Protein 9ZKF (pdb70)

Foldseek 3Di:
DPPDDVLDDDDDDDPDDDDDDDDCPPDADAQPVGHGDDQDDADAPDPPGDGDPPRVSPVSVVVCVVPVAFDADLWQSAKFKFKWKWFWCAQPLVAFPDPCLHGHRRMFIKMWMKGFTAAHHLAFRQQLGKMWTWMWTLDPQFTAILIWILAQFAQAQAQVCVVQLRCQQFAPVVPRPDGRHSLAQSNLLCCLVSVLRLQVLLLSLFQVRGWLEPLATKTWSLAWKWFAHLVLAIWTKIKMWAKLQYHAGFFVVLSVVCRVQPSCRHNVLQQVCLVLVNWIKTWIWMQTHHPVCQCVPLFGSLGSSDGDFCVRTNIHTTIMMTGRGGDPDCCLAPRLDQGANLRRGARIGGDPRNSNVVSNVPSQVCNCRRPVKNCSCVRVNNDRPDDDDALDDDMPPDPDDDPQPPSDPPDPSRVCPPPDADSVGPRDHDHSVVDDDDDDPDPDDDPSNPDSAQSSLQALLAEDQLSNVSSLVSLLSSVLSHPDPVSLVSSLVSVLSHPQVSSQSNCVSNVHDRDDHDCPNHDNHYHYDSHRADAFTSALASFEEEEEAEPVDVVSLVLQVVLQVVCVVSNYGYAYEYLDDDVNHRYYLASDALSNHLEYEYGAPPLVLQDDQVRQVPPPDPPRDPSHPPRSVNRRVLVNVLRFGQYEYEHCRVVSCVNSVHDCPAPSYYYDYSVCVNVRSVVNVVRVRSRGHSVSRDGDD

InterPro domains:
  IPR002226 Catalase haem-binding site [PS00437] (388-396)
  IPR010582 Catalase immune-responsive domain [PF06628] (476-539)
  IPR011614 Catalase core domain [PF00199] (59-443)
  IPR011614 Catalase core domain [SM01060] (59-446)
  IPR018028 Catalase, mono-functional, haem-containing [PR00067] (71-94)
  IPR018028 Catalase, mono-functional, haem-containing [PR00067] (134-152)
  IPR018028 Catalase, mono-functional, haem-containing [PR00067] (155-172)
  IPR018028 Catalase, mono-functional, haem-containing [PR00067] (174-192)
  IPR018028 Catalase, mono-functional, haem-containing [PR00067] (343-370)
  IPR018028 Catalase, mono-functional, haem-containing [PR00067] (375-401)
  IPR018028 Catalase, mono-functional, haem-containing [PS51402] (55-545)
  IPR020835 Catalase superfamily [SSF56634] (20-566)
  IPR024708 Catalase active site [PS00438] (94-110)
  IPR024712 Catalase, mono-functional, haem-containing, clade 2 [PIRSF038927] (37-727)
  IPR024712 Catalase, mono-functional, haem-containing, clade 2 [PTHR42821] (29-728)
  IPR029062 Class I glutamine amidotransferase-like [G3DSA:3.40.50.880] (569-730)
  IPR029062 Class I glutamine amidotransferase-like [SSF52317] (595-697)
  IPR041399 Large catalase, C-terminal domain [PF18011] (570-727)
  IPR041399 Large catalase, C-terminal domain [cd03132] (571-730)
  IPR043156 Catalase, mono-functional, haem-containing, clade 2, helical domain [G3DSA:1.20.1370.20] (471-568)

Solvent-accessible surface area: 32986 Å² total; per-residue (Å²): 66,118,139,65,96,70,53,64,85,154,80,94,140,111,140,117,125,146,88,105,142,124,119,107,126,82,76,194,99,65,6,106,136,47,55,96,26,92,34,151,115,39,84,75,62,38,124,236,21,98,74,60,150,125,10,90,46,86,104,42,77,58,119,155,122,100,135,85,167,53,65,51,24,102,24,42,2,16,3,9,6,0,44,9,36,0,82,1,86,28,82,36,61,121,21,1,32,0,32,1,0,37,41,93,76,61,105,6,56,1,0,0,9,0,3,4,13,4,1,53,103,64,11,48,4,3,8,16,4,6,0,2,0,11,0,0,0,6,5,74,43,25,17,5,4,6,26,6,12,4,0,8,0,31,7,0,12,53,21,138,51,62,74,77,2,10,138,14,9,23,13,80,127,126,77,111,106,33,78,9,26,4,9,14,44,27,0,4,49,30,1,7,123,45,12,4,0,5,2,0,2,2,2,2,1,0,2,10,0,5,2,7,0,6,1,1,5,11,0,12,3,11,2,0,18,18,0,0,8,74,111,0,73,11,57,0,0,10,4,11,3,51,1,52,11,5,37,2,1,2,15,67,57,0,0,82,28,0,22,71,106,30,42,56,17,1,55,86,17,3,126,60,4,8,66,81,38,28,86,1,87,0,25,0,8,0,1,42,4,72,67,84,13,37,105,163,40,75,26,8,0,39,0,0,4,7,13,5,15,38,109,80,17,92,35,43,59,0,0,47,0,44,0,54,42,35,32,104,80,77,78,39,16,0,4,38,0,2,18,8,5,31,27,34,2,12,0,0,1,33,0,69,0,47,8,0,78,22,38,42,149,51,58,100,69,38,4,80,82,13,41,57,10,65,32,13,60,32,30,61,5,3,102,38,133,116,109,83,132,68,45,118,83,102,36,162,57,65,160,109,130,69,78,46,83,50,37,107,82,123,41,107,30,12,111,51,130,46,138,125,55,71,70,125,111,63,134,7,82,26,78,1,71,166,67,187,92,101,64,165,182,84,249,142,94,47,109,58,6,86,46,31,29,33,14,3,2,11,2,8,40,22,10,54,78,6,0,29,23,27,0,6,83,4,0,25,66,7,0,62,116,0,125,20,73,118,2,54,108,45,3,6,86,34,2,10,42,1,30,28,48,0,0,16,10,0,0,110,42,22,70,35,136,90,26,84,89,60,93,104,63,64,45,106,96,148,10,51,39,12,22,10,12,58,131,78,6,109,23,6,79,4,0,39,0,0,0,0,0,0,51,79,84,82,137,3,15,130,31,0,80,83,1,31,77,45,0,78,95,28,9,2,46,22,33,6,0,0,22,37,146,49,132,27,17,77,25,12,0,50,122,2,13,0,2,45,5,2,1,0,0,0,0,51,30,0,59,89,25,0,24,26,57,62,108,6,96,150,113,79,110,114,114,31,52,133,91,29,65,83,10,34,0,23,71,1,0,36,12,1,28,100,4,0,1,0,0,0,0,0,26,31,0,31,62,0,2,146,75,23,63,4,90,63,104,83,50,5,11,25,55,22,53,40,158,54,29,102,128,1,0,118,40,1,34,103,0,0,93,57,8,14,23,47,90,33,30,91,102,94,120

Organism: Aspergillus niger (NCBI:txid5061)

B-factor: mean 31.69, std 12.98, range [18.4, 160.09]

Nearest PDB structures (foldseek):
  2iuf-assembly1_A  TM=9.902E-01  e=1.815E-103  Penicillium janthinellum
  1ggj-assembly1_C  TM=9.342E-01  e=4.282E-75  Escherichia coli
  6jqq-assembly1_C  TM=9.301E-01  e=3.449E-75  Escherichia coli ISC7
  1ggf-assembly1_C  TM=9.380E-01  e=9.341E-74  Escherichia coli
  3ttu-assembly1_C  TM=9.279E-01  e=9.637E-75  Escherichia coli

Radius of gyration: 29.0 Å; Cα contacts (8 Å, |Δi|>4): 1437; chains: 1; bounding box: 55×83×95 Å

Secondary structure (DSSP, 8-state):
--SSTTT-------------S---TTPPPB-TTS-B---SS--BSSTTSPBPTT-HHHHHHHHHHHT---PPPSS--SEEEEEEEEEESS--TTT---GGGSSTT-EEEEEEEEE-SSS-TT--TTSS---EEEEEEEETTEEEEEEEESSSS-S-S-GGGHHHHHHHHSPPTTT--STT---SHHHHHHHHHSGGGHHHHHHHHSGGGSBS-GGGS-EE--S-EEEE-TTS-EEEEEEEEEESS---B--HHHHHHHHHH-TTHHHHHHHHHHHTT---EEEEEEEEE-GGGTTTTSS-TT-TT-PPPTTTSPPEEEEEEEEEE--S-IIIIIIT----TT---TTEE----HHHHHHHHHHHHHHHHHHSSS-GGGSGGGS-SSPP-SS----TT-------S--SSS-SSSTTPSPP-BTTBTT-----TT----S-------GGG---SHHHHHHHTTS-HHHHHHHHHHHHHHHHHS--HHHHHHHHHHHHTT-HHHHHHHHHHHT-PPP---GGG------SS--SSSS--S--TT-EEEEE--TTSHHHHHHHHHTHHHHHHTT-EEEEEESS--TT--EEGGG--GGG-SEEEEPTT-GGGG--HHHHHHS-SSSS-SSS-TTHHHHHHHHHHHHT--EEEETTHHHHHHHTT--TTSTTEEEE-GGGHHHHHHHHHHHHHH---GGGS----

Sequence (701 aa):
EQDNAGDTIEVTEQPIDNTLYVNDTGSYMTTDFGTPISDQTSLKAGPRGPTLLEDFIFRQKLQRFDHERVPERVVHARGAGAYGTFKSYADWSNVTAADFLSANDKETPMFCRFSTVVGFRGSVDTARDVHGHACRFYTDEGNYDIVGINFAPFFIQDAIQFPDLVHAIKPMPNNEIPQAATAHTSAWDFFSQQSTALHSALWLMSGNGIPRSFRHMNGYGVHSFRFVAANGTSKVVRYRWKSQQGVASLVWDEAQAAAGKNSDYHRQDLYNAIANGHYPKYELQAQIMDEADMLRFGFDLLDPTKLVPEEVVPYTPLGMMELNANPTNYFAEVEQAGFQPGHVVPGIDFTDDPLLQGRLFSYLDTQLTRHGGPNFEQIPVNRPRKPVHNNNRDGFGQQQIPTNNWAYTPNSMSNGYPMQANQTQGHGFFTAPYRYASGHLVRQTSPTFNDHWSQPAMFWNSLIPAEQQMVVNAIVFENSKVNSPHVRKNVVNQLNMVNNNLAVRVARGLGLDEPSPNPTYYTSNKTSNVGTFGKPLLSIEGLQVGFLASNSHPESIKQGQAMAAQFSAAGVDLNIVTEAYADGVNTTYALSDAIDFDALIIADGVQSLFASPALANQMNSTATSTLYPPARPFQILVDSFRYGKPVAAVGSGSVALKNAGIDSSRSGVYTGSSETTEKIAKEVLEGLYTFRFVDRFALDE

Structure (mmCIF, N/CA/C/O backbone):
data_9ZKF
#
_entry.id   9ZKF
#
_cell.length_a   78.522
_cell.length_b   112.096
_cell.length_c   172.583
_cell.angle_alpha   90.000
_cell.angle_beta   90.000
_cell.angle_gamma   90.000
#
_symmetry.space_group_name_H-M   'I 2 2 2'
#
loop_
_entity.id
_entity.type
_entity.pdbx_description
1 polymer Catalase
2 branched 2-acetamido-2-deoxy-beta-D-glucopyranose-(1-4)-2-acetamido-2-deoxy-beta-D-glucopyranose
3 non-polymer 'PROTOPORPHYRIN IX CONTAINING FE'
4 non-polymer 2-acetamido-2-deoxy-beta-D-glucopyranose
5 non-polymer 'HYDROGEN PEROXIDE'
6 non-polymer 'CHLORIDE ION'
7 water water
#
loop_
_atom_site.group_PDB
_atom_site.id
_atom_site.type_symbol
_atom_site.label_atom_id
_atom_site.label_alt_id
_atom_site.label_comp_id
_atom_site.label_asym_id
_atom_site.label_entity_id
_atom_site.label_seq_id
_atom_site.pdbx_PDB_ins_code
_atom_site.Cartn_x
_atom_site.Cartn_y
_atom_site.Cartn_z
_atom_site.occup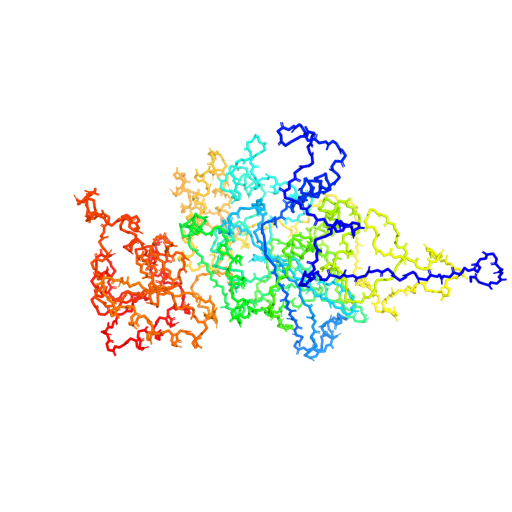ancy
_atom_site.B_iso_or_equiv
_atom_site.auth_seq_id
_atom_site.auth_comp_id
_atom_site.auth_asym_id
_atom_site.auth_atom_id
_atom_site.pdbx_PDB_model_num
ATOM 1 N N . GLU A 1 2 ? 24.917 40.877 -24.566 1.000 54.156 30 GLU A N 1
ATOM 2 C CA . GLU A 1 2 ? 24.163 42.153 -24.689 1.000 62.071 30 GLU A CA 1
ATOM 3 C C . GLU A 1 2 ? 24.789 43.039 -25.767 1.000 69.885 30 GLU A C 1
ATOM 4 O O . GLU A 1 2 ? 24.255 44.106 -26.063 1.000 69.589 30 GLU A O 1
ATOM 10 N N . GLN A 1 3 ? 25.911 42.586 -26.354 1.000 77.078 31 GLN A N 1
ATOM 11 C CA . GLN A 1 3 ? 26.722 43.436 -27.216 1.000 70.408 31 GLN A CA 1
ATOM 12 C C . GLN A 1 3 ? 27.166 42.712 -28.489 1.000 68.407 31 GLN A C 1
ATOM 13 O O . GLN A 1 3 ? 28.286 42.929 -28.946 1.000 65.005 31 GLN A O 1
ATOM 19 N N . ASP A 1 4 ? 26.300 41.885 -29.089 1.000 70.271 32 ASP A N 1
ATOM 20 C CA . ASP A 1 4 ? 26.632 41.325 -30.396 1.000 70.554 32 ASP A CA 1
ATOM 21 C C . ASP A 1 4 ? 26.213 42.293 -31.511 1.000 69.350 32 ASP A C 1
ATOM 22 O O . ASP A 1 4 ? 26.267 41.961 -32.696 1.000 69.940 32 ASP A O 1
ATOM 27 N N . ASN A 1 5 ? 25.833 43.513 -31.111 1.000 67.278 33 ASN A N 1
ATOM 28 C CA . ASN A 1 5 ? 25.308 44.534 -32.004 1.000 61.710 33 ASN A CA 1
ATOM 29 C C . ASN A 1 5 ? 25.401 45.883 -31.287 1.000 57.356 33 ASN A C 1
ATOM 30 O O . ASN A 1 5 ? 25.520 45.929 -30.059 1.000 54.571 33 ASN A O 1
ATOM 35 N N . ALA A 1 6 ? 25.316 46.969 -32.068 1.000 51.338 34 ALA A N 1
ATOM 36 C CA . ALA A 1 6 ? 25.441 48.335 -31.582 1.000 56.460 34 ALA A CA 1
ATOM 37 C C . ALA A 1 6 ? 24.195 48.766 -30.793 1.000 58.550 34 ALA A C 1
ATOM 38 O O . ALA A 1 6 ? 24.321 49.461 -29.778 1.000 59.611 34 ALA A O 1
ATOM 40 N N . GLY A 1 7 ? 23.001 48.337 -31.249 1.000 55.905 35 GLY A N 1
ATOM 41 C CA . GLY A 1 7 ? 21.718 48.745 -30.677 1.000 51.058 35 GLY A CA 1
ATOM 42 C C . GLY A 1 7 ? 21.512 48.296 -29.224 1.000 51.083 35 GLY A C 1
ATOM 43 O O . GLY A 1 7 ? 20.936 49.030 -28.417 1.000 47.868 35 GLY A O 1
ATOM 44 N N . ASP A 1 8 ? 21.983 47.082 -28.889 1.000 46.224 36 ASP A N 1
ATOM 45 C CA . ASP A 1 8 ? 21.736 46.519 -27.565 1.000 45.886 36 ASP A CA 1
ATOM 46 C C . ASP A 1 8 ? 22.885 46.833 -26.616 1.000 45.029 36 ASP A C 1
ATOM 47 O O . ASP A 1 8 ? 22.762 46.592 -25.416 1.000 48.072 36 ASP A O 1
ATOM 52 N N . THR A 1 9 ? 23.994 47.349 -27.172 1.000 48.106 37 THR A N 1
ATOM 53 C CA . THR A 1 9 ? 25.132 47.854 -26.408 1.000 49.046 37 THR A CA 1
ATOM 54 C C . THR A 1 9 ? 24.723 49.154 -25.719 1.000 50.462 37 THR A C 1
ATOM 55 O O . THR A 1 9 ? 24.272 50.103 -26.380 1.000 45.586 37 THR A O 1
ATOM 59 N N . ILE A 1 10 ? 24.881 49.184 -24.388 1.000 44.937 38 ILE A N 1
ATOM 60 C CA . ILE A 1 10 ? 24.434 50.346 -23.635 1.000 42.371 38 ILE A CA 1
ATOM 61 C C . ILE A 1 10 ? 25.592 50.965 -22.846 1.000 49.534 38 ILE A C 1
ATOM 62 O O . ILE A 1 10 ? 26.207 50.320 -21.986 1.000 47.220 38 ILE A O 1
ATOM 67 N N . GLU A 1 11 ? 25.817 52.258 -23.124 1.000 53.175 39 GLU A N 1
ATOM 68 C CA . GLU A 1 11 ? 26.723 53.163 -22.428 1.000 53.258 39 GLU A CA 1
ATOM 69 C C . GLU A 1 11 ? 26.153 53.537 -21.045 1.000 51.856 39 GLU A C 1
ATOM 70 O O . GLU A 1 11 ? 25.045 54.071 -20.946 1.000 47.939 39 GLU A O 1
ATOM 76 N N . VAL A 1 12 ? 26.925 53.271 -19.973 1.000 51.234 40 VAL A N 1
ATOM 77 C CA . VAL A 1 12 ? 26.556 53.649 -18.610 1.000 49.921 40 VAL A CA 1
ATOM 78 C C . VAL A 1 12 ? 27.457 54.788 -18.128 1.000 57.066 40 VAL A C 1
ATOM 79 O O . VAL A 1 12 ? 28.673 54.614 -17.980 1.000 53.960 40 VAL A O 1
ATOM 83 N N . THR A 1 13 ? 26.841 55.945 -17.851 1.000 54.016 41 THR A N 1
ATOM 84 C CA . THR A 1 13 ? 27.562 57.068 -17.277 1.000 54.830 41 THR A CA 1
ATOM 85 C C . THR A 1 13 ? 27.029 57.321 -15.876 1.000 53.981 41 THR A C 1
ATOM 86 O O . THR A 1 13 ? 25.925 57.849 -15.730 1.000 53.340 41 THR A O 1
ATOM 90 N N . GLU A 1 14 ? 27.825 56.961 -14.862 1.000 42.357 42 GLU A N 1
ATOM 91 C CA . GLU A 1 14 ? 27.388 57.137 -13.484 1.000 49.652 42 GLU A CA 1
ATOM 92 C C . GLU A 1 14 ? 27.679 58.560 -13.008 1.000 49.138 42 GLU A C 1
ATOM 93 O O . GLU A 1 14 ? 28.828 58.996 -13.028 1.000 51.250 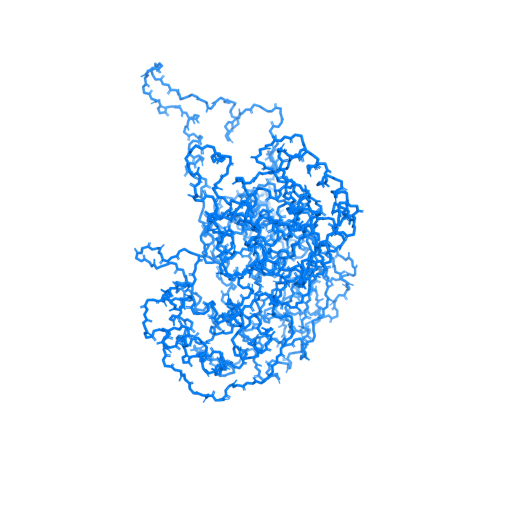42 GLU A O 1
ATOM 99 N N . GLN A 1 15 ? 26.618 59.261 -12.581 1.000 45.537 43 GLN A N 1
ATOM 100 C CA . GLN A 1 15 ? 26.650 60.669 -12.193 1.000 45.137 43 GLN A CA 1
ATOM 101 C C . GLN A 1 15 ? 27.158 60.828 -10.757 1.000 46.271 43 GLN A C 1
ATOM 102 O O . GLN A 1 15 ? 26.828 60.002 -9.904 1.000 42.281 43 GLN A O 1
ATOM 108 N N . PRO A 1 16 ? 27.973 61.872 -10.431 1.000 48.379 44 PRO A N 1
ATOM 109 C CA . PRO A 1 16 ? 28.517 62.040 -9.071 1.000 46.164 44 PRO A CA 1
ATOM 110 C C . PRO A 1 16 ? 27.500 62.537 -8.030 1.000 51.418 44 PRO A C 1
ATOM 111 O O . PRO A 1 16 ? 27.645 63.629 -7.473 1.000 50.828 44 PRO A O 1
ATOM 115 N N . ILE A 1 17 ? 26.477 61.706 -7.760 1.000 44.233 45 ILE A N 1
ATOM 116 C CA . ILE A 1 17 ? 25.371 62.034 -6.865 1.000 45.245 45 ILE A CA 1
ATOM 117 C C . ILE A 1 17 ? 25.817 61.852 -5.413 1.000 44.854 45 ILE A C 1
ATOM 118 O O . ILE A 1 17 ? 26.417 60.830 -5.083 1.000 47.658 45 ILE A O 1
ATOM 123 N N . ASP A 1 18 ? 25.511 62.866 -4.580 1.000 45.205 46 ASP A N 1
ATOM 124 C CA . ASP A 1 18 ? 25.650 62.869 -3.124 1.000 49.377 46 ASP A CA 1
ATOM 125 C C . ASP A 1 18 ? 24.959 61.651 -2.487 1.000 46.367 46 ASP A C 1
ATOM 126 O O . ASP A 1 18 ? 23.804 61.346 -2.803 1.000 44.366 46 ASP A O 1
ATOM 131 N N . ASN A 1 19 ? 25.682 60.954 -1.590 1.000 42.752 47 ASN A N 1
ATOM 132 C CA . ASN A 1 19 ? 25.221 59.684 -1.031 1.000 48.887 47 ASN A CA 1
ATOM 133 C C . ASN A 1 19 ? 25.374 59.632 0.496 1.000 46.478 47 ASN A C 1
ATOM 134 O O . ASN A 1 19 ? 25.768 58.611 1.043 1.000 50.500 47 ASN A O 1
ATOM 139 N N . THR A 1 20 ? 24.986 60.717 1.187 1.000 49.402 48 THR A N 1
ATOM 140 C CA . THR A 1 20 ? 24.978 60.825 2.645 1.000 53.832 48 THR A CA 1
ATOM 141 C C . THR A 1 20 ? 24.039 59.790 3.275 1.000 48.226 48 THR A C 1
ATOM 142 O O . THR A 1 20 ? 22.947 59.543 2.761 1.000 47.317 48 THR A O 1
ATOM 146 N N . LEU A 1 21 ? 24.477 59.195 4.400 1.000 45.662 49 LEU A N 1
ATOM 147 C CA . LEU A 1 21 ? 23.621 58.335 5.216 1.000 40.655 49 LEU A CA 1
ATOM 148 C C . LEU A 1 21 ? 23.288 59.015 6.550 1.000 38.224 49 LEU A C 1
ATOM 149 O O . LEU A 1 21 ? 22.170 59.507 6.754 1.000 34.802 49 LEU A O 1
ATOM 154 N N . TYR A 1 22 ? 24.283 59.058 7.448 1.000 34.161 50 TYR A N 1
ATOM 155 C CA . TYR A 1 22 ? 24.219 59.823 8.682 1.000 36.696 50 TYR A CA 1
ATOM 156 C C . TYR A 1 22 ? 24.393 61.310 8.378 1.000 38.305 50 TYR A C 1
ATOM 157 O O . TYR A 1 22 ? 25.332 61.682 7.679 1.000 38.147 50 TYR A O 1
ATOM 166 N N . VAL A 1 23 ? 23.507 62.158 8.937 1.000 34.112 51 VAL A N 1
ATOM 167 C CA . VAL A 1 23 ? 23.585 63.582 8.637 1.000 35.138 51 VAL A CA 1
ATOM 168 C C . VAL A 1 23 ? 24.311 64.301 9.775 1.000 35.313 51 VAL A C 1
ATOM 169 O O . VAL A 1 23 ? 23.934 64.160 10.941 1.000 36.587 51 VAL A O 1
ATOM 173 N N . ASN A 1 24 ? 25.290 65.135 9.411 1.000 34.260 52 ASN A N 1
ATOM 174 C CA . ASN A 1 24 ? 26.156 65.840 10.354 1.000 37.670 52 ASN A CA 1
ATOM 175 C C . ASN A 1 24 ? 26.054 67.345 10.090 1.000 30.185 52 ASN A C 1
ATOM 176 O O . ASN A 1 24 ? 26.576 67.822 9.085 1.000 32.012 52 ASN A O 1
ATOM 181 N N . ASP A 1 25 ? 25.446 68.081 11.025 1.000 33.067 53 ASP A N 1
ATOM 182 C CA . ASP A 1 25 ? 25.137 69.500 10.850 1.000 34.567 53 ASP A CA 1
ATOM 183 C C . ASP A 1 25 ? 26.308 70.430 11.187 1.000 34.065 53 ASP A C 1
ATOM 184 O O . ASP A 1 25 ? 26.249 71.613 10.852 1.000 33.885 53 ASP A O 1
ATOM 189 N N . THR A 1 26 ? 27.354 69.916 11.853 1.000 36.371 54 THR A N 1
ATOM 190 C CA . THR A 1 26 ? 28.412 70.770 12.387 1.000 33.525 54 THR A CA 1
ATOM 191 C C . THR A 1 26 ? 28.990 71.636 11.268 1.000 31.485 54 THR A C 1
ATOM 192 O O . THR A 1 26 ? 29.421 71.105 10.246 1.000 32.974 54 THR A O 1
ATOM 196 N N . GLY A 1 27 ? 29.001 72.958 11.478 1.000 32.524 55 GLY A N 1
ATOM 197 C CA . GLY A 1 27 ? 29.596 73.878 10.519 1.000 35.177 55 GLY A CA 1
ATOM 198 C C . GLY A 1 27 ? 28.623 74.404 9.461 1.000 39.687 55 GLY A C 1
ATOM 199 O O . GLY A 1 27 ? 28.973 75.306 8.714 1.000 39.599 55 GLY A O 1
ATOM 200 N N . SER A 1 28 ? 27.384 73.892 9.404 1.000 34.198 56 SER A N 1
ATOM 201 C CA . SER A 1 28 ? 26.588 74.118 8.208 1.000 32.817 56 SER A CA 1
ATOM 202 C C . SER A 1 28 ? 25.605 75.293 8.334 1.000 28.871 56 SER A C 1
ATOM 203 O O . SER A 1 28 ? 25.170 75.691 9.423 1.000 32.126 56 SER A O 1
ATOM 206 N N . TYR A 1 29 ? 25.257 75.869 7.177 1.000 29.397 57 TYR A N 1
ATOM 207 C CA . TYR A 1 29 ? 24.073 76.703 7.068 1.000 27.654 57 TYR A CA 1
ATOM 208 C C . TYR A 1 29 ? 22.877 75.812 6.717 1.000 27.774 57 TYR A C 1
ATOM 209 O O . TYR A 1 29 ? 23.019 74.779 6.055 1.000 30.572 57 TYR A O 1
ATOM 218 N N . MET A 1 30 ? 21.708 76.232 7.196 1.000 28.792 58 MET A N 1
ATOM 219 C CA . MET A 1 30 ? 20.435 75.602 6.877 1.000 28.136 58 MET A CA 1
ATOM 220 C C . MET A 1 30 ? 20.180 75.668 5.363 1.000 29.543 58 MET A C 1
ATOM 221 O O . MET A 1 30 ? 20.443 76.685 4.721 1.000 27.621 58 MET A O 1
ATOM 226 N N . THR A 1 31 ? 19.693 74.565 4.782 1.000 24.883 59 THR A N 1
ATOM 227 C CA . THR A 1 31 ? 19.275 74.617 3.386 1.000 26.817 59 THR A CA 1
ATOM 228 C C . THR A 1 31 ? 17.909 73.950 3.253 1.000 27.738 59 THR A C 1
ATOM 229 O O . THR A 1 31 ? 17.537 73.147 4.102 1.000 25.699 59 THR A O 1
ATOM 233 N N . THR A 1 32 ? 17.172 74.262 2.177 1.000 26.895 60 THR A N 1
ATOM 234 C CA . THR A 1 32 ? 16.033 73.434 1.827 1.000 26.231 60 THR A CA 1
ATOM 235 C C . THR A 1 32 ? 16.486 72.003 1.531 1.000 26.448 60 THR A C 1
ATOM 236 O O . THR A 1 32 ? 17.681 71.698 1.515 1.000 26.557 60 THR A O 1
ATOM 240 N N . ASP A 1 33 ? 15.503 71.123 1.282 1.000 27.114 61 ASP A N 1
ATOM 241 C CA . ASP A 1 33 ? 15.756 69.747 0.889 1.000 27.193 61 ASP A CA 1
ATOM 242 C C . ASP A 1 33 ? 16.384 69.677 -0.506 1.000 26.108 61 ASP A C 1
ATOM 243 O O . ASP A 1 33 ? 16.951 68.642 -0.875 1.000 27.968 61 ASP A O 1
ATOM 248 N N . PHE A 1 34 ? 16.240 70.760 -1.289 1.000 25.399 62 PHE A N 1
ATOM 249 C CA . PHE A 1 34 ? 16.834 70.877 -2.617 1.000 25.749 62 PHE A CA 1
ATOM 250 C C . PHE A 1 34 ? 18.058 71.810 -2.634 1.000 23.747 62 PHE A C 1
ATOM 251 O O . PHE A 1 34 ? 18.525 72.165 -3.713 1.000 24.860 62 PHE A O 1
ATOM 259 N N . GLY A 1 35 ? 18.571 72.174 -1.451 1.000 24.176 63 GLY A N 1
ATOM 260 C CA . GLY A 1 35 ? 19.943 72.653 -1.231 1.000 21.971 63 GLY A CA 1
ATOM 261 C C . GLY A 1 35 ? 20.102 74.180 -1.241 1.000 24.116 63 GLY A C 1
ATOM 262 O O . GLY A 1 35 ? 21.235 74.672 -1.258 1.000 22.383 63 GLY A O 1
ATOM 263 N N . THR A 1 36 ? 18.993 74.947 -1.268 1.000 22.352 64 THR A N 1
ATOM 264 C CA . THR A 1 36 ? 19.062 76.407 -1.283 1.000 23.737 64 THR A CA 1
ATOM 265 C C . THR A 1 36 ? 19.208 76.886 0.166 1.000 25.478 64 THR A C 1
ATOM 266 O O . THR A 1 36 ? 18.443 76.452 1.026 1.000 26.750 64 THR A O 1
ATOM 270 N N . PRO A 1 37 ? 20.235 77.703 0.503 1.000 24.709 65 PRO A N 1
ATOM 271 C CA . PRO A 1 37 ? 20.439 78.184 1.872 1.000 24.383 65 PRO A CA 1
ATOM 272 C C . PRO A 1 37 ? 19.282 79.085 2.300 1.000 24.914 65 PRO A C 1
ATOM 273 O O . PRO A 1 37 ? 18.797 79.866 1.489 1.000 22.104 65 PRO A O 1
ATOM 277 N N . ILE A 1 38 ? 18.802 78.913 3.556 1.000 25.351 66 ILE A N 1
ATOM 278 C CA . ILE A 1 38 ? 17.598 79.597 4.024 1.000 24.382 66 ILE A CA 1
ATOM 279 C C . ILE A 1 38 ? 17.726 80.031 5.489 1.000 24.321 66 ILE A C 1
ATOM 280 O O . ILE A 1 38 ? 18.560 79.524 6.221 1.000 22.951 66 ILE A O 1
ATOM 285 N N . SER A 1 39 ? 16.860 80.976 5.915 1.000 26.055 67 SER A N 1
ATOM 286 C CA . SER A 1 39 ? 16.352 81.077 7.280 1.000 25.893 67 SER A CA 1
ATOM 287 C C . SER A 1 39 ? 14.923 80.536 7.341 1.000 26.606 67 SER A C 1
ATOM 288 O O . SER A 1 39 ? 14.230 80.529 6.326 1.000 23.781 67 SER A O 1
ATOM 291 N N . ASP A 1 40 ? 14.435 80.215 8.550 1.000 27.243 68 ASP A N 1
ATOM 292 C CA . ASP A 1 40 ? 13.157 79.525 8.669 1.000 28.258 68 ASP A CA 1
ATOM 293 C C . ASP A 1 40 ? 12.349 80.052 9.857 1.000 29.041 68 ASP A C 1
ATOM 294 O O . ASP A 1 40 ? 11.602 79.287 10.452 1.000 27.901 68 ASP A O 1
ATOM 299 N N . GLN A 1 41 ? 12.457 81.357 10.168 1.000 26.169 69 GLN A N 1
ATOM 300 C CA . GLN A 1 41 ? 11.982 81.846 11.454 1.000 23.093 69 GLN A CA 1
ATOM 301 C C . GLN A 1 41 ? 10.875 82.886 11.304 1.000 25.305 69 GLN A C 1
ATOM 302 O O . GLN A 1 41 ? 10.137 83.081 12.272 1.000 27.250 69 GLN A O 1
ATOM 308 N N . THR A 1 42 ? 10.700 83.455 10.093 1.000 24.508 70 THR A N 1
ATOM 309 C CA . THR A 1 42 ? 9.647 84.439 9.824 1.000 24.565 70 THR A CA 1
ATOM 310 C C . THR A 1 42 ? 9.011 84.193 8.446 1.000 25.600 70 THR A C 1
ATOM 311 O O . THR A 1 42 ? 9.717 84.036 7.449 1.000 28.912 70 THR A O 1
ATOM 315 N N . SER A 1 43 ? 7.668 84.183 8.386 1.000 24.948 71 SER A N 1
ATOM 316 C CA . SER A 1 43 ? 6.917 84.130 7.134 1.000 24.762 71 SER A CA 1
ATOM 317 C C . SER A 1 43 ? 7.125 85.397 6.299 1.000 24.852 71 SER A C 1
ATOM 318 O O . SER A 1 43 ? 7.272 86.514 6.832 1.000 27.569 71 SER A O 1
ATOM 321 N N . LEU A 1 44 ? 7.081 85.217 4.973 1.000 23.762 72 LEU A N 1
ATOM 322 C CA . LEU A 1 44 ? 7.098 86.325 4.016 1.000 24.435 72 LEU A CA 1
ATOM 323 C C . LEU A 1 44 ? 5.686 86.902 3.902 1.000 27.634 72 LEU A C 1
ATOM 324 O O . LEU A 1 44 ? 4.729 86.172 3.624 1.000 27.923 72 LEU A O 1
ATOM 329 N N . LYS A 1 45 ? 5.575 88.220 4.118 1.000 24.941 73 LYS A N 1
ATOM 330 C CA . LYS A 1 45 ? 4.302 88.894 4.285 1.000 26.769 73 LYS A CA 1
ATOM 331 C C . LYS A 1 45 ? 4.246 90.155 3.410 1.000 26.903 73 LYS A C 1
ATOM 332 O O . LYS A 1 45 ? 5.285 90.754 3.113 1.000 28.931 73 LYS A O 1
ATOM 338 N N . ALA A 1 46 ? 3.025 90.563 3.014 1.000 25.096 74 ALA A N 1
ATOM 339 C CA . ALA A 1 46 ? 2.812 91.831 2.317 1.000 28.142 74 ALA A CA 1
ATOM 340 C C . ALA A 1 46 ? 2.753 92.950 3.351 1.000 27.420 74 ALA A C 1
ATOM 341 O O . ALA A 1 46 ? 1.666 93.371 3.763 1.000 29.056 74 ALA A O 1
ATOM 343 N N . GLY A 1 47 ? 3.948 93.373 3.792 1.000 28.213 75 GLY A N 1
ATOM 344 C CA . GLY A 1 47 ? 4.102 94.303 4.897 1.000 31.305 75 GLY A CA 1
ATOM 345 C C . GLY A 1 47 ? 4.226 93.572 6.227 1.000 30.890 75 GLY A C 1
ATOM 346 O O . GLY A 1 47 ? 3.680 92.473 6.388 1.000 31.986 75 GLY A O 1
ATOM 347 N N . PRO A 1 48 ? 4.879 94.170 7.246 1.000 31.971 76 PRO A N 1
ATOM 348 C CA . PRO A 1 48 ? 5.116 93.463 8.506 1.000 34.453 76 PRO A CA 1
ATOM 349 C C . PRO A 1 48 ? 3.859 93.047 9.283 1.000 32.498 76 PRO A C 1
ATOM 350 O O . PRO A 1 48 ? 3.912 92.106 10.073 1.000 35.360 76 PRO A O 1
ATOM 354 N N . ARG A 1 49 ? 2.732 93.757 9.082 1.000 31.674 77 ARG A N 1
ATOM 355 C CA . ARG A 1 49 ? 1.464 93.322 9.648 1.000 29.035 77 ARG A CA 1
ATOM 356 C C . ARG A 1 49 ? 0.554 92.767 8.547 1.000 32.910 77 ARG A C 1
ATOM 357 O O . ARG A 1 49 ? -0.667 92.679 8.734 1.000 31.957 77 ARG A O 1
ATOM 365 N N . GLY A 1 50 ? 1.149 92.340 7.419 1.000 28.009 78 GLY A N 1
ATOM 366 C CA . GLY A 1 50 ? 0.347 91.907 6.280 1.000 26.068 78 GLY A CA 1
ATOM 367 C C . GLY A 1 50 ? 0.095 90.392 6.260 1.000 27.427 78 GLY A C 1
ATOM 368 O O . GLY A 1 50 ? 0.598 89.654 7.111 1.000 27.224 78 GLY A O 1
ATOM 369 N N . PRO A 1 51 ? -0.711 89.903 5.283 1.000 28.052 79 PRO A N 1
ATOM 370 C CA . PRO A 1 51 ? -0.957 88.470 5.085 1.000 26.615 79 PRO A CA 1
ATOM 371 C C . PRO A 1 51 ? 0.253 87.728 4.523 1.000 25.166 79 PRO A C 1
ATOM 372 O O . PRO A 1 51 ? 1.164 88.320 3.914 1.000 29.009 79 PRO A O 1
ATOM 376 N N . THR A 1 52 ? 0.317 86.437 4.826 1.000 27.240 80 THR A N 1
ATOM 377 C CA . THR A 1 52 ? 1.432 85.617 4.367 1.000 25.968 80 THR A CA 1
ATOM 378 C C . THR A 1 52 ? 1.222 85.329 2.876 1.000 24.943 80 THR A C 1
ATOM 379 O O . THR A 1 52 ? 0.083 85.151 2.429 1.000 25.540 80 THR A O 1
ATOM 383 N N . LEU A 1 53 ? 2.324 85.284 2.112 1.000 24.462 81 LEU A N 1
ATOM 384 C CA . LEU A 1 53 ? 2.262 85.149 0.660 1.000 24.231 81 LEU A CA 1
ATOM 385 C C . LEU A 1 53 ? 2.359 83.669 0.298 1.000 25.841 81 LEU A C 1
ATOM 386 O O . LEU A 1 53 ? 3.145 82.923 0.895 1.000 29.235 81 LEU A O 1
ATOM 391 N N . LEU A 1 54 ? 1.601 83.269 -0.724 1.000 27.907 82 LEU A N 1
ATOM 392 C CA . LEU A 1 54 ? 1.711 81.929 -1.295 1.000 27.612 82 LEU A CA 1
ATOM 393 C C . LEU A 1 54 ? 3.134 81.661 -1.819 1.000 27.697 82 LEU A C 1
ATOM 394 O O . LEU A 1 54 ? 3.621 80.526 -1.781 1.000 28.914 82 LEU A O 1
ATOM 399 N N . GLU A 1 55 ? 3.824 82.685 -2.337 1.000 28.077 83 GLU A N 1
ATOM 400 C CA . GLU A 1 55 ? 5.152 82.439 -2.881 1.000 27.480 83 GLU A CA 1
ATOM 401 C C . GLU A 1 55 ? 6.208 82.135 -1.803 1.000 27.972 83 GLU A C 1
ATOM 402 O O . GLU A 1 55 ? 7.407 82.003 -2.116 1.000 26.765 83 GLU A O 1
ATOM 408 N N . ASP A 1 56 ? 5.815 82.072 -0.524 1.000 24.979 84 ASP A N 1
ATOM 409 C CA . ASP A 1 56 ? 6.827 81.777 0.488 1.000 26.161 84 ASP A CA 1
ATOM 410 C C . ASP A 1 56 ? 7.063 80.270 0.477 1.000 28.416 84 ASP A C 1
ATOM 411 O O . ASP A 1 56 ? 6.427 79.501 1.209 1.000 26.716 84 ASP A O 1
ATOM 416 N N . PHE A 1 57 ? 8.010 79.856 -0.363 1.000 25.226 85 PHE A N 1
ATOM 417 C CA . PHE A 1 57 ? 8.213 78.438 -0.566 1.000 23.102 85 PHE A CA 1
ATOM 418 C C . PHE A 1 57 ? 8.957 77.866 0.639 1.000 24.689 85 PHE A C 1
ATOM 419 O O . PHE A 1 57 ? 8.977 76.654 0.831 1.000 21.684 85 PHE A O 1
ATOM 427 N N . ILE A 1 58 ? 9.630 78.743 1.398 1.000 22.374 86 ILE A N 1
ATOM 428 C CA . ILE A 1 58 ? 10.395 78.328 2.566 1.000 25.503 86 ILE A CA 1
ATOM 429 C C . ILE A 1 58 ? 9.428 77.843 3.646 1.000 24.924 86 ILE A C 1
ATOM 430 O O . ILE A 1 58 ? 9.613 76.779 4.213 1.000 23.644 86 ILE A O 1
ATOM 435 N N . PHE A 1 59 ? 8.400 78.655 3.916 1.000 25.520 87 PHE A N 1
ATOM 436 C CA . PHE A 1 59 ? 7.282 78.280 4.761 1.000 24.665 87 PHE A CA 1
ATOM 437 C C . PHE A 1 59 ? 6.657 76.962 4.271 1.000 25.455 87 PHE A C 1
ATOM 438 O O . PHE A 1 59 ? 6.527 76.024 5.059 1.000 25.016 87 PHE A O 1
ATOM 446 N N . ARG A 1 60 ? 6.315 76.862 2.981 1.000 23.609 88 ARG A N 1
ATOM 447 C CA . ARG A 1 60 ? 5.571 75.678 2.547 1.000 23.420 88 ARG A CA 1
ATOM 448 C C . ARG A 1 60 ? 6.412 74.399 2.624 1.000 21.534 88 ARG A C 1
ATOM 449 O O . ARG A 1 60 ? 5.890 73.354 3.024 1.000 22.013 88 ARG A O 1
ATOM 457 N N . GLN A 1 61 ? 7.696 74.444 2.244 1.000 22.483 89 GLN A N 1
ATOM 458 C CA . GLN A 1 61 ? 8.450 73.194 2.273 1.000 22.405 89 GLN A CA 1
ATOM 459 C C . GLN A 1 61 ? 8.627 72.689 3.704 1.000 22.796 89 GLN A C 1
ATOM 460 O O . GLN A 1 61 ? 8.579 71.470 3.954 1.000 21.676 89 GLN A O 1
ATOM 466 N N . LYS A 1 62 ? 8.799 73.621 4.645 1.000 21.205 90 LYS A N 1
ATOM 467 C CA . LYS A 1 62 ? 9.016 73.263 6.041 1.000 20.804 90 LYS A CA 1
ATOM 468 C C . LYS A 1 62 ? 7.739 72.649 6.638 1.000 21.570 90 LYS A C 1
ATOM 469 O O . LYS A 1 62 ? 7.774 71.651 7.325 1.000 24.560 90 LYS A O 1
ATOM 475 N N . LEU A 1 63 ? 6.598 73.254 6.363 1.000 21.054 91 LEU A N 1
ATOM 476 C CA . LEU A 1 63 ? 5.373 72.762 6.963 1.000 20.107 91 LEU A CA 1
ATOM 477 C C . LEU A 1 63 ? 4.889 71.530 6.222 1.000 21.509 91 LEU A C 1
ATOM 478 O O . LEU A 1 63 ? 4.236 70.713 6.843 1.000 25.942 91 LEU A O 1
ATOM 483 N N . GLN A 1 64 ? 5.229 71.384 4.928 1.000 20.056 92 GLN A N 1
ATOM 484 C CA . GLN A 1 64 ? 4.810 70.182 4.236 1.000 21.578 92 GLN A CA 1
ATOM 485 C C . GLN A 1 64 ? 5.564 68.979 4.830 1.000 22.097 92 GLN A C 1
ATOM 486 O O . GLN A 1 64 ? 4.951 67.952 5.130 1.000 19.300 92 GLN A O 1
ATOM 492 N N . ARG A 1 65 ? 6.890 69.099 5.013 1.000 20.279 93 ARG A N 1
ATOM 493 C CA . ARG A 1 65 ? 7.635 68.083 5.754 1.000 23.017 93 ARG A CA 1
ATOM 494 C C . ARG A 1 65 ? 6.969 67.786 7.106 1.000 22.635 93 ARG A C 1
ATOM 495 O O . ARG A 1 65 ? 6.685 66.638 7.437 1.000 24.706 93 ARG A O 1
ATOM 503 N N . PHE A 1 66 ? 6.684 68.829 7.880 1.000 24.319 94 PHE A N 1
ATOM 504 C CA . PHE A 1 66 ? 6.139 68.626 9.209 1.000 21.197 94 PHE A CA 1
ATOM 505 C C . PHE A 1 66 ? 4.789 67.916 9.131 1.000 22.270 94 PHE A C 1
ATOM 506 O O . PHE A 1 66 ? 4.513 67.015 9.921 1.000 23.738 94 PHE A O 1
ATOM 514 N N . ASP A 1 67 ? 3.946 68.374 8.199 1.000 23.395 95 ASP A N 1
ATOM 515 C CA . ASP A 1 67 ? 2.564 67.919 8.066 1.000 25.980 95 ASP A CA 1
ATOM 516 C C . ASP A 1 67 ? 2.519 66.444 7.671 1.000 22.190 95 ASP A C 1
ATOM 517 O O . ASP A 1 67 ? 1.494 65.762 7.852 1.000 22.658 95 ASP A O 1
ATOM 522 N N . HIS A 1 68 ? 3.649 65.958 7.162 1.000 21.359 96 HIS A N 1
ATOM 523 C CA . HIS A 1 68 ? 3.776 64.587 6.687 1.000 23.341 96 HIS A CA 1
ATOM 524 C C . HIS A 1 68 ? 4.751 63.726 7.495 1.000 23.454 96 HIS A C 1
ATOM 525 O O . HIS A 1 68 ? 5.142 62.661 7.004 1.000 25.646 96 HIS A O 1
ATOM 532 N N . GLU A 1 69 ? 5.084 64.109 8.732 1.000 23.631 97 GLU A N 1
ATOM 533 C CA . GLU A 1 69 ? 6.093 63.362 9.501 1.000 24.142 97 GLU A CA 1
ATOM 534 C C . GLU A 1 69 ? 5.621 61.966 9.903 1.000 23.847 97 GLU A C 1
ATOM 535 O O . GLU A 1 69 ? 6.440 61.067 10.012 1.000 22.466 97 GLU A O 1
ATOM 541 N N . ARG A 1 70 ? 4.309 61.803 10.142 1.000 20.242 98 ARG A N 1
ATOM 542 C CA . ARG A 1 70 ? 3.798 60.594 10.774 1.000 22.717 98 ARG A CA 1
ATOM 543 C C . ARG A 1 70 ? 3.536 59.488 9.753 1.000 23.206 98 ARG A C 1
ATOM 544 O O . ARG A 1 70 ? 3.182 59.746 8.598 1.000 27.532 98 ARG A O 1
ATOM 552 N N . VAL A 1 71 ? 3.641 58.242 10.232 1.000 25.297 99 VAL A N 1
ATOM 553 C CA . VAL A 1 71 ? 3.363 57.051 9.451 1.000 23.133 99 VAL A CA 1
ATOM 554 C C . VAL A 1 71 ? 2.496 56.125 10.297 1.000 20.303 99 VAL A C 1
ATOM 555 O O . VAL A 1 71 ? 2.449 56.262 11.520 1.000 22.526 99 VAL A O 1
ATOM 559 N N . PRO A 1 72 ? 1.786 55.131 9.714 1.000 22.108 100 PRO A N 1
ATOM 560 C CA . PRO A 1 72 ? 0.988 54.225 10.539 1.000 20.829 100 PRO A CA 1
ATOM 561 C C . PRO A 1 72 ? 1.885 53.477 11.533 1.000 24.151 100 PRO A C 1
ATOM 562 O O . PRO A 1 72 ? 2.981 53.012 11.184 1.000 23.515 100 PRO A O 1
ATOM 566 N N . GLU A 1 73 ? 1.432 53.372 12.783 1.000 26.494 101 GLU A N 1
ATOM 567 C CA . GLU A 1 73 ? 2.092 52.486 13.747 1.000 24.096 101 GLU A CA 1
ATOM 568 C C . GLU A 1 73 ? 1.802 51.015 13.424 1.000 24.974 101 GLU A C 1
ATOM 569 O O . GLU A 1 73 ? 0.901 50.698 12.654 1.000 25.691 101 GLU A O 1
ATOM 575 N N . ARG A 1 74 ? 2.550 50.106 14.045 1.000 21.647 102 ARG A N 1
ATOM 576 C CA . ARG A 1 74 ? 2.340 48.675 13.872 1.000 24.233 102 ARG A CA 1
ATOM 577 C C . ARG A 1 74 ? 0.950 48.328 14.408 1.000 23.638 102 ARG A C 1
ATOM 578 O O . ARG A 1 74 ? 0.515 48.890 15.422 1.000 23.390 102 ARG A O 1
ATOM 586 N N . VAL A 1 75 ? 0.249 47.431 13.703 1.000 20.667 103 VAL A N 1
ATOM 587 C CA . VAL A 1 75 ? -1.114 47.043 14.069 1.000 21.615 103 VAL A CA 1
ATOM 588 C C . VAL A 1 75 ? -1.115 46.385 15.464 1.000 23.072 103 VAL A C 1
ATOM 589 O O . VAL A 1 75 ? -2.088 46.502 16.216 1.000 23.214 103 VAL A O 1
ATOM 593 N N . VAL A 1 76 ? -0.034 45.647 15.786 1.000 24.248 104 VAL A N 1
ATOM 594 C CA . VAL A 1 76 ? 0.297 45.126 17.110 1.000 21.874 104 VAL A CA 1
ATOM 595 C C . VAL A 1 76 ? 1.772 45.445 17.388 1.000 24.329 104 VAL A C 1
ATOM 596 O O . VAL A 1 76 ? 2.542 45.618 16.439 1.000 20.467 104 VAL A O 1
ATOM 600 N N . HIS A 1 77 ? 2.145 45.524 18.688 1.000 22.913 105 HIS A N 1
ATOM 601 C CA . HIS A 1 77 ? 3.487 45.867 19.142 1.000 22.693 105 HIS A CA 1
ATOM 602 C C . HIS A 1 77 ? 3.910 47.279 18.721 1.000 23.706 105 HIS A C 1
ATOM 603 O O . HIS A 1 77 ? 5.104 47.536 18.489 1.000 26.698 105 HIS A O 1
ATOM 610 N N . ALA A 1 78 ? 2.945 48.211 18.650 1.000 21.592 106 ALA A N 1
ATOM 611 C CA . ALA A 1 78 ? 3.214 49.606 18.333 1.000 23.031 106 ALA A CA 1
ATOM 612 C C . ALA A 1 78 ? 4.215 50.266 19.286 1.000 23.632 106 ALA A C 1
ATOM 613 O O . ALA A 1 78 ? 4.964 51.165 18.875 1.000 21.321 106 ALA A O 1
ATOM 615 N N . ARG A 1 79 ? 4.151 49.911 20.579 1.000 24.448 107 ARG A N 1
ATOM 616 C CA . ARG A 1 79 ? 4.957 50.569 21.613 1.000 24.843 107 ARG A CA 1
ATOM 617 C C . ARG A 1 79 ? 6.211 49.732 21.850 1.000 23.851 107 ARG A C 1
ATOM 618 O O . ARG A 1 79 ? 6.099 48.588 22.279 1.000 23.348 107 ARG A O 1
ATOM 626 N N . GLY A 1 80 ? 7.395 50.274 21.530 1.000 25.430 108 GLY A N 1
ATOM 627 C CA . GLY A 1 80 ? 8.592 49.449 21.623 1.000 22.526 108 GLY A CA 1
ATOM 628 C C . GLY A 1 80 ? 9.862 50.289 21.565 1.000 22.556 108 GLY A C 1
ATOM 629 O O . GLY A 1 80 ? 9.775 51.499 21.463 1.000 23.934 108 GLY A O 1
ATOM 630 N N . ALA A 1 81 ? 11.033 49.632 21.648 1.000 24.180 109 ALA A N 1
ATOM 631 C CA . ALA A 1 81 ? 12.315 50.318 21.717 1.000 21.972 109 ALA A CA 1
ATOM 632 C C . ALA A 1 81 ? 13.395 49.360 21.226 1.000 25.604 109 ALA A C 1
ATOM 633 O O . ALA A 1 81 ? 13.213 48.144 21.337 1.000 24.629 109 ALA A O 1
ATOM 635 N N . GLY A 1 82 ? 14.473 49.919 20.630 1.000 24.158 110 GLY A N 1
ATOM 636 C CA . GLY A 1 82 ? 15.431 49.066 19.949 1.000 26.658 110 GLY A CA 1
ATOM 637 C C . GLY A 1 82 ? 16.893 49.318 20.332 1.000 25.393 110 GLY A C 1
ATOM 638 O O . GLY A 1 82 ? 17.249 50.348 20.902 1.000 24.164 110 GLY A O 1
ATOM 639 N N . ALA A 1 83 ? 17.762 48.396 19.925 1.000 23.720 111 ALA A N 1
ATOM 640 C CA . ALA A 1 83 ? 19.172 48.653 20.176 1.000 26.413 111 ALA A CA 1
ATOM 641 C C . ALA A 1 83 ? 19.952 47.714 19.278 1.000 28.351 111 ALA A C 1
ATOM 642 O O . ALA A 1 83 ? 19.392 46.713 18.810 1.000 24.127 111 ALA A O 1
ATOM 644 N N . TYR A 1 84 ? 21.211 48.087 19.016 1.000 27.074 112 TYR A N 1
ATOM 645 C CA . TYR A 1 84 ? 22.082 47.297 18.169 1.000 25.449 112 TYR A CA 1
ATOM 646 C C . TYR A 1 84 ? 22.977 46.443 19.056 1.000 25.218 112 TYR A C 1
ATOM 647 O O . TYR A 1 84 ? 23.227 46.768 20.225 1.000 29.171 112 TYR A O 1
ATOM 656 N N . GLY A 1 85 ? 23.459 45.343 18.481 1.000 26.025 113 GLY A N 1
ATOM 657 C CA . GLY A 1 85 ? 24.411 44.561 19.243 1.000 26.222 113 GLY A CA 1
ATOM 658 C C . GLY A 1 85 ? 25.156 43.548 18.395 1.000 26.876 113 GLY A C 1
ATOM 659 O O . GLY A 1 85 ? 25.302 43.702 17.186 1.000 27.654 113 GLY A O 1
ATOM 660 N N . THR A 1 86 ? 25.595 42.474 19.048 1.000 27.543 114 THR A N 1
ATOM 661 C CA . THR A 1 86 ? 26.394 41.489 18.340 1.000 28.296 114 THR A CA 1
ATOM 662 C C . THR A 1 86 ? 26.057 40.112 18.899 1.000 27.040 114 THR A C 1
ATOM 663 O O . THR A 1 86 ? 25.688 39.993 20.062 1.000 28.080 114 THR A O 1
ATOM 667 N N . PHE A 1 87 ? 26.287 39.080 18.088 1.000 27.496 115 PHE A N 1
ATOM 668 C CA . PHE A 1 87 ? 26.001 37.714 18.467 1.000 27.152 115 PHE A CA 1
ATOM 669 C C . PHE A 1 87 ? 27.265 36.902 18.189 1.000 29.585 115 PHE A C 1
ATOM 670 O O . PHE A 1 87 ? 27.908 37.100 17.156 1.000 28.801 115 PHE A O 1
ATOM 678 N N . LYS A 1 88 ? 27.641 36.042 19.140 1.000 28.748 116 LYS A N 1
ATOM 679 C CA . LYS A 1 88 ? 28.808 35.180 18.951 1.000 30.365 116 LYS A CA 1
ATOM 680 C C . LYS A 1 88 ? 28.360 33.724 19.066 1.000 28.185 116 LYS A C 1
ATOM 681 O O . LYS A 1 88 ? 27.734 33.360 20.065 1.000 30.694 116 LYS A O 1
ATOM 687 N N . SER A 1 89 ? 28.642 32.925 18.026 1.000 27.649 117 SER A N 1
ATOM 688 C CA . SER A 1 89 ? 28.371 31.494 18.030 1.000 29.894 117 SER A CA 1
ATOM 689 C C . SER A 1 89 ? 29.296 30.775 19.005 1.000 31.696 117 SER A C 1
ATOM 690 O O . SER A 1 89 ? 30.486 31.081 19.083 1.000 31.962 117 SER A O 1
ATOM 693 N N . TYR A 1 90 ? 28.727 29.793 19.714 1.000 31.807 118 TYR A N 1
ATOM 694 C CA . TYR A 1 90 ? 29.541 28.985 20.608 1.000 35.370 118 TYR A CA 1
ATOM 695 C C . TYR A 1 90 ? 30.300 27.908 19.842 1.000 36.511 118 TYR A C 1
ATOM 696 O O . TYR A 1 90 ? 31.180 27.282 20.416 1.000 40.404 118 TYR A O 1
ATOM 705 N N . ALA A 1 91 ? 29.948 27.667 18.577 1.000 31.072 119 ALA A N 1
ATOM 706 C CA . ALA A 1 91 ? 30.466 26.479 17.908 1.000 37.171 119 ALA A CA 1
ATOM 707 C C . ALA A 1 91 ? 30.192 26.537 16.408 1.000 38.605 119 ALA A C 1
ATOM 708 O O . ALA A 1 91 ? 29.479 27.417 15.927 1.000 30.137 119 ALA A O 1
ATOM 710 N N . ASP A 1 92 ? 30.782 25.569 15.692 1.000 35.028 120 ASP A N 1
ATOM 711 C CA . ASP A 1 92 ? 30.398 25.217 14.341 1.000 31.970 120 ASP A CA 1
ATOM 712 C C . ASP A 1 92 ? 29.247 24.212 14.425 1.000 32.464 120 ASP A C 1
ATOM 713 O O . ASP A 1 92 ? 29.471 23.064 14.799 1.000 32.093 120 ASP A O 1
ATOM 718 N N . TRP A 1 93 ? 28.045 24.617 13.995 1.000 30.987 121 TRP A N 1
ATOM 719 C CA . TRP A 1 93 ? 26.810 23.868 14.213 1.000 29.925 121 TRP A CA 1
ATOM 720 C C . TRP A 1 93 ? 26.369 23.184 12.922 1.000 30.217 121 TRP A C 1
ATOM 721 O O . TRP A 1 93 ? 25.234 22.709 12.833 1.000 34.336 121 TRP A O 1
ATOM 732 N N . SER A 1 94 ? 27.288 23.116 11.945 1.000 29.714 122 SER A N 1
ATOM 733 C CA . SER A 1 94 ? 27.046 22.584 10.605 1.000 30.842 122 SER A CA 1
ATOM 734 C C . SER A 1 94 ? 26.539 21.148 10.622 1.000 33.035 122 SER A C 1
ATOM 735 O O . SER A 1 94 ? 25.927 20.703 9.656 1.000 34.644 122 SER A O 1
ATOM 738 N N . ASN A 1 95 ? 26.796 20.432 11.721 1.000 36.289 123 ASN A N 1
ATOM 739 C CA . ASN A 1 95 ? 26.296 19.081 11.876 1.000 38.577 123 ASN A CA 1
ATOM 740 C C . ASN A 1 95 ? 24.764 19.098 11.934 1.000 37.262 123 ASN A C 1
ATOM 741 O O . ASN A 1 95 ? 24.163 18.126 11.511 1.000 33.536 123 ASN A O 1
ATOM 746 N N . VAL A 1 96 ? 24.137 20.207 12.387 1.000 34.734 124 VAL A N 1
ATOM 747 C CA . VAL A 1 96 ? 22.676 20.267 12.473 1.000 33.330 124 VAL A CA 1
ATOM 748 C C . VAL A 1 96 ? 22.065 21.365 11.583 1.000 33.703 124 VAL A C 1
ATOM 749 O O . VAL A 1 96 ? 20.897 21.267 11.210 1.000 35.281 124 VAL A O 1
ATOM 753 N N . THR A 1 97 ? 22.817 22.427 11.282 1.000 28.444 125 THR A N 1
ATOM 754 C CA . THR A 1 97 ? 22.318 23.496 10.435 1.000 27.881 125 THR A CA 1
ATOM 755 C C . THR A 1 97 ? 23.436 24.045 9.555 1.000 29.017 125 THR A C 1
ATOM 756 O O . THR A 1 97 ? 24.584 24.191 9.994 1.000 32.642 125 THR A O 1
ATOM 760 N N . ALA A 1 98 ? 23.061 24.307 8.300 1.000 31.503 126 ALA A N 1
ATOM 761 C CA . ALA A 1 98 ? 23.876 24.990 7.312 1.000 32.486 126 ALA A CA 1
ATOM 762 C C . ALA A 1 98 ? 23.811 26.500 7.516 1.000 33.101 126 ALA A C 1
ATOM 763 O O . ALA A 1 98 ? 24.421 27.233 6.739 1.000 34.744 126 ALA A O 1
ATOM 765 N N . ALA A 1 99 ? 23.121 26.980 8.560 1.000 28.333 127 ALA A N 1
ATOM 766 C CA . ALA A 1 99 ? 23.098 28.437 8.772 1.000 33.094 127 ALA A CA 1
ATOM 767 C C . ALA A 1 99 ? 24.516 29.003 8.952 1.000 35.690 127 ALA A C 1
ATOM 768 O O . ALA A 1 99 ? 25.249 28.562 9.827 1.000 31.508 127 ALA A O 1
ATOM 770 N N . ASP A 1 100 ? 24.853 30.049 8.182 1.000 33.107 128 ASP A N 1
ATOM 771 C CA . ASP A 1 100 ? 26.189 30.620 8.130 1.000 33.021 128 ASP A CA 1
ATOM 772 C C . ASP A 1 100 ? 26.597 31.344 9.417 1.000 33.524 128 ASP A C 1
ATOM 773 O O . ASP A 1 100 ? 27.775 31.325 9.797 1.000 34.060 128 ASP A O 1
ATOM 778 N N . PHE A 1 101 ? 25.658 32.023 10.082 1.000 29.894 129 PHE A N 1
ATOM 779 C CA . PHE A 1 101 ? 26.002 32.742 11.300 1.000 30.955 129 PHE A CA 1
ATOM 780 C C . PHE A 1 101 ? 26.302 31.754 12.439 1.000 31.489 129 PHE A C 1
ATOM 781 O O . PHE A 1 101 ? 26.740 32.174 13.512 1.000 33.232 129 PHE A O 1
ATOM 789 N N . LEU A 1 102 ? 26.028 30.461 12.213 1.000 27.831 130 LEU A N 1
ATOM 790 C CA . LEU A 1 102 ? 26.246 29.438 13.234 1.000 28.079 130 LEU A CA 1
ATOM 791 C C . LEU A 1 102 ? 27.369 28.478 12.806 1.000 28.237 130 LEU A C 1
ATOM 792 O O . LEU A 1 102 ? 27.485 27.355 13.317 1.000 28.330 130 LEU A O 1
ATOM 797 N N . SER A 1 103 ? 28.190 28.902 11.841 1.000 29.857 131 SER A N 1
ATOM 798 C CA . SER A 1 103 ? 29.042 27.940 11.150 1.000 31.217 131 SER A CA 1
ATOM 799 C C . SER A 1 103 ? 30.433 27.836 11.783 1.000 33.451 131 SER A C 1
ATOM 800 O O . SER A 1 103 ? 31.243 26.995 11.355 1.000 36.175 131 SER A O 1
ATOM 803 N N . ALA A 1 104 ? 30.723 28.650 12.797 1.000 36.799 132 ALA A N 1
ATOM 804 C CA . ALA A 1 104 ? 32.060 28.604 13.394 1.000 35.307 132 ALA A CA 1
ATOM 805 C C . ALA A 1 104 ? 32.046 29.085 14.841 1.000 33.349 132 ALA A C 1
ATOM 806 O O . ALA A 1 104 ? 31.344 30.018 15.228 1.000 31.649 132 ALA A O 1
ATOM 808 N N . ASN A 1 105 ? 32.863 28.429 15.662 1.000 39.342 133 ASN A N 1
ATOM 809 C CA . ASN A 1 105 ? 33.150 28.911 17.005 1.000 38.430 133 ASN A CA 1
ATOM 810 C C . ASN A 1 105 ? 33.642 30.363 16.962 1.000 34.367 133 ASN A C 1
ATOM 811 O O . ASN A 1 105 ? 34.496 30.720 16.153 1.000 37.769 133 ASN A O 1
ATOM 816 N N . ASP A 1 106 ? 33.042 31.215 17.806 1.000 31.949 134 ASP A N 1
ATOM 817 C CA . ASP A 1 106 ? 33.348 32.636 17.955 1.000 37.324 134 ASP A CA 1
ATOM 818 C C . ASP A 1 106 ? 33.002 33.490 16.733 1.000 33.880 134 ASP A C 1
ATOM 819 O O . ASP A 1 106 ? 33.434 34.643 16.677 1.000 35.198 134 ASP A O 1
ATOM 824 N N . LYS A 1 107 ? 32.252 32.954 15.763 1.000 29.567 135 LYS A N 1
ATOM 825 C CA . LYS A 1 107 ? 31.840 33.755 14.621 1.000 28.422 135 LYS A CA 1
ATOM 826 C C . LYS A 1 107 ? 30.865 34.827 15.103 1.000 32.611 135 LYS A C 1
ATOM 827 O O . LYS A 1 107 ? 29.898 34.493 15.782 1.000 28.987 135 LYS A O 1
ATOM 833 N N . GLU A 1 108 ? 31.130 36.098 14.752 1.000 30.313 136 GLU A N 1
ATOM 834 C CA . GLU A 1 108 ? 30.316 37.207 15.233 1.000 31.880 136 GLU A CA 1
ATOM 835 C C . GLU A 1 108 ? 29.423 37.739 14.113 1.000 32.910 136 GLU A C 1
ATOM 836 O O . GLU A 1 108 ? 29.856 37.832 12.969 1.000 30.420 136 GLU A O 1
ATOM 842 N N . THR A 1 109 ? 28.178 38.113 14.463 1.000 32.224 137 THR A N 1
ATOM 843 C CA . THR A 1 109 ? 27.223 38.655 13.509 1.000 27.467 137 THR A CA 1
ATOM 844 C C . THR A 1 109 ? 26.599 39.914 14.126 1.000 28.902 137 THR A C 1
ATOM 845 O O . THR A 1 109 ? 26.196 39.874 15.291 1.000 27.739 137 THR A O 1
ATOM 849 N N . PRO A 1 110 ? 26.503 41.046 13.381 1.000 26.981 138 PRO A N 1
ATOM 850 C CA . PRO A 1 110 ? 25.801 42.249 13.847 1.000 26.514 138 PRO A CA 1
ATOM 851 C C . PRO A 1 110 ? 24.328 41.967 14.104 1.000 25.318 138 PRO A C 1
ATOM 852 O O . PRO A 1 110 ? 23.757 41.086 13.451 1.000 27.408 138 PRO A O 1
ATOM 856 N N . MET A 1 111 ? 23.753 42.689 15.085 1.000 25.140 139 MET A N 1
ATOM 857 C CA . MET A 1 111 ? 22.370 42.453 15.487 1.000 25.731 139 MET A CA 1
ATOM 858 C C . MET A 1 111 ? 21.619 43.766 15.664 1.000 25.494 139 MET A C 1
ATOM 859 O O . MET A 1 111 ? 22.226 44.786 15.959 1.000 23.756 139 MET A O 1
ATOM 864 N N . PHE A 1 112 ? 20.292 43.716 15.454 1.000 24.971 140 PHE A N 1
ATOM 865 C CA . PHE A 1 112 ? 19.420 44.811 15.872 1.000 25.429 140 PHE A CA 1
ATOM 866 C C . PHE A 1 112 ? 18.158 44.162 16.422 1.000 23.981 140 PHE A C 1
ATOM 867 O O . PHE A 1 112 ? 17.633 43.253 15.771 1.000 21.030 140 PHE A O 1
ATOM 875 N N . CYS A 1 113 ? 17.717 44.605 17.616 1.000 24.854 141 CYS A N 1
ATOM 876 C CA . CYS A 1 113 ? 16.517 44.042 18.219 1.000 23.012 141 CYS A CA 1
ATOM 877 C C . CYS A 1 113 ? 15.576 45.186 18.583 1.000 23.636 141 CYS A C 1
ATOM 878 O O . CYS A 1 113 ? 16.019 46.303 18.858 1.000 21.361 141 CYS A O 1
ATOM 881 N N . ARG A 1 114 ? 14.285 44.845 18.656 1.000 23.013 142 ARG A N 1
ATOM 882 C CA . ARG A 1 114 ? 13.267 45.718 19.206 1.000 22.269 142 ARG A CA 1
ATOM 883 C C . ARG A 1 114 ? 12.399 44.908 20.172 1.000 23.118 142 ARG A C 1
ATOM 884 O O . ARG A 1 114 ? 11.997 43.776 19.867 1.000 25.706 142 ARG A O 1
ATOM 892 N N . PHE A 1 115 ? 12.137 45.506 21.338 1.000 21.125 143 PHE A N 1
ATOM 893 C CA . PHE A 1 115 ? 11.284 44.964 22.383 1.000 21.953 143 PHE A CA 1
ATOM 894 C C . PHE A 1 115 ? 10.059 45.861 22.491 1.000 20.642 143 PHE A C 1
ATOM 895 O O . PHE A 1 115 ? 10.169 47.051 22.201 1.000 23.531 143 PHE A O 1
ATOM 903 N N . SER A 1 116 ? 8.915 45.290 22.904 1.000 20.522 144 SER A N 1
ATOM 904 C CA . SER A 1 116 ? 7.671 46.051 22.807 1.000 21.289 144 SER A CA 1
ATOM 905 C C . SER A 1 116 ? 6.619 45.415 23.712 1.000 24.316 144 SER A C 1
ATOM 906 O O . SER A 1 116 ? 6.834 44.317 24.199 1.000 23.734 144 SER A O 1
ATOM 909 N N . THR A 1 117 ? 5.488 46.099 23.923 1.000 21.304 145 THR A N 1
ATOM 910 C CA . THR A 1 117 ? 4.282 45.449 24.402 1.000 22.172 145 THR A CA 1
ATOM 911 C C . THR A 1 117 ? 3.535 45.024 23.140 1.000 23.176 145 THR A C 1
ATOM 912 O O . THR A 1 117 ? 4.126 45.022 22.051 1.000 25.339 145 THR A O 1
ATOM 916 N N . VAL A 1 118 ? 2.241 44.709 23.260 1.000 21.148 146 VAL A N 1
ATOM 917 C CA . VAL A 1 118 ? 1.472 44.235 22.114 1.000 21.563 146 VAL A CA 1
ATOM 918 C C . VAL A 1 118 ? 0.261 45.134 21.815 1.000 25.559 146 VAL A C 1
ATOM 919 O O . VAL A 1 118 ? 0.034 45.524 20.659 1.000 25.781 146 VAL A O 1
ATOM 923 N N . VAL A 1 119 ? -0.558 45.406 22.833 1.000 25.696 147 VAL A N 1
ATOM 924 C CA . VAL A 1 119 ? -1.925 45.881 22.611 1.000 23.489 147 VAL A CA 1
ATOM 925 C C . VAL A 1 119 ? -1.967 47.405 22.525 1.000 24.321 147 VAL A C 1
ATOM 926 O O . VAL A 1 119 ? -2.752 47.991 21.750 1.000 21.597 147 VAL A O 1
ATOM 930 N N . GLY A 1 120 ? -1.157 48.069 23.357 1.000 22.999 148 GLY A N 1
ATOM 931 C CA . GLY A 1 120 ? -1.199 49.521 23.398 1.000 24.015 148 GLY A CA 1
ATOM 932 C C . GLY A 1 120 ? -0.698 50.152 22.093 1.000 23.789 148 GLY A C 1
ATOM 933 O O . GLY A 1 120 ? 0.139 49.572 21.390 1.000 24.848 148 GLY A O 1
ATOM 934 N N . PHE A 1 121 ? -1.159 51.386 21.838 1.000 22.625 149 PHE A N 1
ATOM 935 C CA . PHE A 1 121 ? -0.785 52.184 20.674 1.000 21.918 149 PHE A CA 1
ATOM 936 C C . PHE A 1 121 ? 0.550 52.858 20.976 1.000 22.705 149 PHE A C 1
ATOM 937 O O . PHE A 1 121 ? 1.093 52.669 22.062 1.000 24.033 149 PHE A O 1
ATOM 945 N N . ARG A 1 122 ? 1.046 53.669 20.041 1.000 25.414 150 ARG A N 1
ATOM 946 C CA . ARG A 1 122 ? 2.417 54.177 20.054 1.000 31.469 150 ARG A CA 1
ATOM 947 C C . ARG A 1 122 ? 2.886 54.805 21.363 1.000 32.179 150 ARG A C 1
ATOM 948 O O . ARG A 1 122 ? 4.071 54.664 21.691 1.000 38.886 150 ARG A O 1
ATOM 956 N N . GLY A 1 123 ? 2.063 55.634 22.011 1.000 24.716 151 GLY A N 1
ATOM 957 C CA . GLY A 1 123 ? 2.524 56.290 23.243 1.000 26.637 151 GLY A CA 1
ATOM 958 C C . GLY A 1 123 ? 1.923 55.737 24.545 1.000 25.068 151 GLY A C 1
ATOM 959 O O . GLY A 1 123 ? 1.856 56.443 25.555 1.000 24.294 151 GLY A O 1
ATOM 960 N N . SER A 1 124 ? 1.493 54.472 24.543 1.000 22.414 152 SER A N 1
ATOM 961 C CA . SER A 1 124 ? 0.919 53.823 25.707 1.000 22.181 152 SER A CA 1
ATOM 962 C C . SER A 1 124 ? 2.018 53.487 26.733 1.000 26.113 152 SER A C 1
ATOM 963 O O . SER A 1 124 ? 3.211 53.479 26.419 1.000 23.717 152 SER A O 1
ATOM 966 N N . VAL A 1 125 ? 1.604 53.170 27.966 1.000 23.444 153 VAL A N 1
ATOM 967 C CA . VAL A 1 125 ? 2.496 53.061 29.118 1.000 21.509 153 VAL A CA 1
ATOM 968 C C . VAL A 1 125 ? 3.321 51.771 29.025 1.000 23.146 153 VAL A C 1
ATOM 969 O O . VAL A 1 125 ? 2.793 50.694 28.710 1.000 23.400 153 VAL A O 1
ATOM 973 N N . ASP A 1 126 ? 4.637 51.884 29.301 1.000 21.086 154 ASP A N 1
ATOM 974 C CA . ASP A 1 126 ? 5.503 50.714 29.233 1.000 21.888 154 ASP A CA 1
ATOM 975 C C . ASP A 1 126 ? 5.043 49.560 30.121 1.000 22.595 154 ASP A C 1
ATOM 976 O O . ASP A 1 126 ? 5.230 48.385 29.763 1.000 23.159 154 ASP A O 1
ATOM 981 N N . THR A 1 127 ? 4.479 49.883 31.297 1.000 21.997 155 THR A N 1
ATOM 982 C CA . THR A 1 127 ? 4.238 48.894 32.343 1.000 23.278 155 THR A CA 1
ATOM 983 C C . THR A 1 127 ? 2.790 48.393 32.313 1.000 25.442 155 THR A C 1
ATOM 984 O O . THR A 1 127 ? 2.275 47.908 33.328 1.000 25.644 155 THR A O 1
ATOM 988 N N . ALA A 1 128 ? 2.145 48.499 31.156 1.000 22.690 156 ALA A N 1
ATOM 989 C CA . ALA A 1 128 ? 0.880 47.811 30.921 1.000 24.906 156 ALA A CA 1
ATOM 990 C C . ALA A 1 128 ? 1.102 46.313 31.131 1.000 27.081 156 ALA A C 1
ATOM 991 O O . ALA A 1 128 ? 2.200 45.811 30.889 1.000 24.041 156 ALA A O 1
ATOM 993 N N . ARG A 1 129 ? 0.089 45.624 31.659 1.000 23.575 157 ARG A N 1
ATOM 994 C CA . ARG A 1 129 ? 0.106 44.167 31.659 1.000 26.187 157 ARG A CA 1
ATOM 99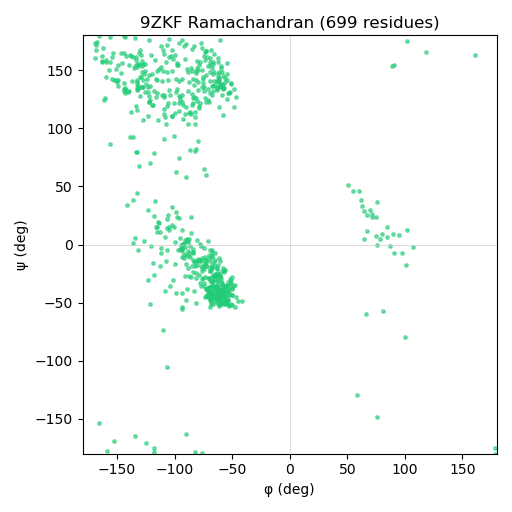5 C C . ARG A 1 129 ? -0.074 43.663 30.228 1.000 27.590 157 ARG A C 1
ATOM 996 O O . ARG A 1 129 ? -1.112 43.940 29.616 1.000 24.474 157 ARG A O 1
ATOM 1004 N N . ASP A 1 130 ? 0.890 42.866 29.732 1.000 25.079 158 ASP A N 1
ATOM 1005 C CA . ASP A 1 130 ? 0.859 42.543 28.315 1.000 26.521 158 ASP A CA 1
ATOM 1006 C C . ASP A 1 130 ? 1.837 41.422 27.991 1.000 25.396 158 ASP A C 1
ATOM 1007 O O . ASP A 1 130 ? 2.729 41.113 28.753 1.000 25.648 158 ASP A O 1
ATOM 1012 N N . VAL A 1 131 ? 1.691 40.883 26.789 1.000 26.669 159 VAL A N 1
ATOM 1013 C CA . VAL A 1 131 ? 2.738 40.132 26.125 1.000 23.990 159 VAL A CA 1
ATOM 1014 C C . VAL A 1 131 ? 3.847 41.129 25.790 1.000 24.150 159 VAL A C 1
ATOM 1015 O O . VAL A 1 131 ? 3.570 42.301 25.560 1.000 23.797 159 VAL A O 1
ATOM 1019 N N . HIS A 1 132 ? 5.098 40.671 25.723 1.000 23.954 160 HIS A N 1
ATOM 1020 C CA . HIS A 1 132 ? 6.181 41.554 25.303 1.000 23.238 160 HIS A CA 1
ATOM 1021 C C . HIS A 1 132 ? 6.893 40.945 24.109 1.000 24.029 160 HIS A C 1
ATOM 1022 O O . HIS A 1 132 ? 7.188 39.749 24.092 1.000 25.170 160 HIS A O 1
ATOM 1029 N N . GLY A 1 133 ? 7.169 41.783 23.101 1.000 21.933 161 GLY A N 1
ATOM 1030 C CA . GLY A 1 133 ? 7.917 41.294 21.951 1.000 20.266 161 GLY A CA 1
ATOM 1031 C C . GLY A 1 133 ? 9.413 41.270 22.232 1.000 24.576 161 GLY A C 1
ATOM 1032 O O . GLY A 1 133 ? 9.909 42.109 22.989 1.000 23.426 161 GLY A O 1
ATOM 1033 N N . HIS A 1 134 ? 10.098 40.296 21.616 1.000 22.868 162 HIS A N 1
ATOM 1034 C CA . HIS A 1 134 ? 11.552 40.150 21.633 1.000 23.092 162 HIS A CA 1
ATOM 1035 C C . HIS A 1 134 ? 11.931 39.756 20.209 1.000 21.825 162 HIS A C 1
ATOM 1036 O O . HIS A 1 134 ? 11.857 38.580 19.850 1.000 25.801 162 HIS A O 1
ATOM 1043 N N . ALA A 1 135 ? 12.250 40.759 19.372 1.000 21.352 163 ALA A N 1
ATOM 1044 C CA . ALA A 1 135 ? 12.427 40.596 17.937 1.000 21.879 163 ALA A CA 1
ATOM 1045 C C . ALA A 1 135 ? 13.856 40.985 17.585 1.000 23.285 163 ALA A C 1
ATOM 1046 O O . ALA A 1 135 ? 14.256 42.120 17.853 1.000 26.313 163 ALA A O 1
ATOM 1048 N N . CYS A 1 136 ? 14.621 40.037 17.020 1.000 24.220 164 CYS A N 1
ATOM 1049 C CA . CYS A 1 136 ? 16.027 40.300 16.758 1.000 24.718 164 CYS A CA 1
ATOM 1050 C C . CYS A 1 136 ? 16.398 39.881 15.339 1.000 23.914 164 CYS A C 1
ATOM 1051 O O . CYS A 1 136 ? 15.955 38.848 14.835 1.000 26.508 164 CYS A O 1
ATOM 1054 N N . ARG A 1 137 ? 17.226 40.722 14.705 1.000 22.686 165 ARG A N 1
ATOM 1055 C CA . ARG A 1 137 ? 17.703 40.524 13.358 1.000 22.746 165 ARG A CA 1
ATOM 1056 C C . ARG A 1 137 ? 19.177 40.176 13.467 1.000 24.617 165 ARG A C 1
ATOM 1057 O O . ARG A 1 137 ? 19.928 40.904 14.116 1.000 22.447 165 ARG A O 1
ATOM 1065 N N . PHE A 1 138 ? 19.565 39.062 12.848 1.000 24.115 166 PHE A N 1
ATOM 1066 C CA . PHE A 1 138 ? 20.979 38.795 12.638 1.000 25.390 166 PHE A CA 1
ATOM 1067 C C . PHE A 1 138 ? 21.310 39.268 11.229 1.000 24.736 166 PHE A C 1
ATOM 1068 O O . PHE A 1 138 ? 20.691 38.822 10.255 1.000 24.905 166 PHE A O 1
ATOM 1076 N N . TYR A 1 139 ? 22.265 40.194 11.112 1.000 26.080 167 TYR A N 1
ATOM 1077 C CA . TYR A 1 139 ? 22.644 40.638 9.782 1.000 24.510 167 TYR A CA 1
ATOM 1078 C C . TYR A 1 139 ? 23.706 39.674 9.260 1.000 29.505 167 TYR A C 1
ATOM 1079 O O . TYR A 1 139 ? 24.904 40.018 9.290 1.000 26.408 167 TYR A O 1
ATOM 1088 N N . THR A 1 140 ? 23.263 38.516 8.741 1.000 26.444 168 THR A N 1
ATOM 1089 C CA . THR A 1 140 ? 24.237 37.503 8.349 1.000 26.972 168 THR A CA 1
ATOM 1090 C C . THR A 1 140 ? 24.800 37.759 6.953 1.000 28.897 168 THR A C 1
ATOM 1091 O O . THR A 1 140 ? 24.266 38.532 6.154 1.000 25.771 168 THR A O 1
ATOM 1095 N N . ASP A 1 141 ? 25.832 36.986 6.623 1.000 25.748 169 ASP A N 1
ATOM 1096 C CA . ASP A 1 141 ? 26.479 37.032 5.324 1.000 27.444 169 ASP A CA 1
ATOM 1097 C C . ASP A 1 141 ? 25.605 36.382 4.268 1.000 26.644 169 ASP A C 1
ATOM 1098 O O . ASP A 1 141 ? 25.904 36.485 3.081 1.000 27.482 169 ASP A O 1
ATOM 1103 N N . GLU A 1 142 ? 24.540 35.705 4.711 1.000 26.529 170 GLU A N 1
ATOM 1104 C CA . GLU A 1 142 ? 23.620 35.081 3.784 1.000 26.209 170 GLU A CA 1
ATOM 1105 C C . GLU A 1 142 ? 22.208 35.593 4.015 1.000 24.438 170 GLU A C 1
ATOM 1106 O O . GLU A 1 142 ? 21.275 34.869 3.729 1.000 26.600 170 GLU A O 1
ATOM 1112 N N . GLY A 1 143 ? 22.073 36.838 4.486 1.000 26.408 171 GLY A N 1
ATOM 1113 C CA . GLY A 1 143 ? 20.781 37.504 4.524 1.000 25.470 171 GLY A CA 1
ATOM 1114 C C . GLY A 1 143 ? 20.401 37.838 5.966 1.000 26.600 171 GLY A C 1
ATOM 1115 O O . GLY A 1 143 ? 21.005 37.331 6.906 1.000 24.235 171 GLY A O 1
ATOM 1116 N N . ASN A 1 144 ? 19.397 38.695 6.118 1.000 24.753 172 ASN A N 1
ATOM 1117 C CA . ASN A 1 144 ? 18.874 39.094 7.418 1.000 23.195 172 ASN A CA 1
ATOM 1118 C C . ASN A 1 144 ? 17.964 37.985 7.917 1.000 24.343 172 ASN A C 1
ATOM 1119 O O . ASN A 1 144 ? 17.005 37.633 7.218 1.000 23.545 172 ASN A O 1
ATOM 1124 N N . TYR A 1 145 ? 18.333 37.413 9.083 1.000 23.613 173 TYR A N 1
ATOM 1125 C CA . TYR A 1 145 ? 17.590 36.362 9.758 1.000 24.514 173 TYR A CA 1
ATOM 1126 C C . TYR A 1 145 ? 16.919 37.008 10.964 1.000 25.210 173 TYR A C 1
ATOM 1127 O O . TYR A 1 145 ? 17.599 37.517 11.851 1.000 26.501 173 TYR A O 1
ATOM 1136 N N . ASP A 1 146 ? 15.584 36.971 10.993 1.000 25.162 174 ASP A N 1
ATOM 1137 C CA . ASP A 1 146 ? 14.867 37.533 12.118 1.000 23.999 174 ASP A CA 1
ATOM 1138 C C . ASP A 1 146 ? 14.187 36.451 12.955 1.000 23.290 174 ASP A C 1
ATOM 1139 O O . ASP A 1 146 ? 13.351 35.678 12.449 1.000 23.406 174 ASP A O 1
ATOM 1144 N N . ILE A 1 147 ? 14.435 36.500 14.265 1.000 22.363 175 ILE A N 1
ATOM 1145 C CA . ILE A 1 147 ? 13.664 35.747 15.244 1.000 22.541 175 ILE A CA 1
ATOM 1146 C C . ILE A 1 147 ? 12.703 36.712 15.918 1.000 24.660 175 ILE A C 1
ATOM 1147 O O . ILE A 1 147 ? 13.123 37.619 16.646 1.000 26.759 175 ILE A O 1
ATOM 1152 N N . VAL A 1 148 ? 11.414 36.529 15.624 1.000 22.684 176 VAL A N 1
ATOM 1153 C CA . VAL A 1 148 ? 10.409 37.486 16.045 1.000 20.251 176 VAL A CA 1
ATOM 1154 C C . VAL A 1 148 ? 9.612 36.793 17.139 1.000 22.517 176 VAL A C 1
ATOM 1155 O O . VAL A 1 148 ? 8.667 36.038 16.866 1.000 23.763 176 VAL A O 1
ATOM 1159 N N . GLY A 1 149 ? 10.060 36.972 18.378 1.000 22.247 177 GLY A N 1
ATOM 1160 C CA . GLY A 1 149 ? 9.518 36.174 19.470 1.000 23.348 177 GLY A CA 1
ATOM 1161 C C . GLY A 1 149 ? 8.817 37.023 20.530 1.000 25.994 177 GLY A C 1
ATOM 1162 O O . GLY A 1 149 ? 8.636 38.235 20.371 1.000 24.784 177 GLY A O 1
ATOM 1163 N N . ILE A 1 150 ? 8.387 36.358 21.614 1.000 25.589 178 ILE A N 1
ATOM 1164 C CA . ILE A 1 150 ? 7.788 37.064 22.737 1.000 23.989 178 ILE A CA 1
ATOM 1165 C C . ILE A 1 150 ? 8.367 36.547 24.056 1.000 25.779 178 ILE A C 1
ATOM 1166 O O . ILE A 1 150 ? 9.195 35.612 24.049 1.000 22.747 178 ILE A O 1
ATOM 1171 N N . ASN A 1 151 ? 7.930 37.161 25.176 1.000 22.359 179 ASN A N 1
ATOM 1172 C CA . ASN A 1 151 ? 8.437 36.772 26.500 1.000 23.067 179 ASN A CA 1
ATOM 1173 C C . ASN A 1 151 ? 7.602 35.640 27.113 1.000 22.259 179 ASN A C 1
ATOM 1174 O O . ASN A 1 151 ? 7.903 35.201 28.223 1.000 24.677 179 ASN A O 1
ATOM 1179 N N . PHE A 1 152 ? 6.589 35.117 26.399 1.000 21.754 180 PHE A N 1
ATOM 1180 C CA . PHE A 1 152 ? 5.875 33.941 26.910 1.000 21.808 180 PHE A CA 1
ATOM 1181 C C . PHE A 1 152 ? 6.237 32.760 26.017 1.000 21.035 180 PHE A C 1
ATOM 1182 O O . PHE A 1 152 ? 6.469 32.944 24.834 1.000 22.532 180 PHE A O 1
ATOM 1190 N N . ALA A 1 153 ? 6.263 31.540 26.563 1.000 23.172 181 ALA A N 1
ATOM 1191 C CA . ALA A 1 153 ? 6.569 30.375 25.738 1.000 20.999 181 ALA A CA 1
ATOM 1192 C C . ALA A 1 153 ? 5.421 30.011 24.800 1.000 24.265 181 ALA A C 1
ATOM 1193 O O . ALA A 1 153 ? 5.681 29.670 23.637 1.000 24.892 181 ALA A O 1
ATOM 1195 N N . PRO A 1 154 ? 4.130 29.991 25.230 1.000 23.297 182 PRO A N 1
ATOM 1196 C CA . PRO A 1 154 ? 3.045 29.674 24.300 1.000 20.943 182 PRO A CA 1
ATOM 1197 C C . PRO A 1 154 ? 2.312 30.909 23.767 1.000 24.548 182 PRO A C 1
ATOM 1198 O O . PRO A 1 154 ? 2.403 31.995 24.352 1.000 27.394 182 PRO A O 1
ATOM 1202 N N . PHE A 1 155 ? 1.553 30.726 22.669 1.000 20.924 183 PHE A N 1
ATOM 1203 C CA . PHE A 1 155 ? 0.704 31.780 22.133 1.000 22.012 183 PHE A CA 1
ATOM 1204 C C . PHE A 1 155 ? -0.761 31.384 22.325 1.000 24.170 183 PHE A C 1
ATOM 1205 O O . PHE A 1 155 ? -1.035 30.238 22.670 1.000 23.597 183 PHE A O 1
ATOM 1213 N N . PHE A 1 156 ? -1.691 32.316 22.061 1.000 23.677 184 PHE A N 1
ATOM 1214 C CA . PHE A 1 156 ? -3.092 32.194 22.468 1.000 24.138 184 PHE A CA 1
ATOM 1215 C C . PHE A 1 156 ? -3.907 31.320 21.510 1.000 25.102 184 PHE A C 1
ATOM 1216 O O . PHE A 1 156 ? -4.943 30.755 21.874 1.000 24.451 184 PHE A O 1
ATOM 1224 N N . ILE A 1 157 ? -3.513 31.291 20.237 1.000 25.237 185 ILE A N 1
ATOM 1225 C CA . ILE A 1 157 ? -4.353 30.685 19.212 1.000 24.342 185 ILE A CA 1
ATOM 1226 C C . ILE A 1 157 ? -3.525 29.723 18.364 1.000 24.355 185 ILE A C 1
ATOM 1227 O O . ILE A 1 157 ? -2.291 29.776 18.344 1.000 26.648 185 ILE A O 1
ATOM 1232 N N . GLN A 1 158 ? -4.225 28.876 17.603 1.000 24.591 186 GLN A N 1
ATOM 1233 C CA . GLN A 1 158 ? -3.562 27.783 16.903 1.000 27.596 186 GLN A CA 1
ATOM 1234 C C . GLN A 1 158 ? -3.576 27.968 15.382 1.000 29.398 186 GLN A C 1
ATOM 1235 O O . GLN A 1 158 ? -3.062 27.107 14.654 1.000 34.139 186 GLN A O 1
ATOM 1241 N N . ASP A 1 159 ? -4.230 29.036 14.883 1.000 24.989 187 ASP A N 1
ATOM 1242 C CA . ASP A 1 159 ? -4.334 29.272 13.448 1.000 21.623 187 ASP A CA 1
ATOM 1243 C C . ASP A 1 159 ? -4.268 30.787 13.189 1.000 24.586 187 ASP A C 1
ATOM 1244 O O . ASP A 1 159 ? -5.049 31.554 13.777 1.000 26.642 187 ASP A O 1
ATOM 1249 N N . ALA A 1 160 ? -3.444 31.174 12.199 1.000 25.132 188 ALA A N 1
ATOM 1250 C CA . ALA A 1 160 ? -3.217 32.568 11.853 1.000 24.860 188 ALA A CA 1
ATOM 1251 C C . ALA A 1 160 ? -4.521 33.230 11.423 1.000 24.511 188 ALA A C 1
ATOM 1252 O O . ALA A 1 160 ? -4.674 34.432 11.562 1.000 24.753 188 ALA A O 1
ATOM 1254 N N . ILE A 1 161 ? -5.481 32.457 10.902 1.000 24.107 189 ILE A N 1
ATOM 1255 C CA . ILE A 1 161 ? -6.694 33.112 10.434 1.000 21.821 189 ILE A CA 1
ATOM 1256 C C . ILE A 1 161 ? -7.475 33.744 11.602 1.000 23.198 189 ILE A C 1
ATOM 1257 O O . ILE A 1 161 ? -8.411 34.537 11.388 1.000 24.286 189 ILE A O 1
ATOM 1262 N N . GLN A 1 162 ? -7.143 33.362 12.844 1.000 23.119 190 GLN A N 1
ATOM 1263 C CA . GLN A 1 162 ? -7.877 33.846 14.011 1.000 26.297 190 GLN A CA 1
ATOM 1264 C C . GLN A 1 162 ? -7.184 35.091 14.584 1.000 24.547 190 GLN A C 1
ATOM 1265 O O . GLN A 1 162 ? -7.648 35.702 15.551 1.000 23.632 190 GLN A O 1
ATOM 1271 N N . PHE A 1 163 ? -6.048 35.450 13.994 1.000 21.577 191 PHE A N 1
ATOM 1272 C CA . PHE A 1 163 ? -5.284 36.523 14.591 1.000 22.515 191 PHE A CA 1
ATOM 1273 C C . PHE A 1 163 ? -6.085 37.822 14.667 1.000 22.532 191 PHE A C 1
ATOM 1274 O O . PHE A 1 163 ? -6.025 38.486 15.695 1.000 26.253 191 PHE A O 1
ATOM 1282 N N . PRO A 1 164 ? -6.829 38.264 13.618 1.000 23.363 192 PRO A N 1
ATOM 1283 C CA . PRO A 1 164 ? -7.605 39.500 13.735 1.000 23.885 192 PRO A CA 1
ATOM 1284 C C . PRO A 1 164 ? -8.716 39.395 14.790 1.000 23.692 192 PRO A C 1
ATOM 1285 O O . PRO A 1 164 ? -9.163 40.418 15.313 1.000 22.624 192 PRO A O 1
ATOM 1289 N N . ASP A 1 165 ? -9.187 38.167 15.069 1.000 24.247 193 ASP A N 1
ATOM 1290 C CA . ASP A 1 165 ? -10.192 37.954 16.106 1.000 24.830 193 ASP A CA 1
ATOM 1291 C C . ASP A 1 165 ? -9.592 38.215 17.491 1.000 23.967 193 ASP A C 1
ATOM 1292 O O . ASP A 1 165 ? -10.141 38.993 18.265 1.000 22.586 193 ASP A O 1
ATOM 1297 N N . LEU A 1 166 ? -8.474 37.551 17.805 1.000 23.762 194 LEU A N 1
ATOM 1298 C CA . LEU A 1 166 ? -7.774 37.767 19.062 1.000 23.963 194 LEU A CA 1
ATOM 1299 C C . LEU A 1 166 ? -7.479 39.259 19.244 1.000 24.552 194 LEU A C 1
ATOM 1300 O O . LEU A 1 166 ? -7.743 39.835 20.307 1.000 24.579 194 LEU A O 1
ATOM 1305 N N . VAL A 1 167 ? -6.939 39.895 18.194 1.000 22.751 195 VAL A N 1
ATOM 1306 C CA . VAL A 1 167 ? -6.488 41.283 18.300 1.000 22.448 195 VAL A CA 1
ATOM 1307 C C . VAL A 1 167 ? -7.679 42.237 18.451 1.000 20.384 195 VAL A C 1
ATOM 1308 O O . VAL A 1 167 ? -7.689 43.082 19.339 1.000 20.704 195 VAL A O 1
ATOM 1312 N N . HIS A 1 168 ? -8.709 42.112 17.631 1.000 21.377 196 HIS A N 1
ATOM 1313 C CA . HIS A 1 168 ? -9.849 42.994 17.873 1.000 22.033 196 HIS A CA 1
ATOM 1314 C C . HIS A 1 168 ? -10.420 42.792 19.282 1.000 22.232 196 HIS A C 1
ATOM 1315 O O . HIS A 1 168 ? -10.907 43.745 19.881 1.000 26.813 196 HIS A O 1
ATOM 1322 N N . ALA A 1 169 ? -10.457 41.545 19.771 1.000 22.136 197 ALA A N 1
ATOM 1323 C CA . ALA A 1 169 ? -10.977 41.243 21.102 1.000 21.947 197 ALA A CA 1
ATOM 1324 C C . ALA A 1 169 ? -10.175 41.955 22.214 1.000 23.611 197 ALA A C 1
ATOM 1325 O O . ALA A 1 169 ? -10.767 42.503 23.141 1.000 23.305 197 ALA A O 1
ATOM 1327 N N . ILE A 1 170 ? -8.825 41.976 22.128 1.000 23.623 198 ILE A N 1
ATOM 1328 C CA . ILE A 1 170 ? -7.984 42.542 23.175 1.000 23.545 198 ILE A CA 1
ATOM 1329 C C . ILE A 1 170 ? -7.791 44.061 23.027 1.000 24.831 198 ILE A C 1
ATOM 1330 O O . ILE A 1 170 ? -7.576 44.758 24.015 1.000 23.328 198 ILE A O 1
ATOM 1335 N N . LYS A 1 171 ? -7.868 44.583 21.805 1.000 23.345 199 LYS A N 1
ATOM 1336 C CA . LYS A 1 171 ? -7.757 46.019 21.560 1.000 22.210 199 LYS A CA 1
ATOM 1337 C C . LYS A 1 171 ? -8.976 46.749 22.123 1.000 25.246 199 LYS A C 1
ATOM 1338 O O . LYS A 1 171 ? -9.972 46.116 22.519 1.000 25.485 199 LYS A O 1
ATOM 1344 N N . PRO A 1 172 ? -8.902 48.098 22.210 1.000 24.158 200 PRO A N 1
ATOM 1345 C CA . PRO A 1 172 ? -9.984 48.902 22.773 1.000 22.326 200 PRO A CA 1
ATOM 1346 C C . PRO A 1 172 ? -11.247 48.684 21.957 1.000 22.118 200 PRO A C 1
ATOM 1347 O O . PRO A 1 172 ? -11.190 48.406 20.760 1.000 22.654 200 PRO A O 1
ATOM 1351 N N . MET A 1 173 ? -12.399 48.869 22.603 1.000 25.423 201 MET A N 1
ATOM 1352 C CA . MET A 1 173 ? -13.680 48.636 21.946 1.000 26.508 201 MET A CA 1
ATOM 1353 C C . MET A 1 173 ? -13.826 49.605 20.763 1.000 25.631 201 MET A C 1
ATOM 1354 O O . MET A 1 173 ? -13.372 50.760 20.818 1.000 24.066 201 MET A O 1
ATOM 1359 N N . PRO A 1 174 ? -14.458 49.164 19.651 1.000 23.285 202 PRO A N 1
ATOM 1360 C CA . PRO A 1 174 ? -14.535 49.980 18.439 1.000 27.189 202 PRO A CA 1
ATOM 1361 C C . PRO A 1 174 ? -15.469 51.183 18.488 1.000 24.007 202 PRO A C 1
ATOM 1362 O O . PRO A 1 174 ? -15.284 52.123 17.703 1.000 21.680 202 PRO A O 1
ATOM 1366 N N . ASN A 1 175 ? -16.407 51.193 19.443 1.000 25.623 203 ASN A N 1
ATOM 1367 C CA . ASN A 1 175 ? -17.346 52.312 19.463 1.000 23.224 203 ASN A CA 1
ATOM 1368 C C . ASN A 1 175 ? -16.657 53.535 20.065 1.000 24.811 203 ASN A C 1
ATOM 1369 O O . ASN A 1 175 ? -16.902 54.656 19.627 1.000 24.965 203 ASN A O 1
ATOM 1374 N N . ASN A 1 176 ? -15.786 53.327 21.068 1.000 23.763 204 ASN A N 1
ATOM 1375 C CA . ASN A 1 176 ? -15.288 54.480 21.816 1.000 23.781 204 ASN A CA 1
ATOM 1376 C C . ASN A 1 176 ? -13.779 54.396 22.060 1.000 23.521 204 ASN A C 1
ATOM 1377 O O . ASN A 1 176 ? -13.234 55.273 22.738 1.000 24.194 204 ASN A O 1
ATOM 1382 N N . GLU A 1 177 ? -13.123 53.338 21.555 1.000 24.088 205 GLU A N 1
ATOM 1383 C CA . GLU A 1 177 ? -11.686 53.154 21.738 1.000 27.042 205 GLU A CA 1
ATOM 1384 C C . GLU A 1 177 ? -11.270 53.183 23.221 1.000 25.811 205 GLU A C 1
ATOM 1385 O O . GLU A 1 177 ? -10.221 53.745 23.579 1.000 22.926 205 GLU A O 1
ATOM 1391 N N . ILE A 1 178 ? -12.027 52.459 24.073 1.000 25.199 206 ILE A N 1
ATOM 1392 C CA . ILE A 1 178 ? -11.721 52.250 25.491 1.000 24.015 206 ILE A CA 1
ATOM 1393 C C . ILE A 1 178 ? -11.762 50.742 25.737 1.000 25.228 206 ILE A C 1
ATOM 1394 O O . ILE A 1 178 ? -12.657 50.079 25.212 1.000 28.026 206 ILE A O 1
ATOM 1399 N N . PRO A 1 179 ? -10.874 50.126 26.562 1.000 24.594 207 PRO A N 1
ATOM 1400 C CA . PRO A 1 179 ? -9.751 50.810 27.230 1.000 22.538 207 PRO A CA 1
ATOM 1401 C C . PRO A 1 179 ? -8.384 50.595 26.578 1.000 25.240 207 PRO A C 1
ATOM 1402 O O . PRO A 1 179 ? -8.160 49.590 25.896 1.000 26.100 207 PRO A O 1
ATOM 1406 N N . GLN A 1 180 ? -7.450 51.512 26.876 1.000 24.400 208 GLN A N 1
ATOM 1407 C CA . GLN A 1 180 ? -6.119 51.516 26.299 1.000 24.237 208 GLN A CA 1
ATOM 1408 C C . GLN A 1 180 ? -5.221 50.443 26.922 1.000 24.247 208 GLN A C 1
ATOM 1409 O O . GLN A 1 180 ? -5.158 50.298 28.144 1.000 24.257 208 GLN A O 1
ATOM 1415 N N . ALA A 1 181 ? -4.487 49.730 26.062 1.000 23.934 209 ALA A N 1
ATOM 1416 C CA . ALA A 1 181 ? -3.384 48.882 26.492 1.000 24.750 209 ALA A CA 1
ATOM 1417 C C . ALA A 1 181 ? -3.829 47.955 27.625 1.000 24.988 209 ALA A C 1
ATOM 1418 O O . ALA A 1 181 ? -3.151 47.851 28.653 1.000 23.185 209 ALA A O 1
ATOM 1420 N N . ALA A 1 182 ? -4.933 47.232 27.443 1.000 22.011 210 ALA A N 1
ATOM 1421 C CA . ALA A 1 182 ? -5.380 46.398 28.553 1.000 23.123 210 ALA A CA 1
ATOM 1422 C C . ALA A 1 182 ? -6.304 45.291 28.068 1.000 25.084 210 ALA A C 1
ATOM 1423 O O . ALA A 1 182 ? -7.150 45.509 27.197 1.000 26.051 210 ALA A O 1
ATOM 1425 N N . THR A 1 183 ? -6.198 44.110 28.694 1.000 27.281 211 THR A N 1
ATOM 1426 C CA . THR A 1 183 ? -7.186 43.076 28.399 1.000 27.427 211 THR A CA 1
ATOM 1427 C C . THR A 1 183 ? -8.358 43.130 29.394 1.000 24.655 211 THR A C 1
ATOM 1428 O O . THR A 1 183 ? -9.263 42.302 29.336 1.000 25.783 211 THR A O 1
ATOM 1432 N N . ALA A 1 184 ? -8.333 44.072 30.342 1.000 25.393 212 ALA A N 1
ATOM 1433 C CA . ALA A 1 184 ? -9.329 44.150 31.407 1.000 23.739 212 ALA A CA 1
ATOM 1434 C C . ALA A 1 184 ? -10.668 44.652 30.878 1.000 23.917 212 ALA A C 1
ATOM 1435 O O . ALA A 1 184 ? -11.137 45.700 31.318 1.000 24.128 212 ALA A O 1
ATOM 1437 N N . HIS A 1 185 ? -11.269 43.934 29.918 1.000 25.236 213 HIS A N 1
ATOM 1438 C CA . HIS A 1 185 ? -12.579 44.340 29.410 1.000 24.308 213 HIS A CA 1
ATOM 1439 C C . HIS A 1 185 ? -13.308 43.112 28.847 1.000 25.590 213 HIS A C 1
ATOM 1440 O O . HIS A 1 185 ? -12.686 42.088 28.526 1.000 24.502 213 HIS A O 1
ATOM 1447 N N . THR A 1 186 ? -14.641 43.231 28.709 1.000 26.483 214 THR A N 1
ATOM 1448 C CA . THR A 1 186 ? -15.490 42.126 28.302 1.000 23.567 214 THR A CA 1
ATOM 1449 C C . THR A 1 186 ? -14.949 41.370 27.088 1.000 26.867 214 THR A C 1
ATOM 1450 O O . THR A 1 186 ? -14.790 40.150 27.173 1.000 28.349 214 THR A O 1
ATOM 1454 N N . SER A 1 187 ? -14.664 42.073 25.983 1.000 25.379 215 SER A N 1
ATOM 1455 C CA . SER A 1 187 ? -14.304 41.420 24.727 1.000 25.696 215 SER A CA 1
ATOM 1456 C C . SER A 1 187 ? -13.105 40.475 24.871 1.000 24.413 215 SER A C 1
ATOM 1457 O O . SER A 1 187 ? -13.113 39.402 24.270 1.000 23.130 215 SER A O 1
ATOM 1460 N N . ALA A 1 188 ? -12.075 40.861 25.644 1.000 22.262 216 ALA A N 1
ATOM 1461 C CA . ALA A 1 188 ? -10.860 40.048 25.679 1.000 22.429 216 ALA A CA 1
ATOM 1462 C C . ALA A 1 188 ? -11.127 38.734 26.401 1.000 21.906 216 ALA A C 1
ATOM 1463 O O . ALA A 1 188 ? -10.700 37.659 25.968 1.000 22.816 216 ALA A O 1
ATOM 1465 N N . TRP A 1 189 ? -11.821 38.837 27.535 1.000 22.040 217 TRP A N 1
ATOM 1466 C CA . TRP A 1 189 ? -12.063 37.671 28.385 1.000 24.414 217 TRP A CA 1
ATOM 1467 C C . TRP A 1 189 ? -13.137 36.787 27.778 1.000 23.923 217 TRP A C 1
ATOM 1468 O O . TRP A 1 189 ? -13.100 35.584 27.967 1.000 23.748 217 TRP A O 1
ATOM 1479 N N . ASP A 1 190 ? -14.060 37.402 27.023 1.000 24.515 218 ASP A N 1
ATOM 1480 C CA . ASP A 1 190 ? -14.993 36.667 26.168 1.000 24.390 218 ASP A CA 1
ATOM 1481 C C . ASP A 1 190 ? -14.224 35.807 25.174 1.000 23.723 218 ASP A C 1
ATOM 1482 O O . ASP A 1 190 ? -14.485 34.604 24.996 1.000 24.919 218 ASP A O 1
ATOM 1487 N N . PHE A 1 191 ? -13.276 36.438 24.481 1.000 20.660 219 PHE A N 1
ATOM 1488 C CA . PHE A 1 191 ? -12.485 35.693 23.520 1.000 19.301 219 PHE A CA 1
ATOM 1489 C C . PHE A 1 191 ? -11.703 34.589 24.230 1.000 21.375 219 PHE A C 1
ATOM 1490 O O . PHE A 1 191 ? -11.718 33.431 23.792 1.000 22.584 219 PHE A O 1
ATOM 1498 N N . PHE A 1 192 ? -11.016 34.932 25.326 1.000 20.874 220 PHE A N 1
ATOM 1499 C CA . PHE A 1 192 ? -10.186 33.910 25.957 1.000 23.276 220 PHE A CA 1
ATOM 1500 C C . PHE A 1 192 ? -11.021 32.745 26.475 1.000 24.411 220 PHE A C 1
ATOM 1501 O O . PHE A 1 192 ? -10.483 31.640 26.620 1.000 25.767 220 PHE A O 1
ATOM 1509 N N . SER A 1 193 ? -12.299 33.001 26.813 1.000 24.566 221 SER A N 1
ATOM 1510 C CA . SER A 1 193 ? -13.122 31.910 27.327 1.000 24.163 221 SER A CA 1
ATOM 1511 C C . SER A 1 193 ? -13.887 31.151 26.237 1.000 27.605 221 SER A C 1
ATOM 1512 O O . SER A 1 193 ? -14.175 29.954 26.427 1.000 29.361 221 SER A O 1
ATOM 1515 N N . GLN A 1 194 ? -14.213 31.803 25.105 1.000 23.113 222 GLN A N 1
ATOM 1516 C CA . GLN A 1 194 ? -14.880 31.100 24.006 1.000 26.089 222 GLN A CA 1
ATOM 1517 C C . GLN A 1 194 ? -13.862 30.388 23.130 1.000 26.904 222 GLN A C 1
ATOM 1518 O O . GLN A 1 194 ? -14.201 29.443 22.410 1.000 29.982 222 GLN A O 1
ATOM 1524 N N . GLN A 1 195 ? -12.628 30.886 23.159 1.000 26.345 223 GLN A N 1
ATOM 1525 C CA . GLN A 1 195 ? -11.552 30.287 22.380 1.000 24.891 223 GLN A CA 1
ATOM 1526 C C . GLN A 1 195 ? -10.496 29.798 23.370 1.000 26.770 223 GLN A C 1
ATOM 1527 O O . GLN A 1 195 ? -9.442 30.424 23.604 1.000 25.803 223 GLN A O 1
ATOM 1533 N N . SER A 1 196 ? -10.814 28.638 23.960 1.000 25.717 224 SER A N 1
ATOM 1534 C CA . SER A 1 196 ? -10.122 28.123 25.131 1.000 25.171 224 SER A CA 1
ATOM 1535 C C . SER A 1 196 ? -8.676 27.725 24.824 1.000 23.113 224 SER A C 1
ATOM 1536 O O . SER A 1 196 ? -7.918 27.516 25.757 1.000 22.487 224 SER A O 1
ATOM 1539 N N . THR A 1 197 ? -8.245 27.680 23.554 1.000 22.409 225 THR A N 1
ATOM 1540 C CA . THR A 1 197 ? -6.805 27.627 23.296 1.000 23.535 225 THR A CA 1
ATOM 1541 C C . THR A 1 197 ? -6.017 28.715 24.050 1.000 22.779 225 THR A C 1
ATOM 1542 O O . THR A 1 197 ? -4.821 28.547 24.323 1.000 27.298 225 THR A O 1
ATOM 1546 N N . ALA A 1 198 ? -6.661 29.850 24.341 1.000 21.247 226 ALA A N 1
ATOM 1547 C CA . ALA A 1 198 ? -6.028 31.025 24.922 1.000 21.115 226 ALA A CA 1
ATOM 1548 C C . ALA A 1 198 ? -5.599 30.825 26.379 1.000 26.238 226 ALA A C 1
ATOM 1549 O O . ALA A 1 198 ? -4.902 31.694 26.897 1.000 25.962 226 ALA A O 1
ATOM 1551 N N . LEU A 1 199 ? -6.027 29.736 27.052 1.000 24.163 227 LEU A N 1
ATOM 1552 C CA . LEU A 1 199 ? -5.850 29.672 28.499 1.000 23.040 227 LEU A CA 1
ATOM 1553 C C . LEU A 1 199 ? -4.369 29.656 28.897 1.000 25.508 227 LEU A C 1
ATOM 1554 O O . LEU A 1 199 ? -4.003 30.305 29.880 1.000 24.463 227 LEU A O 1
ATOM 1559 N N . HIS A 1 200 ? -3.528 28.953 28.134 1.000 23.693 228 HIS A N 1
ATOM 1560 C CA . HIS A 1 200 ? -2.129 28.836 28.537 1.000 23.290 228 HIS A CA 1
ATOM 1561 C C . HIS A 1 200 ? -1.491 30.231 28.572 1.000 24.881 228 HIS A C 1
ATOM 1562 O O . HIS A 1 200 ? -0.973 30.686 29.601 1.000 24.938 228 HIS A O 1
ATOM 1569 N N . SER A 1 201 ? -1.612 30.957 27.467 1.000 23.728 229 SER A N 1
ATOM 1570 C CA . SER A 1 201 ? -1.024 32.282 27.356 1.000 23.296 229 SER A CA 1
ATOM 1571 C C . SER A 1 201 ? -1.729 33.255 28.295 1.000 22.705 229 SER A C 1
ATOM 1572 O O . SER A 1 201 ? -1.103 34.174 28.780 1.000 22.568 229 SER A O 1
ATOM 1575 N N . ALA A 1 202 ? -3.032 33.067 28.531 1.000 24.234 230 ALA A N 1
ATOM 1576 C CA . ALA A 1 202 ? -3.730 33.912 29.481 1.000 23.753 230 ALA A CA 1
ATOM 1577 C C . ALA A 1 202 ? -3.153 33.759 30.890 1.000 23.783 230 ALA A C 1
ATOM 1578 O O . ALA A 1 202 ? -2.972 34.751 31.582 1.000 25.886 230 ALA A O 1
ATOM 1580 N N . LEU A 1 203 ? -2.757 32.549 31.277 1.000 25.411 231 LEU A N 1
ATOM 1581 C CA . LEU A 1 203 ? -2.177 32.410 32.606 1.000 23.562 231 LEU A CA 1
ATOM 1582 C C . LEU A 1 203 ? -0.819 33.096 32.642 1.000 25.251 231 LEU A C 1
ATOM 1583 O O . LEU A 1 203 ? -0.543 33.774 33.635 1.000 23.658 231 LEU A O 1
ATOM 1588 N N . TRP A 1 204 ? -0.020 32.938 31.570 1.000 23.171 232 TRP A N 1
ATOM 1589 C CA . TRP A 1 204 ? 1.267 33.620 31.523 1.000 21.922 232 TRP A CA 1
ATOM 1590 C C . TRP A 1 204 ? 1.034 35.113 31.739 1.000 24.594 232 TRP A C 1
ATOM 1591 O O . TRP A 1 204 ? 1.772 35.787 32.478 1.000 23.119 232 TRP A O 1
ATOM 1602 N N . LEU A 1 205 ? -0.033 35.618 31.105 1.000 23.658 233 LEU A N 1
ATOM 1603 C CA . LEU A 1 205 ? -0.249 37.055 31.051 1.000 26.350 233 LEU A CA 1
ATOM 1604 C C . LEU A 1 205 ? -0.618 37.577 32.438 1.000 25.504 233 LEU A C 1
ATOM 1605 O O . LEU A 1 205 ? -0.327 38.743 32.787 1.000 22.029 233 LEU A O 1
ATOM 1610 N N . MET A 1 206 ? -1.285 36.708 33.226 1.000 24.174 234 MET A N 1
ATOM 1611 C CA . MET A 1 206 ? -1.780 37.106 34.534 1.000 20.716 234 MET A CA 1
ATOM 1612 C C . MET A 1 206 ? -0.668 36.944 35.556 1.000 20.907 234 MET A C 1
ATOM 1613 O O . MET A 1 206 ? -0.769 37.477 36.662 1.000 22.532 234 MET A O 1
ATOM 1618 N N . SER A 1 207 ? 0.368 36.158 35.215 1.000 20.598 235 SER A N 1
ATOM 1619 C CA . SER A 1 207 ? 1.506 36.000 36.102 1.000 20.975 235 SER A CA 1
ATOM 1620 C C . SER A 1 207 ? 2.390 37.255 36.040 1.000 23.307 235 SER A C 1
ATOM 1621 O O . SER A 1 207 ? 2.091 38.209 35.336 1.000 26.626 235 SER A O 1
ATOM 1624 N N . GLY A 1 208 ? 3.488 37.247 36.794 1.000 22.636 236 GLY A N 1
ATOM 1625 C CA . GLY A 1 208 ? 4.506 38.283 36.690 1.000 23.404 236 GLY A CA 1
ATOM 1626 C C . GLY A 1 208 ? 5.067 38.430 35.269 1.000 25.319 236 GLY A C 1
ATOM 1627 O O . GLY A 1 208 ? 5.606 39.479 34.908 1.000 24.479 236 GLY A O 1
ATOM 1628 N N . ASN A 1 209 ? 4.944 37.388 34.441 1.000 23.561 237 ASN A N 1
ATOM 1629 C CA . ASN A 1 209 ? 5.435 37.495 33.074 1.000 25.091 237 ASN A CA 1
ATOM 1630 C C . ASN A 1 209 ? 4.742 38.632 32.319 1.000 25.419 237 ASN A C 1
ATOM 1631 O O . ASN A 1 209 ? 5.317 39.189 31.377 1.000 25.046 237 ASN A O 1
ATOM 1636 N N . GLY A 1 210 ? 3.497 38.939 32.703 1.000 23.342 238 GLY A N 1
ATOM 1637 C CA . GLY A 1 210 ? 2.769 40.042 32.088 1.000 27.135 238 GLY A CA 1
ATOM 1638 C C . GLY A 1 210 ? 3.332 41.423 32.436 1.000 22.586 238 GLY A C 1
ATOM 1639 O O . GLY A 1 210 ? 3.031 42.390 31.742 1.000 21.889 238 GLY A O 1
ATOM 1640 N N . ILE A 1 211 ? 4.062 41.538 33.558 1.000 20.349 239 ILE A N 1
ATOM 1641 C CA . ILE A 1 211 ? 4.547 42.833 34.024 1.000 23.606 239 ILE A CA 1
ATOM 1642 C C . ILE A 1 211 ? 6.044 42.755 34.366 1.000 23.535 239 ILE A C 1
ATOM 1643 O O . ILE A 1 211 ? 6.461 42.936 35.502 1.000 24.531 239 ILE A O 1
ATOM 1648 N N . PRO A 1 212 ? 6.941 42.564 33.394 1.000 24.758 240 PRO A N 1
ATOM 1649 C CA . PRO A 1 212 ? 8.367 42.397 33.716 1.000 24.841 240 PRO A CA 1
ATOM 1650 C C . PRO A 1 212 ? 8.974 43.680 34.294 1.000 27.407 240 PRO A C 1
ATOM 1651 O O . PRO A 1 212 ? 8.473 44.787 34.062 1.000 23.441 240 PRO A O 1
ATOM 1655 N N . ARG A 1 213 ? 10.061 43.514 35.042 1.000 24.154 241 ARG A N 1
ATOM 1656 C CA . ARG A 1 213 ? 10.814 44.657 35.542 1.000 27.137 241 ARG A CA 1
ATOM 1657 C C . ARG A 1 213 ? 11.374 45.489 34.381 1.000 24.206 241 ARG A C 1
ATOM 1658 O O . ARG A 1 213 ? 11.382 46.713 34.465 1.000 22.470 241 ARG A O 1
ATOM 1666 N N . SER A 1 214 ? 11.855 44.829 33.313 1.000 25.484 242 SER A N 1
ATOM 1667 C CA . SER A 1 214 ? 12.459 45.525 32.187 1.000 26.673 242 SER A CA 1
ATOM 1668 C C . SER A 1 214 ? 12.650 44.532 31.049 1.000 26.342 242 SER A C 1
ATOM 1669 O O . SER A 1 214 ? 12.448 43.321 31.232 1.000 27.696 242 SER A O 1
ATOM 1672 N N . PHE A 1 215 ? 13.078 45.059 29.887 1.000 25.117 243 PHE A N 1
ATOM 1673 C CA . PHE A 1 215 ? 13.336 44.216 28.726 1.000 25.484 243 PHE A CA 1
ATOM 1674 C C . PHE A 1 215 ? 14.529 43.301 29.002 1.000 23.977 243 PHE A C 1
ATOM 1675 O O . PHE A 1 215 ? 14.617 42.222 28.413 1.000 26.116 243 PHE A O 1
ATOM 1683 N N . ARG A 1 216 ? 15.418 43.752 29.903 1.000 23.645 244 ARG A N 1
ATOM 1684 C CA . ARG A 1 216 ? 16.647 43.061 30.281 1.000 25.898 244 ARG A CA 1
ATOM 1685 C C . ARG A 1 216 ? 16.365 41.896 31.235 1.000 25.356 244 ARG A C 1
ATOM 1686 O O . ARG A 1 216 ? 17.207 40.994 31.365 1.000 26.168 244 ARG A O 1
ATOM 1694 N N . HIS A 1 217 ? 15.180 41.899 31.867 1.000 24.552 245 HIS A N 1
ATOM 1695 C CA . HIS A 1 217 ? 14.837 40.892 32.875 1.000 27.373 245 HIS A CA 1
ATOM 1696 C C . HIS A 1 217 ? 13.655 40.048 32.425 1.000 26.172 245 HIS A C 1
ATOM 1697 O O . HIS A 1 217 ? 12.764 39.755 33.224 1.000 26.068 245 HIS A O 1
ATOM 1704 N N . MET A 1 218 ? 13.596 39.737 31.131 1.000 24.599 246 MET A N 1
ATOM 1705 C CA . MET A 1 218 ? 12.663 38.708 30.661 1.000 25.023 246 MET A CA 1
ATOM 1706 C C . MET A 1 218 ? 13.414 37.818 29.674 1.000 21.711 246 MET A C 1
ATOM 1707 O O . MET A 1 218 ? 14.431 38.222 29.117 1.000 25.434 246 MET A O 1
ATOM 1712 N N . ASN A 1 219 ? 12.879 36.619 29.430 1.000 20.878 247 ASN A N 1
ATOM 1713 C CA . ASN A 1 219 ? 13.389 35.788 28.348 1.000 25.772 247 ASN A CA 1
ATOM 1714 C C . ASN A 1 219 ? 12.619 36.028 27.042 1.000 26.791 247 ASN A C 1
ATOM 1715 O O . ASN A 1 219 ? 11.610 36.741 27.003 1.000 26.788 247 ASN A O 1
ATOM 1720 N N . GLY A 1 220 ? 13.151 35.448 25.956 1.000 27.039 248 GLY A N 1
ATOM 1721 C CA . GLY A 1 220 ? 12.498 35.475 24.657 1.000 27.842 248 GLY A CA 1
ATOM 1722 C C . GLY A 1 220 ? 12.210 34.042 24.203 1.000 28.397 248 GLY A C 1
ATOM 1723 O O . GLY A 1 220 ? 12.983 33.147 24.508 1.000 26.567 248 GLY A O 1
ATOM 1724 N N . TYR A 1 221 ? 11.103 33.842 23.486 1.000 23.481 249 TYR A N 1
ATOM 1725 C CA . TYR A 1 221 ? 10.768 32.534 22.935 1.000 25.777 249 TYR A CA 1
ATOM 1726 C C . TYR A 1 221 ? 10.363 32.682 21.472 1.000 27.338 249 TYR A C 1
ATOM 1727 O O . TYR A 1 221 ? 9.622 33.619 21.126 1.000 28.205 249 TYR A O 1
ATOM 1736 N N . GLY A 1 222 ? 10.779 31.721 20.638 1.000 23.452 250 GLY A N 1
ATOM 1737 C CA . GLY A 1 222 ? 10.368 31.690 19.237 1.000 24.693 250 GLY A CA 1
ATOM 1738 C C . GLY A 1 222 ? 8.919 31.230 19.098 1.000 23.907 250 GLY A C 1
ATOM 1739 O O . GLY A 1 222 ? 8.300 31.417 18.034 1.000 21.790 250 GLY A O 1
ATOM 1740 N N . VAL A 1 223 ? 8.453 30.583 20.172 1.000 24.196 251 VAL A N 1
ATOM 1741 C CA . VAL A 1 223 ? 7.159 29.917 20.330 1.000 24.904 251 VAL A CA 1
ATOM 1742 C C . VAL A 1 223 ? 7.038 28.701 19.405 1.000 25.589 251 VAL A C 1
ATOM 1743 O O . VAL A 1 223 ? 6.814 27.595 19.892 1.000 24.046 251 VAL A O 1
ATOM 1747 N N . HIS A 1 224 ? 7.140 28.919 18.077 1.000 22.517 252 HIS A N 1
ATOM 1748 C CA . HIS A 1 224 ? 6.827 27.884 17.107 1.000 25.261 252 HIS A CA 1
ATOM 1749 C C . HIS A 1 224 ? 7.966 26.883 16.992 1.000 24.298 252 HIS A C 1
ATOM 1750 O O . HIS A 1 224 ? 9.126 27.204 17.227 1.000 22.857 252 HIS A O 1
ATOM 1757 N N . SER A 1 225 ? 7.632 25.683 16.531 1.000 23.873 253 SER A N 1
ATOM 1758 C CA . SER A 1 225 ? 8.683 24.825 15.992 1.000 24.020 253 SER A CA 1
ATOM 1759 C C . SER A 1 225 ? 9.184 25.384 14.653 1.000 23.525 253 SER A C 1
ATOM 1760 O O . SER A 1 225 ? 8.403 25.759 13.776 1.000 22.004 253 SER A O 1
ATOM 1763 N N . PHE A 1 226 ? 10.510 25.444 14.488 1.000 22.149 254 PHE A N 1
ATOM 1764 C CA . PHE A 1 226 ? 11.175 25.745 13.229 1.000 24.628 254 PHE A CA 1
ATOM 1765 C C . PHE A 1 226 ? 12.007 24.516 12.881 1.000 26.868 254 PHE A C 1
ATOM 1766 O O . PHE A 1 226 ? 11.945 23.539 13.642 1.000 22.543 254 PHE A O 1
ATOM 1774 N N . ARG A 1 227 ? 12.750 24.566 11.756 1.000 25.899 255 ARG A N 1
ATOM 1775 C CA . ARG A 1 227 ? 13.685 23.499 11.410 1.000 26.977 255 ARG A CA 1
ATOM 1776 C C . ARG A 1 227 ? 15.077 24.076 11.195 1.000 26.290 255 ARG A C 1
ATOM 1777 O O . ARG A 1 227 ? 15.226 25.150 10.619 1.000 29.396 255 ARG A O 1
ATOM 1785 N N . PHE A 1 228 ? 16.066 23.357 11.720 1.000 26.010 256 PHE A N 1
ATOM 1786 C CA . PHE A 1 228 ? 17.457 23.435 11.304 1.000 26.500 256 PHE A CA 1
ATOM 1787 C C . PHE A 1 228 ? 17.613 22.432 10.164 1.000 27.435 256 PHE A C 1
ATOM 1788 O O . PHE A 1 228 ? 17.159 21.287 10.283 1.000 29.815 256 PHE A O 1
ATOM 1796 N N . VAL A 1 229 ? 18.242 22.872 9.068 1.000 28.601 257 VAL A N 1
ATOM 1797 C CA . VAL A 1 229 ? 18.495 22.041 7.903 1.000 27.693 257 VAL A CA 1
ATOM 1798 C C . VAL A 1 229 ? 19.989 22.017 7.631 1.000 29.098 257 VAL A C 1
ATOM 1799 O O . VAL A 1 229 ? 20.599 23.069 7.437 1.000 29.962 257 VAL A O 1
ATOM 1803 N N . ALA A 1 230 ? 20.550 20.797 7.623 1.000 30.008 258 ALA A N 1
ATOM 1804 C CA . ALA A 1 230 ? 21.958 20.600 7.324 1.000 31.726 258 ALA A CA 1
ATOM 1805 C C . ALA A 1 230 ? 22.196 20.623 5.810 1.000 37.325 258 ALA A C 1
ATOM 1806 O O . ALA A 1 230 ? 21.263 20.446 5.017 1.000 37.444 258 ALA A O 1
ATOM 1808 N N . ALA A 1 231 ? 23.448 20.907 5.416 1.000 36.329 259 ALA A N 1
ATOM 1809 C CA . ALA A 1 231 ? 23.854 20.989 4.018 1.000 36.892 259 ALA A CA 1
ATOM 1810 C C . ALA A 1 231 ? 23.336 19.791 3.224 1.000 36.027 259 ALA A C 1
ATOM 1811 O O . ALA A 1 231 ? 22.940 19.948 2.074 1.000 38.047 259 ALA A O 1
ATOM 1813 N N . ASN A 1 232 ? 23.284 18.612 3.850 1.000 37.415 260 ASN A N 1
ATOM 1814 C CA . ASN A 1 232 ? 22.913 17.403 3.131 1.000 36.210 260 ASN A CA 1
ATOM 1815 C C . ASN A 1 232 ? 21.409 17.167 3.163 1.000 39.336 260 ASN A C 1
ATOM 1816 O O . ASN A 1 232 ? 20.956 16.121 2.717 1.000 38.225 260 ASN A O 1
ATOM 1821 N N . GLY A 1 233 ? 20.637 18.101 3.723 1.000 32.986 261 GLY A N 1
ATOM 1822 C CA . GLY A 1 233 ? 19.198 17.945 3.638 1.000 34.340 261 GLY A CA 1
ATOM 1823 C C . GLY A 1 233 ? 18.553 17.400 4.913 1.000 35.571 261 GLY A C 1
ATOM 1824 O O . GLY A 1 233 ? 17.345 17.542 5.065 1.000 39.248 261 GLY A O 1
ATOM 1825 N N . THR A 1 234 ? 19.327 16.795 5.832 1.000 35.606 262 THR A N 1
ATOM 1826 C CA . THR A 1 234 ? 18.730 16.302 7.077 1.000 35.643 262 THR A CA 1
ATOM 1827 C C . THR A 1 234 ? 18.260 17.474 7.941 1.000 33.358 262 THR A C 1
ATOM 1828 O O . THR A 1 234 ? 18.994 18.462 8.100 1.000 31.683 262 THR A O 1
ATOM 1832 N N . SER A 1 235 ? 17.053 17.351 8.520 1.000 28.330 263 SER A N 1
ATOM 1833 C CA . SER A 1 235 ? 16.541 18.424 9.356 1.000 29.306 263 SER A CA 1
ATOM 1834 C C . SER A 1 235 ? 16.320 18.001 10.818 1.000 29.549 263 SER A C 1
ATOM 1835 O O . SER A 1 235 ? 16.111 16.837 11.140 1.000 30.612 263 SER A O 1
ATOM 1838 N N . LYS A 1 236 ? 16.276 18.995 11.704 1.000 27.505 264 LYS A N 1
ATOM 1839 C CA . LYS A 1 236 ? 15.916 18.844 13.099 1.000 26.466 264 LYS A CA 1
ATOM 1840 C C . LYS A 1 236 ? 14.785 19.839 13.343 1.000 28.913 264 LYS A C 1
ATOM 1841 O O . LYS A 1 236 ? 14.730 20.857 12.667 1.000 26.015 264 LYS A O 1
ATOM 1847 N N . VAL A 1 237 ? 13.883 19.509 14.275 1.000 31.581 265 VAL A N 1
ATOM 1848 C CA . VAL A 1 237 ? 12.827 20.411 14.718 1.000 27.056 265 VAL A CA 1
ATOM 1849 C C . VAL A 1 237 ? 13.340 21.146 15.955 1.000 28.595 265 VAL A C 1
ATOM 1850 O O . VAL A 1 237 ? 13.885 20.528 16.878 1.000 29.357 265 VAL A O 1
ATOM 1854 N N . VAL A 1 238 ? 13.246 22.489 15.955 1.000 26.113 266 VAL A N 1
ATOM 1855 C CA . VAL A 1 238 ? 13.858 23.247 17.034 1.000 25.976 266 VAL A CA 1
ATOM 1856 C C . VAL A 1 238 ? 12.832 24.214 17.642 1.000 32.827 266 VAL A C 1
ATOM 1857 O O . VAL A 1 238 ? 11.890 24.640 16.978 1.000 29.208 266 VAL A O 1
ATOM 1861 N N . ARG A 1 239 ? 13.022 24.556 18.919 1.000 27.905 267 ARG A N 1
ATOM 1862 C CA . ARG A 1 239 ? 12.292 25.640 19.555 1.000 30.938 267 ARG A CA 1
ATOM 1863 C C . ARG A 1 239 ? 13.353 26.532 20.190 1.000 30.573 267 ARG A C 1
ATOM 1864 O O . ARG A 1 239 ? 14.316 26.009 20.734 1.000 29.167 267 ARG A O 1
ATOM 1872 N N . TYR A 1 240 ? 13.209 27.854 20.033 1.000 27.307 268 TYR A N 1
ATOM 1873 C CA . TYR A 1 240 ? 14.201 28.804 20.518 1.000 26.669 268 TYR A CA 1
ATOM 1874 C C . TYR A 1 240 ? 13.794 29.417 21.851 1.000 27.929 268 TYR A C 1
ATOM 1875 O O . TYR A 1 240 ? 12.626 29.764 22.102 1.000 25.857 268 TYR A O 1
ATOM 1884 N N . ARG A 1 241 ? 14.801 29.605 22.699 1.000 27.712 269 ARG A N 1
ATOM 1885 C CA . ARG A 1 241 ? 14.640 30.459 23.861 1.000 28.170 269 ARG A CA 1
ATOM 1886 C C . ARG A 1 241 ? 15.824 31.421 23.942 1.000 26.460 269 ARG A C 1
ATOM 1887 O O . ARG A 1 241 ? 16.978 30.994 23.794 1.000 27.196 269 ARG A O 1
ATOM 1895 N N . TRP A 1 242 ? 15.538 32.712 24.181 1.000 24.519 270 TRP A N 1
ATOM 1896 C CA . TRP A 1 242 ? 16.604 33.627 24.594 1.000 25.222 270 TRP A CA 1
ATOM 1897 C C . TRP A 1 242 ? 16.663 33.668 26.125 1.000 25.696 270 TRP A C 1
ATOM 1898 O O . TRP A 1 242 ? 15.750 34.180 26.784 1.000 25.589 270 TRP A O 1
ATOM 1909 N N . LYS A 1 243 ? 17.701 33.073 26.720 1.000 26.872 271 LYS A N 1
ATOM 1910 C CA . LYS A 1 243 ? 17.803 33.107 28.175 1.000 24.748 271 LYS A CA 1
ATOM 1911 C C . LYS A 1 243 ? 18.543 34.376 28.613 1.000 26.733 271 LYS A C 1
ATOM 1912 O O . LYS A 1 243 ? 19.744 34.529 28.328 1.000 28.377 271 LYS A O 1
ATOM 1918 N N . SER A 1 244 ? 17.815 35.276 29.295 1.000 24.493 272 SER A N 1
ATOM 1919 C CA . SER A 1 244 ? 18.356 36.529 29.801 1.000 26.545 272 SER A CA 1
ATOM 1920 C C . SER A 1 244 ? 19.521 36.213 30.739 1.000 26.729 272 SER A C 1
ATOM 1921 O O . SER A 1 244 ? 19.366 35.372 31.621 1.000 27.828 272 SER A O 1
ATOM 1924 N N . GLN A 1 245 ? 20.647 36.917 30.582 1.000 26.338 273 GLN A N 1
ATOM 1925 C CA . GLN A 1 245 ? 21.801 36.675 31.442 1.000 26.633 273 GLN A CA 1
ATOM 1926 C C . GLN A 1 245 ? 21.762 37.586 32.665 1.000 27.083 273 GLN A C 1
ATOM 1927 O O . GLN A 1 245 ? 22.609 37.502 33.558 1.000 27.919 273 GLN A O 1
ATOM 1933 N N . GLN A 1 246 ? 20.753 38.451 32.713 1.000 24.925 274 GLN A N 1
ATOM 1934 C CA . GLN A 1 246 ? 20.445 39.268 33.870 1.000 24.868 274 GLN A CA 1
ATOM 1935 C C . GLN A 1 246 ? 19.513 38.499 34.810 1.000 27.811 274 GLN A C 1
ATOM 1936 O O . GLN A 1 246 ? 19.514 38.734 36.023 1.000 28.143 274 GLN A O 1
ATOM 1942 N N . GLY A 1 247 ? 18.724 37.566 34.246 1.000 28.922 275 GLY A N 1
ATOM 1943 C CA . GLY A 1 247 ? 17.714 36.862 35.022 1.000 24.749 275 GLY A CA 1
ATOM 1944 C C . GLY A 1 247 ? 16.325 37.431 34.764 1.000 29.382 275 GLY A C 1
ATOM 1945 O O . GLY A 1 247 ? 16.190 38.387 34.011 1.000 29.828 275 GLY A O 1
ATOM 1946 N N . VAL A 1 248 ? 15.300 36.792 35.359 1.000 26.500 276 VAL A N 1
ATOM 1947 C CA . VAL A 1 248 ? 13.901 37.131 35.130 1.000 25.466 276 VAL A CA 1
ATOM 1948 C C . VAL A 1 248 ? 13.369 37.791 36.408 1.000 25.674 276 VAL A C 1
ATOM 1949 O O . VAL A 1 248 ? 13.554 37.290 37.516 1.000 24.998 276 VAL A O 1
ATOM 1953 N N . ALA A 1 249 ? 12.746 38.964 36.268 1.000 26.559 277 ALA A N 1
ATOM 1954 C CA . ALA A 1 249 ? 12.217 39.662 37.423 1.000 23.465 277 ALA A CA 1
ATOM 1955 C C . ALA A 1 249 ? 11.023 40.474 36.952 1.000 25.343 277 ALA A C 1
ATOM 1956 O O . ALA A 1 249 ? 11.011 40.959 35.810 1.000 24.504 277 ALA A O 1
ATOM 1958 N N . SER A 1 250 ? 10.078 40.675 37.872 1.000 25.540 278 SER A N 1
ATOM 1959 C CA . SER A 1 250 ? 8.815 41.291 37.537 1.000 24.886 278 SER A CA 1
ATOM 1960 C C . SER A 1 250 ? 8.293 42.183 38.662 1.000 26.800 278 SER A C 1
ATOM 1961 O O . SER A 1 250 ? 8.695 42.081 39.820 1.000 25.209 278 SER A O 1
ATOM 1964 N N . LEU A 1 251 ? 7.321 43.016 38.282 1.000 24.239 279 LEU A N 1
ATOM 1965 C CA . LEU A 1 251 ? 6.626 43.911 39.181 1.000 22.311 279 LEU A CA 1
ATOM 1966 C C . LEU A 1 251 ? 5.399 43.207 39.752 1.000 24.399 279 LEU A C 1
ATOM 1967 O O . LEU A 1 251 ? 5.018 42.129 39.286 1.000 21.300 279 LEU A O 1
ATOM 1972 N N . VAL A 1 252 ? 4.751 43.878 40.722 1.000 21.896 280 VAL A N 1
ATOM 1973 C CA . VAL A 1 252 ? 3.406 43.504 41.154 1.000 21.566 280 VAL A CA 1
ATOM 1974 C C . VAL A 1 252 ? 2.445 44.532 40.565 1.000 23.428 280 VAL A C 1
ATOM 1975 O O . VAL A 1 252 ? 2.860 45.611 40.146 1.000 21.499 280 VAL A O 1
ATOM 1979 N N . TRP A 1 253 ? 1.164 44.179 40.514 1.000 21.156 281 TRP A N 1
ATOM 1980 C CA . TRP A 1 253 ? 0.264 44.970 39.699 1.000 21.234 281 TRP A CA 1
ATOM 1981 C C . TRP A 1 253 ? 0.198 46.441 40.127 1.000 24.648 281 TRP A C 1
ATOM 1982 O O . TRP A 1 253 ? 0.260 47.315 39.271 1.000 26.534 281 TRP A O 1
ATOM 1993 N N . ASP A 1 254 ? 0.032 46.728 41.432 1.000 22.009 282 ASP A N 1
ATOM 1994 C CA . ASP A 1 254 ? -0.244 48.104 41.844 1.000 22.460 282 ASP A CA 1
ATOM 1995 C C . ASP A 1 254 ? 1.000 48.940 41.564 1.000 22.197 282 ASP A C 1
ATOM 1996 O O . ASP A 1 254 ? 0.898 50.123 41.253 1.000 22.736 282 ASP A O 1
ATOM 2001 N N . GLU A 1 255 ? 2.168 48.277 41.589 1.000 21.439 283 GLU A N 1
ATOM 2002 C CA . GLU A 1 255 ? 3.452 48.893 41.278 1.000 20.339 283 GLU A CA 1
ATOM 2003 C C . GLU A 1 255 ? 3.532 49.198 39.782 1.000 23.517 283 GLU A C 1
ATOM 2004 O O . GLU A 1 255 ? 4.022 50.263 39.383 1.000 24.196 283 GLU A O 1
ATOM 2010 N N . ALA A 1 256 ? 3.080 48.245 38.953 1.000 21.466 284 ALA A N 1
ATOM 2011 C CA . ALA A 1 256 ? 3.018 48.456 37.503 1.000 24.029 284 ALA A CA 1
ATOM 2012 C C . ALA A 1 256 ? 2.107 49.648 37.197 1.000 24.307 284 ALA A C 1
ATOM 2013 O O . ALA A 1 256 ? 2.472 50.491 36.372 1.000 21.298 284 ALA A O 1
ATOM 2015 N N . GLN A 1 257 ? 0.977 49.757 37.923 1.000 20.423 285 GLN A N 1
ATOM 2016 C CA . GLN A 1 257 ? 0.132 50.943 37.776 1.000 22.344 285 GLN A CA 1
ATOM 2017 C C . GLN A 1 257 ? 0.871 52.231 38.167 1.000 24.402 285 GLN A C 1
ATOM 2018 O O . GLN A 1 257 ? 0.784 53.253 37.481 1.000 25.760 285 GLN A O 1
ATOM 2024 N N . ALA A 1 258 ? 1.545 52.239 39.320 1.000 23.067 286 ALA A N 1
ATOM 2025 C CA . ALA A 1 258 ? 2.209 53.455 39.785 1.000 25.237 286 ALA A CA 1
ATOM 2026 C C . ALA A 1 258 ? 3.229 53.912 38.746 1.000 24.077 286 ALA A C 1
ATOM 2027 O O . ALA A 1 258 ? 3.322 55.102 38.463 1.000 23.017 286 ALA A O 1
ATOM 2029 N N . ALA A 1 259 ? 3.978 52.945 38.199 1.000 23.628 287 ALA A N 1
ATOM 2030 C CA . ALA A 1 259 ? 5.022 53.187 37.222 1.000 24.780 287 ALA A CA 1
ATOM 2031 C C . ALA A 1 259 ? 4.420 53.784 35.951 1.000 25.263 287 ALA A C 1
ATOM 2032 O O . ALA A 1 259 ? 5.013 54.693 35.365 1.000 29.476 287 ALA A O 1
ATOM 2034 N N . ALA A 1 260 ? 3.203 53.348 35.597 1.000 22.197 288 ALA A N 1
ATOM 2035 C CA . ALA A 1 260 ? 2.552 53.807 34.389 1.000 24.184 288 ALA A CA 1
ATOM 2036 C C . ALA A 1 260 ? 2.261 55.304 34.510 1.000 24.382 288 ALA A C 1
ATOM 2037 O O . ALA A 1 260 ? 2.382 56.032 33.517 1.000 25.252 288 ALA A O 1
ATOM 2039 N N . GLY A 1 261 ? 1.928 55.751 35.734 1.000 23.244 289 GLY A N 1
ATOM 2040 C CA . GLY A 1 261 ? 1.581 57.150 35.982 1.000 22.561 289 GLY A CA 1
ATOM 2041 C C . GLY A 1 261 ? 2.815 57.999 36.295 1.000 25.298 289 GLY A C 1
ATOM 2042 O O . GLY A 1 261 ? 2.806 59.212 36.120 1.000 24.914 289 GLY A O 1
ATOM 2043 N N . LYS A 1 262 ? 3.921 57.374 36.705 1.000 26.191 290 LYS A N 1
ATOM 2044 C CA . LYS A 1 262 ? 5.066 58.172 37.131 1.000 25.060 290 LYS A CA 1
ATOM 2045 C C . LYS A 1 262 ? 6.108 58.222 36.029 1.000 27.044 290 LYS A C 1
ATOM 2046 O O . LYS A 1 262 ? 6.875 59.182 35.921 1.000 27.831 290 LYS A O 1
ATOM 2052 N N . ASN A 1 263 ? 6.171 57.146 35.242 1.000 26.066 291 ASN A N 1
ATOM 2053 C CA . ASN A 1 263 ? 7.184 57.067 34.199 1.000 24.674 291 ASN A CA 1
ATOM 2054 C C . ASN A 1 263 ? 6.714 56.104 33.119 1.000 24.770 291 ASN A C 1
ATOM 2055 O O . ASN A 1 263 ? 7.032 54.912 33.162 1.000 25.027 291 ASN A O 1
ATOM 2060 N N . SER A 1 264 ? 5.947 56.635 32.153 1.000 23.732 292 SER A N 1
ATOM 2061 C CA . SER A 1 264 ? 5.400 55.802 31.090 1.000 22.773 292 SER A CA 1
ATOM 2062 C C . SER A 1 264 ? 6.519 55.186 30.244 1.000 23.341 292 SER A C 1
ATOM 2063 O O . SER A 1 264 ? 6.290 54.230 29.511 1.000 23.415 292 SER A O 1
ATOM 2066 N N . ASP A 1 265 ? 7.720 55.787 30.294 1.000 21.767 293 ASP A N 1
ATOM 2067 C CA . ASP A 1 265 ? 8.880 55.346 29.529 1.000 22.892 293 ASP A CA 1
ATOM 2068 C C . ASP A 1 265 ? 9.801 54.444 30.368 1.000 26.623 293 ASP A C 1
ATOM 2069 O O . ASP A 1 265 ? 10.966 54.267 30.028 1.000 25.944 293 ASP A O 1
ATOM 2074 N N . TYR A 1 266 ? 9.277 53.802 31.421 1.000 26.319 294 TYR A N 1
ATOM 2075 C CA . TYR A 1 266 ? 10.102 53.008 32.340 1.000 28.132 294 TYR A CA 1
ATOM 2076 C C . TYR A 1 266 ? 10.990 51.944 31.658 1.000 26.728 294 TYR A C 1
ATOM 2077 O O . TYR A 1 266 ? 12.132 51.723 32.080 1.000 27.543 294 TYR A O 1
ATOM 2086 N N . HIS A 1 267 ? 10.482 51.186 30.675 1.000 24.171 295 HIS A N 1
ATOM 2087 C CA . HIS A 1 267 ? 11.300 50.107 30.134 1.000 24.432 295 HIS A CA 1
ATOM 2088 C C . HIS A 1 267 ? 12.247 50.670 29.073 1.000 24.442 295 HIS A C 1
ATOM 2089 O O . HIS A 1 267 ? 13.373 50.198 28.961 1.000 21.399 295 HIS A O 1
ATOM 2096 N N . ARG A 1 268 ? 11.765 51.606 28.228 1.000 22.765 296 ARG A N 1
ATOM 2097 C CA . ARG A 1 268 ? 12.642 52.145 27.190 1.000 24.606 296 ARG A CA 1
ATOM 2098 C C . ARG A 1 268 ? 13.763 52.957 27.836 1.000 25.539 296 ARG A C 1
ATOM 2099 O O . ARG A 1 268 ? 14.913 52.856 27.413 1.000 27.277 296 ARG A O 1
ATOM 2107 N N . GLN A 1 269 ? 13.449 53.661 28.936 1.000 23.431 297 GLN A N 1
ATOM 2108 C CA . GLN A 1 269 ? 14.477 54.427 29.616 1.000 25.124 297 GLN A CA 1
ATOM 2109 C C . GLN A 1 269 ? 15.530 53.520 30.245 1.000 26.556 297 GLN A C 1
ATOM 2110 O O . GLN A 1 269 ? 16.727 53.840 30.255 1.000 26.696 297 GLN A O 1
ATOM 2116 N N . ASP A 1 270 ? 15.053 52.398 30.788 1.000 26.720 298 ASP A N 1
ATOM 2117 C CA . ASP A 1 270 ? 15.894 51.420 31.446 1.000 25.771 298 ASP A CA 1
ATOM 2118 C C . ASP A 1 270 ? 16.890 50.891 30.427 1.000 26.911 298 ASP A C 1
ATOM 2119 O O . ASP A 1 270 ? 18.060 50.740 30.747 1.000 26.559 298 ASP A O 1
ATOM 2124 N N . LEU A 1 271 ? 16.396 50.554 29.218 1.000 26.117 299 LEU A N 1
ATOM 2125 C CA . LEU A 1 271 ? 17.256 49.958 28.208 1.000 25.143 299 LEU A CA 1
ATOM 2126 C C . LEU A 1 271 ? 18.262 51.000 27.695 1.000 24.634 299 LEU A C 1
ATOM 2127 O O . LEU A 1 271 ? 19.443 50.710 27.599 1.000 24.998 299 LEU A O 1
ATOM 2132 N N . TYR A 1 272 ? 17.775 52.207 27.382 1.000 24.020 300 TYR A N 1
ATOM 2133 C CA . TYR A 1 272 ? 18.623 53.295 26.912 1.000 25.972 300 TYR A CA 1
ATOM 2134 C C . TYR A 1 272 ? 19.767 53.588 27.906 1.000 29.657 300 TYR A C 1
ATOM 2135 O O . TYR A 1 272 ? 20.947 53.666 27.511 1.000 24.430 300 TYR A O 1
ATOM 2144 N N . ASN A 1 273 ? 19.411 53.757 29.192 1.000 26.566 301 ASN A N 1
ATOM 2145 C CA . ASN A 1 273 ? 20.355 54.135 30.243 1.000 27.096 301 ASN A CA 1
ATOM 2146 C C . ASN A 1 273 ? 21.383 53.029 30.456 1.000 27.507 301 ASN A C 1
ATOM 2147 O O . ASN A 1 273 ? 22.585 53.305 30.618 1.000 27.737 301 ASN A O 1
ATOM 2152 N N . ALA A 1 274 ? 20.900 51.780 30.453 1.000 25.293 302 ALA A N 1
ATOM 2153 C CA . ALA A 1 274 ? 21.794 50.661 30.720 1.000 26.873 302 ALA A CA 1
ATOM 2154 C C . ALA A 1 274 ? 22.889 50.612 29.664 1.000 32.177 302 ALA A C 1
ATOM 2155 O O . ALA A 1 274 ? 24.057 50.380 29.986 1.000 30.215 302 ALA A O 1
ATOM 2157 N N . ILE A 1 275 ? 22.478 50.747 28.399 1.000 27.500 303 ILE A N 1
ATOM 2158 C CA . ILE A 1 275 ? 23.430 50.694 27.307 1.000 26.521 303 ILE A CA 1
ATOM 2159 C C . ILE A 1 275 ? 24.355 51.917 27.403 1.000 29.156 303 ILE A C 1
ATOM 2160 O O . ILE A 1 275 ? 25.574 51.792 27.250 1.000 26.197 303 ILE A O 1
ATOM 2165 N N . ALA A 1 276 ? 23.772 53.087 27.670 1.000 27.243 304 ALA A N 1
ATOM 2166 C CA . ALA A 1 276 ? 24.558 54.313 27.667 1.000 31.175 304 ALA A CA 1
ATOM 2167 C C . ALA A 1 276 ? 25.577 54.255 28.801 1.000 35.271 304 ALA A C 1
ATOM 2168 O O . ALA A 1 276 ? 26.635 54.887 28.696 1.000 34.477 304 ALA A O 1
ATOM 2170 N N . ASN A 1 277 ? 25.240 53.509 29.873 1.000 29.928 305 ASN A N 1
ATOM 2171 C CA . ASN A 1 277 ? 26.117 53.412 31.033 1.000 29.294 305 ASN A CA 1
ATOM 2172 C C . ASN A 1 277 ? 27.077 52.239 30.958 1.000 30.643 305 ASN A C 1
ATOM 2173 O O . ASN A 1 277 ? 27.817 52.028 31.918 1.000 35.302 305 ASN A O 1
ATOM 2178 N N . GLY A 1 278 ? 27.044 51.467 29.868 1.000 28.792 306 GLY A N 1
ATOM 2179 C CA . GLY A 1 278 ? 28.010 50.401 29.647 1.000 30.098 306 GLY A CA 1
ATOM 2180 C C . GLY A 1 278 ? 27.522 49.075 30.236 1.000 31.941 306 GLY A C 1
ATOM 2181 O O . GLY A 1 278 ? 28.247 48.082 30.238 1.000 30.734 306 GLY A O 1
ATOM 2182 N N . HIS A 1 279 ? 26.261 49.025 30.688 1.000 29.419 307 HIS A N 1
ATOM 2183 C CA . HIS A 1 279 ? 25.757 47.785 31.274 1.000 29.135 307 HIS A CA 1
ATOM 2184 C C . HIS A 1 279 ? 24.998 46.997 30.214 1.000 29.588 307 HIS A C 1
ATOM 2185 O O . HIS A 1 279 ? 23.778 46.937 30.238 1.000 33.666 307 HIS A O 1
ATOM 2192 N N . TYR A 1 280 ? 25.718 46.373 29.288 1.000 29.890 308 TYR A N 1
ATOM 2193 C CA . TYR A 1 280 ? 25.084 45.876 28.076 1.000 28.496 308 TYR A CA 1
ATOM 2194 C C . TYR A 1 280 ? 24.347 44.580 28.358 1.000 31.229 308 TYR A C 1
ATOM 2195 O O . TYR A 1 280 ? 24.966 43.590 28.758 1.000 34.085 308 TYR A O 1
ATOM 2204 N N . PRO A 1 281 ? 23.018 44.519 28.102 1.000 26.661 309 PRO A N 1
ATOM 2205 C CA . PRO A 1 281 ? 22.261 43.300 28.400 1.000 28.053 309 PRO A CA 1
ATOM 2206 C C . PRO A 1 281 ? 22.669 42.119 27.517 1.000 27.251 309 PRO A C 1
ATOM 2207 O O . PRO A 1 281 ? 22.973 42.295 26.339 1.000 26.917 309 PRO A O 1
ATOM 2211 N N . LYS A 1 282 ? 22.617 40.907 28.082 1.000 25.821 310 LYS A N 1
ATOM 2212 C CA . LYS A 1 282 ? 22.991 39.727 27.331 1.000 25.507 310 LYS A CA 1
ATOM 2213 C C . LYS A 1 282 ? 21.901 38.678 27.421 1.000 27.150 310 LYS A C 1
ATOM 2214 O O . LYS A 1 282 ? 21.203 38.546 28.435 1.000 29.568 310 LYS A O 1
ATOM 2220 N N . TYR A 1 283 ? 21.808 37.916 26.338 1.000 25.284 311 TYR A N 1
ATOM 2221 C CA . TYR A 1 283 ? 20.852 36.835 26.232 1.000 28.228 311 TYR A CA 1
ATOM 2222 C C . TYR A 1 283 ? 21.540 35.714 25.465 1.000 27.527 311 TYR A C 1
ATOM 2223 O O . TYR A 1 283 ? 22.159 35.925 24.416 1.000 27.120 311 TYR A O 1
ATOM 2232 N N . GLU A 1 284 ? 21.377 34.517 25.988 1.000 28.118 312 GLU A N 1
ATOM 2233 C CA . GLU A 1 284 ? 22.001 33.363 25.382 1.000 29.428 312 GLU A CA 1
ATOM 2234 C C . GLU A 1 284 ? 20.983 32.707 24.466 1.000 28.198 312 GLU A C 1
ATOM 2235 O O . GLU A 1 284 ? 19.891 32.343 24.919 1.000 25.949 312 GLU A O 1
ATOM 2241 N N . LEU A 1 285 ? 21.367 32.537 23.189 1.000 28.896 313 LEU A N 1
ATOM 2242 C CA . LEU A 1 285 ? 20.508 31.798 22.267 1.000 28.469 313 LEU A CA 1
ATOM 2243 C C . LEU A 1 285 ? 20.555 30.302 22.564 1.000 26.391 313 LEU A C 1
ATOM 2244 O O . LEU A 1 285 ? 21.620 29.698 22.639 1.000 24.936 313 LEU A O 1
ATOM 2249 N N . GLN A 1 286 ? 19.373 29.699 22.762 1.000 27.669 314 GLN A N 1
ATOM 2250 C CA . GLN A 1 286 ? 19.289 28.271 23.063 1.000 24.907 314 GLN A CA 1
ATOM 2251 C C . GLN A 1 286 ? 18.200 27.645 22.207 1.000 26.772 314 GLN A C 1
ATOM 2252 O O . GLN A 1 286 ? 17.248 28.321 21.808 1.000 25.725 314 GLN A O 1
ATOM 2258 N N . ALA A 1 287 ? 18.339 26.344 21.941 1.000 25.015 315 ALA A N 1
ATOM 2259 C CA . ALA A 1 287 ? 17.383 25.640 21.115 1.000 24.179 315 ALA A CA 1
ATOM 2260 C C . ALA A 1 287 ? 17.176 24.235 21.665 1.000 26.592 315 ALA A C 1
ATOM 2261 O O . ALA A 1 287 ? 18.142 23.535 21.983 1.000 29.568 315 ALA A O 1
ATOM 2263 N N . GLN A 1 288 ? 15.909 23.833 21.779 1.000 24.691 316 GLN A N 1
ATOM 2264 C CA . GLN A 1 288 ? 15.600 22.416 21.944 1.000 28.711 316 GLN A CA 1
ATOM 2265 C C . GLN A 1 288 ? 15.696 21.761 20.564 1.000 29.674 316 GLN A C 1
ATOM 2266 O O . GLN A 1 288 ? 14.984 22.152 19.637 1.000 30.806 316 GLN A O 1
ATOM 2272 N N . ILE A 1 289 ? 16.624 20.813 20.407 1.000 25.607 317 ILE A N 1
ATOM 2273 C CA . ILE A 1 289 ? 16.944 20.278 19.102 1.000 27.736 317 ILE A CA 1
ATOM 2274 C C . ILE A 1 289 ? 16.379 18.868 19.061 1.000 30.222 317 ILE A C 1
ATOM 2275 O O . ILE A 1 289 ? 16.864 17.995 19.767 1.000 32.731 317 ILE A O 1
ATOM 2280 N N . MET A 1 290 ? 15.333 18.674 18.264 1.000 28.571 318 MET A N 1
ATOM 2281 C CA . MET A 1 290 ? 14.518 17.479 18.349 1.000 28.255 318 MET A CA 1
ATOM 2282 C C . MET A 1 290 ? 14.553 16.760 16.999 1.000 33.455 318 MET A C 1
ATOM 2283 O O . MET A 1 290 ? 14.939 17.354 15.990 1.000 29.712 318 MET A O 1
ATOM 2288 N N . ASP A 1 291 ? 14.146 15.478 16.984 1.000 33.912 319 ASP A N 1
ATOM 2289 C CA . ASP A 1 291 ? 14.084 14.712 15.750 1.000 37.687 319 ASP A CA 1
ATOM 2290 C C . ASP A 1 291 ? 12.701 14.851 15.133 1.000 34.798 319 ASP A C 1
ATOM 2291 O O . ASP A 1 291 ? 11.734 15.153 15.830 1.000 30.612 319 ASP A O 1
ATOM 2296 N N . GLU A 1 292 ? 12.625 14.565 13.829 1.000 33.886 320 GLU A N 1
ATOM 2297 C CA . GLU A 1 292 ? 11.380 14.611 13.074 1.000 33.520 320 GLU A CA 1
ATOM 2298 C C . GLU A 1 292 ? 10.359 13.676 13.725 1.000 35.330 320 GLU A C 1
ATOM 2299 O O . GLU A 1 292 ? 9.169 13.991 13.810 1.000 32.256 320 GLU A O 1
ATOM 2305 N N . ALA A 1 293 ? 10.862 12.547 14.243 1.000 32.981 321 ALA A N 1
ATOM 2306 C CA . ALA A 1 293 ? 10.067 11.519 14.893 1.000 34.656 321 ALA A CA 1
ATOM 2307 C C . ALA A 1 293 ? 9.430 12.031 16.181 1.000 35.168 321 ALA A C 1
ATOM 2308 O O . ALA A 1 293 ? 8.593 11.343 16.761 1.000 35.976 321 ALA A O 1
ATOM 2310 N N . ASP A 1 294 ? 9.794 13.246 16.619 1.000 37.014 322 ASP A N 1
ATOM 2311 C CA . ASP A 1 294 ? 9.325 13.723 17.914 1.000 31.211 322 ASP A CA 1
ATOM 2312 C C . ASP A 1 294 ? 7.992 14.477 17.835 1.000 31.065 322 ASP A C 1
ATOM 2313 O O . ASP A 1 294 ? 7.502 14.931 18.861 1.000 30.359 322 ASP A O 1
ATOM 2318 N N . MET A 1 295 ? 7.396 14.566 16.643 1.000 30.553 323 MET A N 1
ATOM 2319 C CA . MET A 1 295 ? 6.269 15.449 16.354 1.000 32.069 323 MET A CA 1
ATOM 2320 C C . MET A 1 295 ? 5.089 15.188 17.284 1.000 35.148 323 MET A C 1
ATOM 2321 O O . MET A 1 295 ? 4.452 16.153 17.731 1.000 30.049 323 MET A O 1
ATOM 2326 N N . LEU A 1 296 ? 4.806 13.900 17.569 1.000 30.096 324 LEU A N 1
ATOM 2327 C CA . LEU A 1 296 ? 3.657 13.565 18.419 1.000 34.068 324 LEU A CA 1
ATOM 2328 C C . LEU A 1 296 ? 4.033 12.785 19.684 1.000 38.235 324 LEU A C 1
ATOM 2329 O O . LEU A 1 296 ? 3.157 12.507 20.509 1.000 41.277 324 LEU A O 1
ATOM 2334 N N . ARG A 1 297 ? 5.331 12.492 19.850 1.000 38.131 325 ARG A N 1
ATOM 2335 C CA . ARG A 1 297 ? 5.890 11.640 20.899 1.000 43.799 325 ARG A CA 1
ATOM 2336 C C . ARG A 1 297 ? 5.542 12.091 22.324 1.000 39.728 325 ARG A C 1
ATOM 2337 O O . ARG A 1 297 ? 5.376 11.261 23.223 1.000 35.654 325 ARG A O 1
ATOM 2345 N N . PHE A 1 298 ? 5.487 13.401 22.565 1.000 36.394 326 PHE A N 1
ATOM 2346 C CA . PHE A 1 298 ? 5.459 13.869 23.941 1.000 33.421 326 PHE A CA 1
ATOM 2347 C C . PHE A 1 298 ? 4.022 14.073 24.438 1.000 33.546 326 PHE A C 1
ATOM 2348 O O . PHE A 1 298 ? 3.809 14.650 25.506 1.000 32.578 326 PHE A O 1
ATOM 2356 N N . GLY A 1 299 ? 3.035 13.574 23.691 1.000 30.625 327 GLY A N 1
ATOM 2357 C CA . GLY A 1 299 ? 1.664 13.676 24.155 1.000 29.594 327 GLY A CA 1
ATOM 2358 C C . GLY A 1 299 ? 1.020 15.021 23.804 1.000 31.870 327 GLY A C 1
ATOM 2359 O O . GLY A 1 299 ? -0.104 15.300 24.228 1.000 30.121 327 GLY A O 1
ATOM 2360 N N . PHE A 1 300 ? 1.731 15.847 23.029 1.000 31.490 328 PHE A N 1
ATOM 2361 C CA . PHE A 1 300 ? 1.098 16.952 22.314 1.000 33.159 328 PHE A CA 1
ATOM 2362 C C . PHE A 1 300 ? 1.834 17.077 20.978 1.000 33.958 328 PHE A C 1
ATOM 2363 O O . PHE A 1 300 ? 2.776 16.323 20.702 1.000 34.263 328 PHE A O 1
ATOM 2371 N N . ASP A 1 301 ? 1.402 18.041 20.158 1.000 30.010 329 ASP A N 1
ATOM 2372 C CA . ASP A 1 301 ? 1.844 18.152 18.782 1.000 25.421 329 ASP A CA 1
ATOM 2373 C C . ASP A 1 301 ? 2.850 19.301 18.727 1.000 25.634 329 ASP A C 1
ATOM 2374 O O . ASP A 1 301 ? 2.553 20.413 19.170 1.000 28.867 329 ASP A O 1
ATOM 2379 N N . LEU A 1 302 ? 4.025 19.048 18.155 1.000 25.622 330 LEU A N 1
ATOM 2380 C CA . LEU A 1 302 ? 5.025 20.096 17.992 1.000 24.338 330 LEU A CA 1
ATOM 2381 C C . LEU A 1 302 ? 4.580 21.165 16.985 1.000 25.921 330 LEU A C 1
ATOM 2382 O O . LEU A 1 302 ? 5.211 22.208 16.881 1.000 30.688 330 LEU A O 1
ATOM 2387 N N . LEU A 1 303 ? 3.502 20.945 16.223 1.000 25.597 331 LEU A N 1
ATOM 2388 C CA . LEU A 1 303 ? 3.037 21.996 15.323 1.000 25.003 331 LEU A CA 1
ATOM 2389 C C . LEU A 1 303 ? 2.157 22.955 16.123 1.000 26.917 331 LEU A C 1
ATOM 2390 O O . LEU A 1 303 ? 1.717 23.974 15.593 1.000 25.389 331 LEU A O 1
ATOM 2395 N N . ASP A 1 304 ? 1.865 22.603 17.388 1.000 27.410 332 ASP A N 1
ATOM 2396 C CA . ASP A 1 304 ? 0.876 23.337 18.171 1.000 28.190 332 ASP A CA 1
ATOM 2397 C C . ASP A 1 304 ? 1.548 24.459 18.958 1.000 28.507 332 ASP A C 1
ATOM 2398 O O . ASP A 1 304 ? 2.294 24.156 19.894 1.000 27.311 332 ASP A O 1
ATOM 2403 N N . PRO A 1 305 ? 1.285 25.762 18.645 1.000 25.569 333 PRO A N 1
ATOM 2404 C CA . PRO A 1 305 ? 1.943 26.875 19.336 1.000 27.841 333 PRO A CA 1
ATOM 2405 C C . PRO A 1 305 ? 1.402 27.205 20.738 1.000 26.237 333 PRO A C 1
ATOM 2406 O O . PRO A 1 305 ? 1.961 28.058 21.418 1.000 24.154 333 PRO A O 1
ATOM 2410 N N . THR A 1 306 ? 0.367 26.483 21.214 1.000 23.173 334 THR A N 1
ATOM 2411 C CA . THR A 1 306 ? -0.166 26.713 22.553 1.000 23.102 334 THR A CA 1
ATOM 2412 C C . THR A 1 306 ? 0.539 25.812 23.569 1.000 23.591 334 THR A C 1
ATOM 2413 O O . THR A 1 306 ? 0.195 25.805 24.754 1.000 25.425 334 THR A O 1
ATOM 2417 N N . LYS A 1 307 ? 1.539 25.068 23.103 1.000 24.420 335 LYS A N 1
ATOM 2418 C CA . LYS A 1 307 ? 2.197 24.038 23.894 1.000 26.049 335 LYS A CA 1
ATOM 2419 C C . LYS A 1 307 ? 3.691 24.347 23.953 1.000 26.268 335 LYS A C 1
ATOM 2420 O O . LYS A 1 307 ? 4.286 24.643 22.916 1.000 28.683 335 LYS A O 1
ATOM 2426 N N . LEU A 1 308 ? 4.269 24.317 25.159 1.000 25.608 336 LEU A N 1
ATOM 2427 C CA . LEU A 1 308 ? 5.721 24.384 25.261 1.000 26.682 336 LEU A CA 1
ATOM 2428 C C . LEU A 1 308 ? 6.228 22.951 25.424 1.000 27.049 336 LEU A C 1
ATOM 2429 O O . LEU A 1 308 ? 5.480 22.072 25.863 1.000 29.599 336 LEU A O 1
ATOM 2434 N N . VAL A 1 309 ? 7.481 22.716 25.023 1.000 29.899 337 VAL A N 1
ATOM 2435 C CA . VAL A 1 309 ? 8.165 21.477 25.355 1.000 30.312 337 VAL A CA 1
ATOM 2436 C C . VAL A 1 309 ? 8.878 21.718 26.678 1.000 29.374 337 VAL A C 1
ATOM 2437 O O . VAL A 1 309 ? 9.740 22.600 26.743 1.000 30.027 337 VAL A O 1
ATOM 2441 N N . PRO A 1 310 ? 8.548 20.973 27.763 1.000 29.012 338 PRO A N 1
ATOM 2442 C CA . PRO A 1 310 ? 9.209 21.199 29.051 1.000 26.406 338 PRO A CA 1
ATOM 2443 C C . PRO A 1 310 ? 10.705 20.918 28.998 1.000 28.858 338 PRO A C 1
ATOM 2444 O O . PRO A 1 310 ? 11.105 19.924 28.394 1.000 28.491 338 PRO A O 1
ATOM 2448 N N . GLU A 1 311 ? 11.517 21.824 29.582 1.000 27.769 339 GLU A N 1
ATOM 2449 C CA . GLU A 1 311 ? 12.968 21.645 29.632 1.000 33.379 339 GLU A CA 1
ATOM 2450 C C . GLU A 1 311 ? 13.316 20.259 30.173 1.000 32.884 339 GLU A C 1
ATOM 2451 O O . GLU A 1 311 ? 14.362 19.726 29.846 1.000 30.348 339 GLU A O 1
ATOM 2457 N N . GLU A 1 312 ? 12.471 19.699 31.050 1.000 30.698 340 GLU A N 1
ATOM 2458 C CA . GLU A 1 312 ? 12.775 18.429 31.707 1.000 31.679 340 GLU A CA 1
ATOM 2459 C C . GLU A 1 312 ? 12.608 17.267 30.722 1.000 38.400 340 GLU A C 1
ATOM 2460 O O . GLU A 1 312 ? 13.150 16.197 30.964 1.000 38.851 340 GLU A O 1
ATOM 2466 N N . VAL A 1 313 ? 11.842 17.468 29.628 1.000 35.907 341 VAL A N 1
ATOM 2467 C CA . VAL A 1 313 ? 11.641 16.491 28.556 1.000 34.181 341 VAL A CA 1
ATOM 2468 C C . VAL A 1 313 ? 12.703 16.648 27.457 1.000 30.935 341 VAL A C 1
ATOM 2469 O O . VAL A 1 313 ? 13.304 15.658 27.028 1.000 30.519 341 VAL A O 1
ATOM 2473 N N . VAL A 1 314 ? 12.946 17.888 26.993 1.000 26.315 342 VAL A N 1
ATOM 2474 C CA . VAL A 1 314 ? 14.027 18.188 26.051 1.000 26.167 342 VAL A CA 1
ATOM 2475 C C . VAL A 1 314 ? 14.776 19.414 26.576 1.000 31.333 342 VAL A C 1
ATOM 2476 O O . VAL A 1 314 ? 14.197 20.501 26.663 1.000 27.202 342 VAL A O 1
ATOM 2480 N N . PRO A 1 315 ? 16.072 19.282 26.947 1.000 32.100 343 PRO A N 1
ATOM 2481 C CA . PRO A 1 315 ? 16.859 20.416 27.447 1.000 31.503 343 PRO A CA 1
ATOM 2482 C C . PRO A 1 315 ? 17.148 21.441 26.354 1.000 30.578 343 PRO A C 1
ATOM 2483 O O . PRO A 1 315 ? 17.106 21.127 25.172 1.000 31.072 343 PRO A O 1
ATOM 2487 N N . TYR A 1 316 ? 17.430 22.691 26.753 1.000 32.651 344 TYR A N 1
ATOM 2488 C CA . TYR A 1 316 ? 17.795 23.709 25.781 1.000 33.752 344 TYR A CA 1
ATOM 2489 C C . TYR A 1 316 ? 19.293 23.619 25.496 1.000 32.795 344 TYR A C 1
ATOM 2490 O O . TYR A 1 316 ? 20.103 23.637 26.420 1.000 36.843 344 TYR A O 1
ATOM 2499 N N . THR A 1 317 ? 19.670 23.569 24.218 1.000 28.727 345 THR A N 1
ATOM 2500 C CA . THR A 1 317 ? 21.090 23.512 23.894 1.000 30.271 345 THR A CA 1
ATOM 2501 C C . THR A 1 317 ? 21.547 24.933 23.668 1.000 31.203 345 THR A C 1
ATOM 2502 O O . THR A 1 317 ? 20.998 25.601 22.790 1.000 31.468 345 THR A O 1
ATOM 2506 N N . PRO A 1 318 ? 22.556 25.432 24.416 1.000 31.971 346 PRO A N 1
ATOM 2507 C CA . PRO A 1 318 ? 23.099 26.770 24.169 1.000 30.005 346 PRO A CA 1
ATOM 2508 C C . PRO A 1 318 ? 23.802 26.809 22.806 1.000 36.446 346 PRO A C 1
ATOM 2509 O O . PRO A 1 318 ? 24.563 25.892 22.481 1.000 33.173 346 PRO A O 1
ATOM 2513 N N . LEU A 1 319 ? 23.497 27.844 22.001 1.000 27.760 347 LEU A N 1
ATOM 2514 C CA . LEU A 1 319 ? 23.987 27.999 20.634 1.000 31.128 347 LEU A CA 1
ATOM 2515 C C . LEU A 1 319 ? 25.020 29.123 20.575 1.000 28.777 347 LEU A C 1
ATOM 2516 O O . LEU A 1 319 ? 25.995 29.017 19.837 1.000 30.177 347 LEU A O 1
ATOM 2521 N N . GLY A 1 320 ? 24.760 30.215 21.314 1.000 31.876 348 GLY A N 1
ATOM 2522 C CA . GLY A 1 320 ? 25.640 31.368 21.339 1.000 26.064 348 GLY A CA 1
ATOM 2523 C C . GLY A 1 320 ? 25.094 32.481 22.230 1.000 26.618 348 GLY A C 1
ATOM 2524 O O . GLY A 1 320 ? 24.091 32.287 22.917 1.000 28.775 348 GLY A O 1
ATOM 2525 N N . MET A 1 321 ? 25.793 33.623 22.237 1.000 28.108 349 MET A N 1
ATOM 2526 C CA . MET A 1 321 ? 25.519 34.705 23.167 1.000 28.123 349 MET A CA 1
ATOM 2527 C C . MET A 1 321 ? 25.292 35.988 22.369 1.000 29.048 349 MET A C 1
ATOM 2528 O O . MET A 1 321 ? 26.128 36.382 21.559 1.000 28.260 349 MET A O 1
ATOM 2533 N N . MET A 1 322 ? 24.206 36.699 22.692 1.000 27.856 350 MET A N 1
ATOM 2534 C CA . MET A 1 322 ? 24.000 38.024 22.144 1.000 27.321 350 MET A CA 1
ATOM 2535 C C . MET A 1 322 ? 24.241 39.067 23.228 1.000 28.260 350 MET A C 1
ATOM 2536 O O . MET A 1 322 ? 23.984 38.874 24.420 1.000 24.673 350 MET A O 1
ATOM 2541 N N . GLU A 1 323 ? 24.719 40.220 22.781 1.000 30.379 351 GLU A N 1
ATOM 2542 C CA . GLU A 1 323 ? 24.870 41.351 23.665 1.000 29.000 351 GLU A CA 1
ATOM 2543 C C . GLU A 1 323 ? 24.364 42.557 22.882 1.000 29.379 351 GLU A C 1
ATOM 2544 O O . GLU A 1 323 ? 24.576 42.620 21.686 1.000 31.283 351 GLU A O 1
ATOM 2550 N N . LEU A 1 324 ? 23.649 43.464 23.547 1.000 24.560 352 LEU A N 1
ATOM 2551 C CA . LEU A 1 324 ? 23.205 44.714 22.947 1.000 26.054 352 LEU A CA 1
ATOM 2552 C C . LEU A 1 324 ? 24.083 45.826 23.524 1.000 23.628 352 LEU A C 1
ATOM 2553 O O . LEU A 1 324 ? 24.136 45.997 24.734 1.000 28.077 352 LEU A O 1
ATOM 2558 N N . ASN A 1 325 ? 24.772 46.563 22.664 1.000 24.350 353 ASN A N 1
ATOM 2559 C CA . ASN A 1 325 ? 25.862 47.411 23.113 1.000 26.123 353 ASN A CA 1
ATOM 2560 C C . ASN A 1 325 ? 25.799 48.804 22.484 1.000 27.685 353 ASN A C 1
ATOM 2561 O O . ASN A 1 325 ? 26.732 49.586 22.647 1.000 30.319 353 ASN A O 1
ATOM 2566 N N . ALA A 1 326 ? 24.738 49.134 21.724 1.000 27.478 354 ALA A N 1
ATOM 2567 C CA . ALA A 1 326 ? 24.668 50.504 21.236 1.000 26.887 354 ALA A CA 1
ATOM 2568 C C . ALA A 1 326 ? 23.218 50.948 21.058 1.000 27.676 354 ALA A C 1
ATOM 2569 O O . ALA A 1 326 ? 22.371 50.171 20.594 1.000 30.667 354 ALA A O 1
ATOM 2571 N N . ASN A 1 327 ? 22.947 52.205 21.435 1.000 26.778 355 ASN A N 1
ATOM 2572 C CA . ASN A 1 327 ? 21.634 52.809 21.239 1.000 29.899 355 ASN A CA 1
ATOM 2573 C C . ASN A 1 327 ? 21.516 53.252 19.782 1.000 27.391 355 ASN A C 1
ATOM 2574 O O . ASN A 1 327 ? 22.541 53.489 19.129 1.000 24.544 355 ASN A O 1
ATOM 2579 N N . PRO A 1 328 ? 20.284 53.349 19.225 1.000 27.669 356 PRO A N 1
ATOM 2580 C CA . PRO A 1 328 ? 20.084 53.858 17.861 1.000 26.733 356 PRO A CA 1
ATOM 2581 C C . PRO A 1 328 ? 20.482 55.331 17.820 1.000 27.401 356 PRO A C 1
ATOM 2582 O O . PRO A 1 328 ? 20.545 55.961 18.872 1.000 25.821 356 PRO A O 1
ATOM 2586 N N . THR A 1 329 ? 20.691 55.872 16.609 1.000 23.869 357 THR A N 1
ATOM 2587 C CA . THR A 1 329 ? 21.051 57.274 16.461 1.000 24.311 357 THR A CA 1
ATOM 2588 C C . THR A 1 329 ? 19.784 58.114 16.242 1.000 24.295 357 THR A C 1
ATOM 2589 O O . THR A 1 329 ? 19.646 59.209 16.816 1.000 26.412 357 THR A O 1
ATOM 2593 N N . ASN A 1 330 ? 18.852 57.603 15.422 1.000 22.396 358 ASN A N 1
ATOM 2594 C CA . ASN A 1 330 ? 17.564 58.273 15.242 1.000 24.163 358 ASN A CA 1
ATOM 2595 C C . ASN A 1 330 ? 16.422 57.257 15.348 1.000 27.149 358 ASN A C 1
ATOM 2596 O O . ASN A 1 330 ? 16.346 56.302 14.566 1.000 26.185 358 ASN A O 1
ATOM 2601 N N . TYR A 1 331 ? 15.547 57.480 16.341 1.000 25.190 359 TYR A N 1
ATOM 2602 C CA . TYR A 1 331 ? 14.501 56.527 16.694 1.000 24.144 359 TYR A CA 1
ATOM 2603 C C . TYR A 1 331 ? 13.559 56.307 15.507 1.000 23.112 359 TYR A C 1
ATOM 2604 O O . TYR A 1 331 ? 13.258 55.164 15.161 1.000 24.030 359 TYR A O 1
ATOM 2613 N N . PHE A 1 332 ? 13.043 57.387 14.918 1.000 25.317 360 PHE A N 1
ATOM 2614 C CA . PHE A 1 332 ? 12.146 57.211 13.780 1.000 26.945 360 PHE A CA 1
ATOM 2615 C C . PHE A 1 332 ? 12.819 56.416 12.661 1.000 23.619 360 PHE A C 1
ATOM 2616 O O . PHE A 1 332 ? 12.229 55.499 12.113 1.000 22.256 360 PHE A O 1
ATOM 2624 N N . ALA A 1 333 ? 14.024 56.814 12.264 1.000 23.660 361 ALA A N 1
ATOM 2625 C CA . ALA A 1 333 ? 14.667 56.203 11.097 1.000 24.913 361 ALA A CA 1
ATOM 2626 C C . ALA A 1 333 ? 14.955 54.721 11.329 1.000 25.717 361 ALA A C 1
ATOM 2627 O O . ALA A 1 333 ? 14.750 53.893 10.419 1.000 25.556 361 ALA A O 1
ATOM 2629 N N . GLU A 1 334 ? 15.463 54.407 12.528 1.000 22.222 362 GLU A N 1
ATOM 2630 C CA . GLU A 1 334 ? 16.014 53.083 12.785 1.000 22.399 362 GLU A CA 1
ATOM 2631 C C . GLU A 1 334 ? 15.010 52.176 13.512 1.000 22.706 362 GLU A C 1
ATOM 2632 O O . GLU A 1 334 ? 14.906 50.993 13.181 1.000 28.309 362 GLU A O 1
ATOM 2638 N N . VAL A 1 335 ? 14.278 52.705 14.501 1.000 21.435 363 VAL A N 1
ATOM 2639 C CA . VAL A 1 335 ? 13.411 51.858 15.316 1.000 23.360 363 VAL A CA 1
ATOM 2640 C C . VAL A 1 335 ? 12.005 51.860 14.726 1.000 25.800 363 VAL A C 1
ATOM 2641 O O . VAL A 1 335 ? 11.451 50.789 14.458 1.000 23.917 363 VAL A O 1
ATOM 2645 N N . GLU A 1 336 ? 11.433 53.057 14.533 1.000 23.889 364 GLU A N 1
ATOM 2646 C CA . GLU A 1 336 ? 10.042 53.104 14.089 1.000 24.616 364 GLU A CA 1
ATOM 2647 C C . GLU A 1 336 ? 9.922 52.416 12.728 1.000 25.989 364 GLU A C 1
ATOM 2648 O O . GLU A 1 336 ? 8.992 51.648 12.481 1.000 25.657 364 GLU A O 1
ATOM 2654 N N . GLN A 1 337 ? 10.906 52.637 11.851 1.000 24.587 365 GLN A N 1
ATOM 2655 C CA . GLN A 1 337 ? 10.793 52.123 10.488 1.000 23.146 365 GLN A CA 1
ATOM 2656 C C . GLN A 1 337 ? 11.206 50.657 10.336 1.000 23.636 365 GLN A C 1
ATOM 2657 O O . GLN A 1 337 ? 10.967 50.068 9.275 1.000 23.327 365 GLN A O 1
ATOM 2663 N N . ALA A 1 338 ? 11.898 50.098 11.336 1.000 21.538 366 ALA A N 1
ATOM 2664 C CA . ALA A 1 338 ? 12.358 48.725 11.225 1.000 21.560 366 ALA A CA 1
ATOM 2665 C C . ALA A 1 338 ? 11.145 47.831 11.018 1.000 23.966 366 ALA A C 1
ATOM 2666 O O . ALA A 1 338 ? 10.099 48.045 11.651 1.000 26.518 366 ALA A O 1
ATOM 2668 N N . GLY A 1 339 ? 11.295 46.866 10.116 1.000 22.725 367 GLY A N 1
ATOM 2669 C CA . GLY A 1 339 ? 10.241 45.883 9.898 1.000 23.906 367 GLY A CA 1
ATOM 2670 C C . GLY A 1 339 ? 10.820 44.483 9.998 1.000 24.578 367 GLY A C 1
ATOM 2671 O O . GLY A 1 339 ? 11.517 44.044 9.088 1.000 23.491 367 GLY A O 1
ATOM 2672 N N . PHE A 1 340 ? 10.502 43.788 11.102 1.000 22.577 368 PHE A N 1
ATOM 2673 C CA . PHE A 1 340 ? 10.906 42.409 11.315 1.000 23.022 368 PHE A CA 1
ATOM 2674 C C . PHE A 1 340 ? 9.882 41.528 10.623 1.000 24.753 368 PHE A C 1
ATOM 2675 O O . PHE A 1 340 ? 8.713 41.924 10.479 1.000 21.016 368 PHE A O 1
ATOM 2683 N N . GLN A 1 341 ? 10.334 40.366 10.142 1.000 25.370 369 GLN A N 1
ATOM 2684 C CA . GLN A 1 341 ? 9.409 39.408 9.557 1.000 25.624 369 GLN A CA 1
ATOM 2685 C C . GLN A 1 341 ? 9.898 38.011 9.918 1.000 26.536 369 GLN A C 1
ATOM 2686 O O . GLN A 1 341 ? 11.078 37.681 9.744 1.000 26.317 369 GLN A O 1
ATOM 2692 N N . PRO A 1 342 ? 9.012 37.123 10.414 1.000 25.979 370 PRO A N 1
ATOM 2693 C CA . PRO A 1 342 ? 9.410 35.732 10.620 1.000 26.747 370 PRO A CA 1
ATOM 2694 C C . PRO A 1 342 ? 9.775 35.016 9.317 1.000 28.909 370 PRO A C 1
ATOM 2695 O O . PRO A 1 342 ? 10.485 34.015 9.337 1.000 28.296 370 PRO A O 1
ATOM 2699 N N . GLY A 1 343 ? 9.304 35.528 8.173 1.000 28.124 371 GLY A N 1
ATOM 2700 C CA . GLY A 1 343 ? 9.699 35.012 6.862 1.000 25.209 371 GLY A CA 1
ATOM 2701 C C . GLY A 1 343 ? 11.083 35.490 6.409 1.000 25.763 371 GLY A C 1
ATOM 2702 O O . GLY A 1 343 ? 11.517 35.189 5.293 1.000 28.898 371 GLY A O 1
ATOM 2703 N N . HIS A 1 344 ? 11.758 36.297 7.231 1.000 24.704 372 HIS A N 1
ATOM 2704 C CA . HIS A 1 344 ? 13.125 36.660 6.911 1.000 23.222 372 HIS A CA 1
ATOM 2705 C C . HIS A 1 344 ? 13.991 35.505 7.379 1.000 24.020 372 HIS A C 1
ATOM 2706 O O . HIS A 1 344 ? 14.507 35.551 8.501 1.000 24.953 372 HIS A O 1
ATOM 2713 N N . VAL A 1 345 ? 14.086 34.463 6.538 1.000 25.885 373 VAL A N 1
ATOM 2714 C CA . VAL A 1 345 ? 14.919 33.313 6.878 1.000 23.762 373 VAL A CA 1
ATOM 2715 C C . VAL A 1 345 ? 16.144 33.279 5.973 1.000 26.116 373 VAL A C 1
ATOM 2716 O O . VAL A 1 345 ? 16.176 33.964 4.944 1.000 26.474 373 VAL A O 1
ATOM 2720 N N . VAL A 1 346 ? 17.120 32.436 6.357 1.000 27.768 374 VAL A N 1
ATOM 2721 C CA . VAL A 1 346 ? 18.392 32.275 5.664 1.000 26.260 374 VAL A CA 1
ATOM 2722 C C . VAL A 1 346 ? 18.608 30.778 5.419 1.000 28.765 374 VAL A C 1
ATOM 2723 O O . VAL A 1 346 ? 17.926 29.931 6.005 1.000 28.680 374 VAL A O 1
ATOM 2727 N N . PRO A 1 347 ? 19.522 30.389 4.507 1.000 30.231 375 PRO A N 1
ATOM 2728 C CA . PRO A 1 347 ? 19.761 28.972 4.228 1.000 28.554 375 PRO A CA 1
ATOM 2729 C C . PRO A 1 347 ? 20.172 28.226 5.502 1.000 29.230 375 PRO A C 1
ATOM 2730 O O . PRO A 1 347 ? 20.980 28.720 6.285 1.000 27.875 375 PRO A O 1
ATOM 2734 N N . GLY A 1 348 ? 19.621 27.019 5.699 1.000 25.166 376 GLY A N 1
ATOM 2735 C CA . GLY A 1 348 ? 19.849 26.271 6.922 1.000 25.009 376 GLY A CA 1
ATOM 2736 C C . GLY A 1 348 ? 18.743 26.415 7.957 1.000 25.130 376 GLY A C 1
ATOM 2737 O O . GLY A 1 348 ? 18.787 25.743 8.990 1.000 29.596 376 GLY A O 1
ATOM 2738 N N . ILE A 1 349 ? 17.771 27.313 7.695 1.000 27.620 377 ILE A N 1
ATOM 2739 C CA . ILE A 1 349 ? 16.575 27.472 8.526 1.000 25.670 377 ILE A CA 1
ATOM 2740 C C . ILE A 1 349 ? 15.376 27.104 7.659 1.000 27.645 377 ILE A C 1
ATOM 2741 O O . ILE A 1 349 ? 15.363 27.438 6.470 1.000 27.360 377 ILE A O 1
ATOM 2746 N N . ASP A 1 350 ? 14.362 26.442 8.240 1.000 25.862 378 ASP A N 1
ATOM 2747 C CA . ASP A 1 350 ? 13.130 26.252 7.502 1.000 26.746 378 ASP A CA 1
ATOM 2748 C C . ASP A 1 350 ? 11.943 26.364 8.456 1.000 27.305 378 ASP A C 1
ATOM 2749 O O . ASP A 1 350 ? 12.113 26.535 9.658 1.000 26.561 378 ASP A O 1
ATOM 2754 N N . PHE A 1 351 ? 10.746 26.237 7.885 1.000 25.521 379 PHE A N 1
ATOM 2755 C CA . PHE A 1 351 ? 9.501 26.357 8.610 1.000 28.941 379 PHE A CA 1
ATOM 2756 C C . PHE A 1 351 ? 8.992 24.972 9.005 1.000 27.618 379 PHE A C 1
ATOM 2757 O O . PHE A 1 351 ? 9.616 23.948 8.683 1.000 29.215 379 PHE A O 1
ATOM 2765 N N . THR A 1 352 ? 7.911 24.978 9.805 1.000 24.704 380 THR A N 1
ATOM 2766 C CA . THR A 1 352 ? 7.058 23.818 9.999 1.000 24.529 380 THR A CA 1
ATOM 2767 C C . THR A 1 352 ? 5.622 24.186 9.611 1.000 24.843 380 THR A C 1
ATOM 2768 O O . THR A 1 352 ? 5.303 25.354 9.344 1.000 23.647 380 THR A O 1
ATOM 2772 N N . ASP A 1 353 ? 4.754 23.176 9.664 1.000 26.385 381 ASP A N 1
ATOM 2773 C CA . ASP A 1 353 ? 3.371 23.319 9.249 1.000 29.535 381 ASP A CA 1
ATOM 2774 C C . ASP A 1 353 ? 2.504 23.841 10.386 1.000 27.767 381 ASP A C 1
ATOM 2775 O O . ASP A 1 353 ? 1.301 23.579 10.390 1.000 30.366 381 ASP A O 1
ATOM 2780 N N . ASP A 1 354 ? 3.123 24.525 11.355 1.000 27.361 382 ASP A N 1
ATOM 2781 C CA . ASP A 1 354 ? 2.427 25.220 12.432 1.000 23.818 382 ASP A CA 1
ATOM 2782 C C . ASP A 1 354 ? 1.483 26.238 11.789 1.000 26.214 382 ASP A C 1
ATOM 2783 O O . ASP A 1 354 ? 1.948 27.194 11.175 1.000 27.321 382 ASP A O 1
ATOM 2788 N N . PRO A 1 355 ? 0.141 26.049 11.865 1.000 26.250 383 PRO A N 1
ATOM 2789 C CA . PRO A 1 355 ? -0.790 26.912 11.142 1.000 25.727 383 PRO A CA 1
ATOM 2790 C C . PRO A 1 355 ? -0.783 28.365 11.604 1.000 26.242 383 PRO A C 1
ATOM 2791 O O . PRO A 1 355 ? -1.335 29.221 10.909 1.000 29.371 383 PRO A O 1
ATOM 2795 N N . LEU A 1 356 ? -0.167 28.630 12.765 1.000 24.040 384 LEU A N 1
ATOM 2796 C CA . LEU A 1 356 ? -0.044 29.993 13.265 1.000 22.689 384 LEU A CA 1
ATOM 2797 C C . LEU A 1 356 ? 1.144 30.619 12.545 1.000 23.082 384 LEU A C 1
ATOM 2798 O O . LEU A 1 356 ? 1.005 31.644 11.916 1.000 23.956 384 LEU A O 1
ATOM 2803 N N . LEU A 1 357 ? 2.287 29.925 12.547 1.000 22.635 385 LEU A N 1
ATOM 2804 C CA . LEU A 1 357 ? 3.484 30.367 11.848 1.000 19.965 385 LEU A CA 1
ATOM 2805 C C . LEU A 1 357 ? 3.222 30.603 10.361 1.000 23.741 385 LEU A C 1
ATOM 2806 O O . LEU A 1 357 ? 3.726 31.584 9.788 1.000 24.244 385 LEU A O 1
ATOM 2811 N N . GLN A 1 358 ? 2.501 29.670 9.715 1.000 26.317 386 GLN A N 1
ATOM 2812 C CA . GLN A 1 358 ? 2.300 29.659 8.270 1.000 25.408 386 GLN A CA 1
ATOM 2813 C C . GLN A 1 358 ? 1.652 30.967 7.815 1.000 24.317 386 GLN A C 1
ATOM 2814 O O . GLN A 1 358 ? 2.026 31.540 6.805 1.000 26.594 386 GLN A O 1
ATOM 2820 N N . GLY A 1 359 ? 0.666 31.466 8.563 1.000 24.722 387 GLY A N 1
ATOM 2821 C CA . GLY A 1 359 ? 0.009 32.715 8.199 1.000 21.059 387 GLY A CA 1
ATOM 2822 C C . GLY A 1 359 ? 0.866 33.965 8.469 1.000 24.197 387 GLY A C 1
ATOM 2823 O O . GLY A 1 359 ? 0.733 34.969 7.779 1.000 23.469 387 GLY A O 1
ATOM 2824 N N . ARG A 1 360 ? 1.649 33.960 9.557 1.000 22.421 388 ARG A N 1
ATOM 2825 C CA . ARG A 1 360 ? 2.553 35.060 9.859 1.000 23.315 388 ARG A CA 1
ATOM 2826 C C . ARG A 1 360 ? 3.428 35.309 8.636 1.000 23.355 388 ARG A C 1
ATOM 2827 O O . ARG A 1 360 ? 3.734 36.451 8.342 1.000 26.322 388 ARG A O 1
ATOM 2835 N N . LEU A 1 361 ? 3.812 34.255 7.911 1.000 21.442 389 LEU A N 1
ATOM 2836 C CA . LEU A 1 361 ? 4.685 34.452 6.758 1.000 23.929 389 LEU A CA 1
ATOM 2837 C C . LEU A 1 361 ? 4.059 35.394 5.715 1.000 30.210 389 LEU A C 1
ATOM 2838 O O . LEU A 1 361 ? 4.754 36.268 5.185 1.000 25.551 389 LEU A O 1
ATOM 2843 N N . PHE A 1 362 ? 2.741 35.268 5.464 1.000 25.839 390 PHE A N 1
ATOM 2844 C CA . PHE A 1 362 ? 2.044 36.226 4.605 1.000 26.257 390 PHE A CA 1
ATOM 2845 C C . PHE A 1 362 ? 1.943 37.616 5.240 1.000 24.922 390 PHE A C 1
ATOM 2846 O O . PHE A 1 362 ? 2.210 38.633 4.611 1.000 24.112 390 PHE A O 1
ATOM 2854 N N . SER A 1 363 ? 1.457 37.656 6.476 1.000 24.686 391 SER A N 1
ATOM 2855 C CA . SER A 1 363 ? 0.993 38.873 7.120 1.000 25.739 391 SER A CA 1
ATOM 2856 C C . SER A 1 363 ? 2.082 39.950 7.223 1.000 24.503 391 SER A C 1
ATOM 2857 O O . SER A 1 363 ? 1.782 41.132 7.022 1.000 24.653 391 SER A O 1
ATOM 2860 N N . TYR A 1 364 ? 3.307 39.558 7.616 1.000 21.328 392 TYR A N 1
ATOM 2861 C CA . TYR A 1 364 ? 4.343 40.536 7.942 1.000 21.623 392 TYR A CA 1
ATOM 2862 C C . TYR A 1 364 ? 4.895 41.169 6.672 1.000 22.605 392 TYR A C 1
ATOM 2863 O O . TYR A 1 364 ? 5.308 42.334 6.698 1.000 26.850 392 TYR A O 1
ATOM 2872 N N . LEU A 1 365 ? 4.958 40.410 5.568 1.000 25.027 393 LEU A N 1
ATOM 2873 C CA . LEU A 1 365 ? 5.413 41.002 4.312 1.000 24.843 393 LEU A CA 1
ATOM 2874 C C . LEU A 1 365 ? 4.392 42.030 3.804 1.000 24.093 393 LEU A C 1
ATOM 2875 O O . LEU A 1 365 ? 4.745 43.142 3.414 1.000 24.087 393 LEU A O 1
ATOM 2880 N N . ASP A 1 366 ? 3.114 41.691 3.913 1.000 19.322 394 ASP A N 1
ATOM 2881 C CA . ASP A 1 366 ? 2.057 42.574 3.450 1.000 20.862 394 ASP A CA 1
ATOM 2882 C C . ASP A 1 366 ? 2.001 43.842 4.316 1.000 26.073 394 ASP A C 1
ATOM 2883 O O . ASP A 1 366 ? 1.820 44.955 3.807 1.000 23.054 394 ASP A O 1
ATOM 2888 N N . THR A 1 367 ? 2.079 43.672 5.646 1.000 22.857 395 THR A N 1
ATOM 2889 C CA . THR A 1 367 ? 1.902 44.797 6.554 1.000 23.713 395 THR A CA 1
ATOM 2890 C C . THR A 1 367 ? 2.991 45.870 6.351 1.000 24.266 395 THR A C 1
ATOM 2891 O O . THR A 1 367 ? 2.763 47.051 6.681 1.000 23.404 395 THR A O 1
ATOM 2895 N N . GLN A 1 368 ? 4.171 45.480 5.822 1.000 21.025 396 GLN A N 1
ATOM 2896 C CA . GLN A 1 368 ? 5.234 46.469 5.657 1.000 23.159 396 GLN A CA 1
ATOM 2897 C C . GLN A 1 368 ? 4.805 47.588 4.703 1.000 24.935 396 GLN A C 1
ATOM 2898 O O . GLN A 1 368 ? 5.297 48.719 4.836 1.000 26.697 396 GLN A O 1
ATOM 2904 N N . LEU A 1 369 ? 3.899 47.279 3.754 1.000 23.552 397 LEU A N 1
ATOM 2905 C CA . LEU A 1 369 ? 3.370 48.288 2.825 1.000 22.549 397 LEU A CA 1
ATOM 2906 C C . LEU A 1 369 ? 2.663 49.403 3.591 1.000 23.543 397 LEU A C 1
ATOM 2907 O O . LEU A 1 369 ? 2.879 50.584 3.292 1.000 22.550 397 LEU A O 1
ATOM 2912 N N . THR A 1 370 ? 1.804 49.018 4.550 1.000 23.137 398 THR A N 1
ATOM 2913 C CA . THR A 1 370 ? 1.011 49.971 5.310 1.000 22.686 398 THR A CA 1
ATOM 2914 C C . THR A 1 370 ? 1.972 50.999 5.930 1.000 26.842 398 THR A C 1
ATOM 2915 O O . THR A 1 370 ? 1.780 52.210 5.811 1.000 23.771 398 THR A O 1
ATOM 2919 N N . ARG A 1 371 ? 3.026 50.520 6.602 1.000 22.595 399 ARG A N 1
ATOM 2920 C CA . ARG A 1 371 ? 3.755 51.431 7.468 1.000 23.491 399 ARG A CA 1
ATOM 2921 C C . ARG A 1 371 ? 4.754 52.277 6.671 1.000 24.521 399 ARG A C 1
ATOM 2922 O O . ARG A 1 371 ? 5.179 53.312 7.155 1.000 27.870 399 ARG A O 1
ATOM 2930 N N . HIS A 1 372 ? 5.102 51.857 5.452 1.000 26.766 400 HIS A N 1
ATOM 2931 C CA . HIS A 1 372 ? 6.190 52.494 4.713 1.000 25.432 400 HIS A CA 1
ATOM 2932 C C . HIS A 1 372 ? 5.692 53.246 3.484 1.000 26.619 400 HIS A C 1
ATOM 2933 O O . HIS A 1 372 ? 6.459 53.944 2.849 1.000 26.408 400 HIS A O 1
ATOM 2940 N N . GLY A 1 373 ? 4.403 53.104 3.157 1.000 25.835 401 GLY A N 1
ATOM 2941 C CA . GLY A 1 373 ? 3.802 53.845 2.056 1.000 27.495 401 GLY A CA 1
ATOM 2942 C C . GLY A 1 373 ? 4.125 53.273 0.671 1.000 33.142 401 GLY A C 1
ATOM 2943 O O . GLY A 1 373 ? 3.726 53.846 -0.345 1.000 36.158 401 GLY A O 1
ATOM 2944 N N . GLY A 1 374 ? 4.822 52.132 0.612 1.000 23.651 402 GLY A N 1
ATOM 2945 C CA . GLY A 1 374 ? 5.272 51.636 -0.674 1.000 26.109 402 GLY A CA 1
ATOM 2946 C C . GLY A 1 374 ? 6.073 50.351 -0.492 1.000 24.004 402 GLY A C 1
ATOM 2947 O O . GLY A 1 374 ? 6.269 49.896 0.627 1.000 23.601 402 GLY A O 1
ATOM 2948 N N . PRO A 1 375 ? 6.562 49.767 -1.598 1.000 22.410 403 PRO A N 1
ATOM 2949 C CA . PRO A 1 375 ? 7.193 48.463 -1.557 1.000 21.103 403 PRO A CA 1
ATOM 2950 C C . PRO A 1 375 ? 8.681 48.422 -1.246 1.000 21.963 403 PRO A C 1
ATOM 2951 O O . PRO A 1 375 ? 9.211 47.325 -1.201 1.000 19.678 403 PRO A O 1
ATOM 2955 N N . ASN A 1 376 ? 9.334 49.579 -1.056 1.000 24.249 404 ASN A N 1
ATOM 2956 C CA . ASN A 1 376 ? 10.791 49.607 -0.946 1.000 24.120 404 ASN A CA 1
ATOM 2957 C C . ASN A 1 376 ? 11.251 49.740 0.510 1.000 24.222 404 ASN A C 1
ATOM 2958 O O . ASN A 1 376 ? 12.307 50.344 0.784 1.000 25.167 404 ASN A O 1
ATOM 2963 N N . PHE A 1 377 ? 10.469 49.157 1.429 1.000 23.199 405 PHE A N 1
ATOM 2964 C CA . PHE A 1 377 ? 10.726 49.179 2.868 1.000 25.315 405 PHE A CA 1
ATOM 2965 C C . PHE A 1 377 ? 12.048 48.469 3.190 1.000 23.504 405 PHE A C 1
ATOM 2966 O O . PHE A 1 377 ? 12.721 48.863 4.124 1.000 24.833 405 PHE A O 1
ATOM 2974 N N . GLU A 1 378 ? 12.462 47.461 2.407 1.000 24.497 406 GLU A N 1
ATOM 2975 C CA . GLU A 1 378 ? 13.730 46.807 2.743 1.000 26.024 406 GLU A CA 1
ATOM 2976 C C . GLU A 1 378 ? 14.927 47.704 2.414 1.000 25.507 406 GLU A C 1
ATOM 2977 O O . GLU A 1 378 ? 16.044 47.421 2.839 1.000 26.496 406 GLU A O 1
ATOM 2983 N N . GLN A 1 379 ? 14.693 48.785 1.651 1.000 26.009 407 GLN A N 1
ATOM 2984 C CA . GLN A 1 379 ? 15.766 49.684 1.267 1.000 29.275 407 GLN A CA 1
ATOM 2985 C C . GLN A 1 379 ? 16.092 50.650 2.396 1.000 27.789 407 GLN A C 1
ATOM 2986 O O . GLN A 1 379 ? 17.154 51.286 2.348 1.000 27.111 407 GLN A O 1
ATOM 2992 N N . ILE A 1 380 ? 15.208 50.746 3.419 1.000 25.675 408 ILE A N 1
ATOM 2993 C CA . ILE A 1 380 ? 15.489 51.605 4.560 1.000 23.655 408 ILE A CA 1
ATOM 2994 C C . ILE A 1 380 ? 16.733 51.061 5.254 1.000 23.682 408 ILE A C 1
ATOM 2995 O O . ILE A 1 380 ? 16.852 49.855 5.437 1.000 24.432 408 ILE A O 1
ATOM 3000 N N . PRO A 1 381 ? 17.721 51.914 5.592 1.000 23.104 409 PRO A N 1
ATOM 3001 C CA . PRO A 1 381 ? 19.001 51.438 6.154 1.000 26.142 409 PRO A CA 1
ATOM 3002 C C . PRO A 1 381 ? 18.936 50.308 7.189 1.000 23.058 409 PRO A C 1
ATOM 3003 O O . PRO A 1 381 ? 19.632 49.309 7.022 1.000 25.388 409 PRO A O 1
ATOM 3007 N N . VAL A 1 382 ? 18.067 50.411 8.220 1.000 24.455 410 VAL A N 1
ATOM 3008 C CA . VAL A 1 382 ? 18.015 49.391 9.275 1.000 25.435 410 VAL A CA 1
ATOM 3009 C C . VAL A 1 382 ? 17.551 48.041 8.716 1.000 22.121 410 VAL A C 1
ATOM 3010 O O . VAL A 1 382 ? 17.884 46.976 9.245 1.000 25.929 410 VAL A O 1
ATOM 3014 N N . ASN A 1 383 ? 16.805 48.065 7.613 1.000 22.927 411 ASN A N 1
ATOM 3015 C CA . ASN A 1 383 ? 16.326 46.823 7.026 1.000 23.400 411 ASN A CA 1
ATOM 3016 C C . ASN A 1 383 ? 17.261 46.283 5.931 1.000 24.886 411 ASN A C 1
ATOM 3017 O O . ASN A 1 383 ? 17.024 45.194 5.416 1.000 26.322 411 ASN A O 1
ATOM 3022 N N . ARG A 1 384 ? 18.314 47.025 5.553 1.000 22.959 412 ARG A N 1
ATOM 3023 C CA . ARG A 1 384 ? 19.175 46.547 4.480 1.000 25.064 412 ARG A CA 1
ATOM 3024 C C . ARG A 1 384 ? 20.026 45.366 4.977 1.000 23.647 412 ARG A C 1
ATOM 3025 O O . ARG A 1 384 ? 20.465 45.350 6.121 1.000 23.300 412 ARG A O 1
ATOM 3033 N N . PRO A 1 385 ? 20.336 44.383 4.118 1.000 23.213 413 PRO A N 1
ATOM 3034 C CA . PRO A 1 385 ? 21.295 43.341 4.476 1.000 25.861 413 PRO A CA 1
ATOM 3035 C C . PRO A 1 385 ? 22.671 43.987 4.404 1.000 27.569 413 PRO A C 1
ATOM 3036 O O . PRO A 1 385 ? 22.854 45.061 3.826 1.000 29.158 413 PRO A O 1
ATOM 3040 N N . ARG A 1 386 ? 23.646 43.351 5.027 1.000 28.993 414 ARG A N 1
ATOM 3041 C CA . ARG A 1 386 ? 24.959 43.988 5.080 1.000 32.453 414 ARG A CA 1
ATOM 3042 C C . ARG A 1 386 ? 25.689 43.861 3.732 1.000 32.143 414 ARG A C 1
ATOM 3043 O O . ARG A 1 386 ? 26.539 44.685 3.411 1.000 34.831 414 ARG A O 1
ATOM 3051 N N . LYS A 1 387 ? 25.328 42.878 2.903 1.000 33.883 415 LYS A N 1
ATOM 3052 C CA . LYS A 1 387 ? 25.902 42.803 1.564 1.000 34.988 415 LYS A CA 1
ATOM 3053 C C . LYS A 1 387 ? 24.884 43.334 0.556 1.000 38.672 415 LYS A C 1
ATOM 3054 O O . LYS A 1 387 ? 23.682 43.152 0.755 1.000 41.479 415 LYS A O 1
ATOM 3060 N N . PRO A 1 388 ? 25.341 43.936 -0.571 1.000 36.563 416 PRO A N 1
ATOM 3061 C CA . PRO A 1 388 ? 24.438 44.445 -1.614 1.000 32.935 416 PRO A CA 1
ATOM 3062 C C . PRO A 1 388 ? 23.444 43.419 -2.170 1.000 29.639 416 PRO A C 1
ATOM 3063 O O . PRO A 1 388 ? 23.776 42.259 -2.360 1.000 29.182 416 PRO A O 1
ATOM 3067 N N . VAL A 1 389 ? 22.218 43.884 -2.436 1.000 27.125 417 VAL A N 1
ATOM 3068 C CA . VAL A 1 389 ? 21.134 43.104 -3.014 1.000 27.497 417 VAL A CA 1
ATOM 3069 C C . VAL A 1 389 ? 21.342 43.014 -4.520 1.000 29.063 417 VAL A C 1
ATOM 3070 O O . VAL A 1 389 ? 21.661 44.007 -5.148 1.000 29.117 417 VAL A O 1
ATOM 3074 N N . HIS A 1 390 ? 21.077 41.846 -5.100 1.000 26.378 418 HIS A N 1
ATOM 3075 C CA . HIS A 1 390 ? 21.008 41.719 -6.545 1.000 25.419 418 HIS A CA 1
ATOM 3076 C C . HIS A 1 390 ? 19.814 40.825 -6.895 1.000 24.909 418 HIS A C 1
ATOM 3077 O O . HIS A 1 390 ? 19.822 39.634 -6.595 1.000 26.707 418 HIS A O 1
ATOM 3084 N N . ASN A 1 391 ? 18.797 41.397 -7.548 1.000 22.866 419 ASN A N 1
ATOM 3085 C CA . ASN A 1 391 ? 17.688 40.627 -8.099 1.000 24.113 419 ASN A CA 1
ATOM 3086 C C . ASN A 1 391 ? 17.019 41.458 -9.205 1.000 23.321 419 ASN A C 1
ATOM 3087 O O . ASN A 1 391 ? 17.448 42.575 -9.472 1.000 22.602 419 ASN A O 1
ATOM 3092 N N . ASN A 1 392 ? 15.949 40.936 -9.810 1.000 21.124 420 ASN A N 1
ATOM 3093 C CA . ASN A 1 392 ? 15.283 41.626 -10.910 1.000 24.657 420 ASN A CA 1
ATOM 3094 C C . ASN A 1 392 ? 14.015 42.353 -10.457 1.000 23.035 420 ASN A C 1
ATOM 3095 O O . ASN A 1 392 ? 13.190 42.716 -11.298 1.000 24.119 420 ASN A O 1
ATOM 3100 N N . ASN A 1 393 ? 13.844 42.539 -9.138 1.000 23.771 421 ASN A N 1
ATOM 3101 C CA . ASN A 1 393 ? 12.783 43.429 -8.661 1.000 25.493 421 ASN A CA 1
ATOM 3102 C C . ASN A 1 393 ? 13.087 44.869 -9.076 1.000 23.361 421 ASN A C 1
ATOM 3103 O O . ASN A 1 393 ? 14.249 45.302 -9.015 1.000 22.682 421 ASN A O 1
ATOM 3108 N N . ARG A 1 394 ? 12.049 45.634 -9.479 1.000 22.625 422 ARG A N 1
ATOM 3109 C CA . ARG A 1 394 ? 12.296 46.986 -9.944 1.000 23.290 422 ARG A CA 1
ATOM 3110 C C . ARG A 1 394 ? 11.248 47.989 -9.448 1.000 22.649 422 ARG A C 1
ATOM 3111 O O . ARG A 1 394 ? 10.132 47.597 -9.133 1.000 21.772 422 ARG A O 1
ATOM 3119 N N . ASP A 1 395 ? 11.658 49.272 -9.370 1.000 23.082 423 ASP A N 1
ATOM 3120 C CA . ASP A 1 395 ? 10.767 50.425 -9.396 1.000 25.985 423 ASP A CA 1
ATOM 3121 C C . ASP A 1 395 ? 10.067 50.552 -8.040 1.000 24.844 423 ASP A C 1
ATOM 3122 O O . ASP A 1 395 ? 10.634 50.160 -7.022 1.000 25.001 423 ASP A O 1
ATOM 3127 N N . GLY A 1 396 ? 8.817 51.056 -8.043 1.000 24.843 424 GLY A N 1
ATOM 3128 C CA . GLY A 1 396 ? 8.044 51.240 -6.819 1.000 22.954 424 GLY A CA 1
ATOM 3129 C C . GLY A 1 396 ? 8.313 52.616 -6.209 1.000 24.819 424 GLY A C 1
ATOM 3130 O O . GLY A 1 396 ? 9.364 53.207 -6.471 1.000 23.700 424 GLY A O 1
ATOM 3131 N N . PHE A 1 397 ? 7.351 53.154 -5.442 1.000 23.260 425 PHE A N 1
ATOM 3132 C CA . PHE A 1 397 ? 7.561 54.425 -4.750 1.000 24.622 425 PHE A CA 1
ATOM 3133 C C . PHE A 1 397 ? 8.869 54.404 -3.964 1.000 23.717 425 PHE A C 1
ATOM 3134 O O . PHE A 1 397 ? 9.217 53.396 -3.352 1.000 22.791 425 PHE A O 1
ATOM 3142 N N . GLY A 1 398 ? 9.601 55.525 -4.018 1.000 24.841 426 GLY A N 1
ATOM 3143 C CA . GLY A 1 398 ? 10.706 55.758 -3.112 1.000 26.769 426 GLY A CA 1
ATOM 3144 C C . GLY A 1 398 ? 11.944 54.948 -3.495 1.000 26.274 426 GLY A C 1
ATOM 3145 O O . GLY A 1 398 ? 12.681 54.492 -2.606 1.000 24.730 426 GLY A O 1
ATOM 3146 N N . GLN A 1 399 ? 12.170 54.789 -4.813 1.000 21.402 427 GLN A N 1
ATOM 3147 C CA . GLN A 1 399 ? 13.297 53.995 -5.294 1.000 23.114 427 GLN A CA 1
ATOM 3148 C C . GLN A 1 399 ? 14.547 54.877 -5.259 1.000 24.129 427 GLN A C 1
ATOM 3149 O O . GLN A 1 399 ? 14.625 55.856 -5.988 1.000 23.068 427 GLN A O 1
ATOM 3155 N N . GLN A 1 400 ? 15.510 54.539 -4.399 1.000 24.437 428 GLN A N 1
ATOM 3156 C CA . GLN A 1 400 ? 16.673 55.389 -4.197 1.000 22.675 428 GLN A CA 1
ATOM 3157 C C . GLN A 1 400 ? 17.938 54.674 -4.669 1.000 24.347 428 GLN A C 1
ATOM 3158 O O . GLN A 1 400 ? 19.034 55.185 -4.425 1.000 26.871 428 GLN A O 1
ATOM 3164 N N . GLN A 1 401 ? 17.777 53.543 -5.367 1.000 23.029 429 GLN A N 1
ATOM 3165 C CA . GLN A 1 401 ? 18.873 52.929 -6.080 1.000 28.329 429 GLN A CA 1
ATOM 3166 C C . GLN A 1 401 ? 18.709 53.137 -7.581 1.000 30.207 429 GLN A C 1
ATOM 3167 O O . GLN A 1 401 ? 17.666 53.599 -8.035 1.000 30.803 429 GLN A O 1
ATOM 3173 N N . ILE A 1 402 ? 19.754 52.766 -8.339 1.000 26.899 430 ILE A N 1
ATOM 3174 C CA . ILE A 1 402 ? 19.792 53.011 -9.771 1.000 24.929 430 ILE A CA 1
ATOM 3175 C C . ILE A 1 402 ? 20.317 51.743 -10.434 1.000 25.811 430 ILE A C 1
ATOM 3176 O O . ILE A 1 402 ? 21.534 51.556 -10.498 1.000 27.667 430 ILE A O 1
ATOM 3181 N N . PRO A 1 403 ?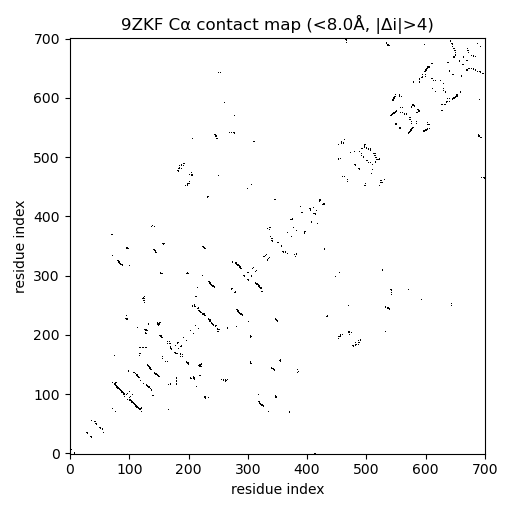 19.426 50.815 -10.862 1.000 25.417 431 PRO A N 1
ATOM 3182 C CA . PRO A 1 403 ? 19.858 49.548 -11.462 1.000 26.728 431 PRO A CA 1
ATOM 3183 C C . PRO A 1 403 ? 20.631 49.799 -12.749 1.000 26.897 431 PRO A C 1
ATOM 3184 O O . PRO A 1 403 ? 20.248 50.648 -13.554 1.000 24.924 431 PRO A O 1
ATOM 3188 N N . THR A 1 404 ? 21.695 49.013 -12.964 1.000 27.429 432 THR A N 1
ATOM 3189 C CA . THR A 1 404 ? 22.463 49.071 -14.202 1.000 25.560 432 THR A CA 1
ATOM 3190 C C . THR A 1 404 ? 22.228 47.850 -15.099 1.000 28.147 432 THR A C 1
ATOM 3191 O O . THR A 1 404 ? 22.593 47.899 -16.276 1.000 26.574 432 THR A O 1
ATOM 3195 N N . ASN A 1 405 ? 21.616 46.761 -14.585 1.000 27.170 433 ASN A N 1
ATOM 3196 C CA . ASN A 1 405 ? 21.335 45.607 -15.425 1.000 27.058 433 ASN A CA 1
ATOM 3197 C C . ASN A 1 405 ? 20.045 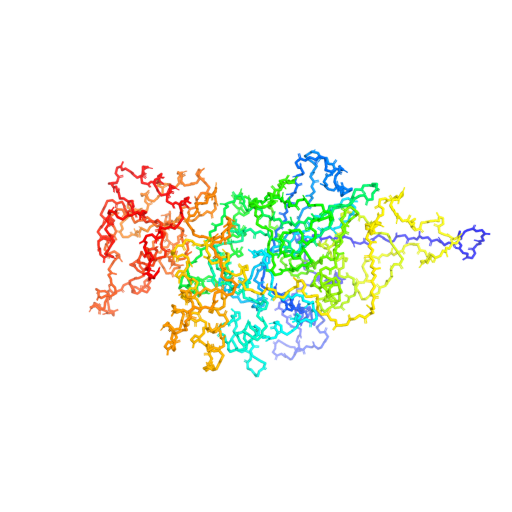45.836 -16.209 1.000 28.355 433 ASN A C 1
ATOM 3198 O O . ASN A 1 405 ? 18.959 45.772 -15.636 1.000 25.854 433 ASN A O 1
ATOM 3203 N N . ASN A 1 406 ? 20.171 46.034 -17.531 1.000 24.405 434 ASN A N 1
ATOM 3204 C CA . ASN A 1 406 ? 19.045 46.436 -18.360 1.000 25.907 434 ASN A CA 1
ATOM 3205 C C . ASN A 1 406 ? 18.259 45.229 -18.871 1.000 24.034 434 ASN A C 1
ATOM 3206 O O . ASN A 1 406 ? 17.321 45.396 -19.603 1.000 27.781 434 ASN A O 1
ATOM 3211 N N . TRP A 1 407 ? 18.618 44.025 -18.443 1.000 23.813 435 TRP A N 1
ATOM 3212 C CA . TRP A 1 407 ? 17.996 42.793 -18.922 1.000 26.544 435 TRP A CA 1
ATOM 3213 C C . TRP A 1 407 ? 17.417 42.065 -17.713 1.000 25.816 435 TRP A C 1
ATOM 3214 O O . TRP A 1 407 ? 17.938 41.026 -17.302 1.000 25.358 435 TRP A O 1
ATOM 3225 N N . ALA A 1 408 ? 16.338 42.651 -17.149 1.000 25.706 436 ALA A N 1
ATOM 3226 C CA . ALA A 1 408 ? 15.861 42.343 -15.802 1.000 23.239 436 ALA A CA 1
ATOM 3227 C C . ALA A 1 408 ? 14.841 41.209 -15.806 1.000 23.534 436 ALA A C 1
ATOM 3228 O O . ALA A 1 408 ? 13.735 41.330 -15.252 1.000 24.966 436 ALA A O 1
ATOM 3230 N N . TYR A 1 409 ? 15.275 40.059 -16.330 1.000 25.401 437 TYR A N 1
ATOM 3231 C CA . TYR A 1 409 ? 14.376 38.923 -16.458 1.000 24.552 437 TYR A CA 1
ATOM 3232 C C . TYR A 1 409 ? 15.238 37.672 -16.580 1.000 25.275 437 TYR A C 1
ATOM 3233 O O . TYR A 1 409 ? 16.401 37.762 -17.018 1.000 26.367 437 TYR A O 1
ATOM 3242 N N . THR A 1 410 ? 14.622 36.520 -16.260 1.000 23.903 438 THR A N 1
ATOM 3243 C CA . THR A 1 410 ? 15.239 35.193 -16.359 1.000 25.534 438 THR A CA 1
ATOM 3244 C C . THR A 1 410 ? 14.246 34.265 -17.059 1.000 25.096 438 THR A C 1
ATOM 3245 O O . THR A 1 410 ? 13.061 34.300 -16.716 1.000 26.458 438 THR A O 1
ATOM 3249 N N . PRO A 1 411 ? 14.664 33.383 -18.009 1.000 26.732 439 PRO A N 1
ATOM 3250 C CA . PRO A 1 411 ? 16.053 33.316 -18.509 1.000 25.500 439 PRO A CA 1
ATOM 3251 C C . PRO A 1 411 ? 16.298 34.393 -19.559 1.000 26.779 439 PRO A C 1
ATOM 3252 O O . PRO A 1 411 ? 15.352 34.849 -20.205 1.000 28.423 439 PRO A O 1
ATOM 3256 N N . ASN A 1 412 ? 17.554 34.845 -19.685 1.000 27.591 440 ASN A N 1
ATOM 3257 C CA . ASN A 1 412 ? 17.917 35.791 -20.734 1.000 25.292 440 ASN A CA 1
ATOM 3258 C C . ASN A 1 412 ? 19.268 35.355 -21.295 1.000 31.004 440 ASN A C 1
ATOM 3259 O O . ASN A 1 412 ? 19.973 34.607 -20.620 1.000 31.679 440 ASN A O 1
ATOM 3264 N N . SER A 1 413 ? 19.644 35.859 -22.479 1.000 29.870 441 SER A N 1
ATOM 3265 C CA . SER A 1 413 ? 20.943 35.546 -23.060 1.000 30.358 441 SER A CA 1
ATOM 3266 C C . SER A 1 413 ? 21.806 36.802 -23.152 1.000 30.238 441 SER A C 1
ATOM 3267 O O . SER A 1 413 ? 22.820 36.801 -23.844 1.000 30.891 441 SER A O 1
ATOM 3270 N N . MET A 1 414 ? 21.409 37.867 -22.441 1.000 27.281 442 MET A N 1
ATOM 3271 C CA . MET A 1 414 ? 21.980 39.183 -22.642 1.000 27.956 442 MET A CA 1
ATOM 3272 C C . MET A 1 414 ? 22.794 39.644 -21.433 1.000 30.800 442 MET A C 1
ATOM 3273 O O . MET A 1 414 ? 23.563 40.587 -21.586 1.000 30.749 442 MET A O 1
ATOM 3278 N N . SER A 1 415 ? 22.596 39.044 -20.241 1.000 28.641 443 SER A N 1
ATOM 3279 C CA . SER A 1 415 ? 23.175 39.624 -19.022 1.000 30.302 443 SER A CA 1
ATOM 3280 C C . SER A 1 415 ? 24.364 38.828 -18.491 1.000 29.243 443 SER A C 1
ATOM 3281 O O . SER A 1 415 ? 24.747 39.024 -17.344 1.000 27.426 443 SER A O 1
ATOM 3284 N N . ASN A 1 416 ? 24.922 37.916 -19.298 1.000 30.978 444 ASN A N 1
ATOM 3285 C CA . ASN A 1 416 ? 26.084 37.161 -18.849 1.000 35.229 444 ASN A CA 1
ATOM 3286 C C . ASN A 1 416 ? 25.780 36.256 -17.656 1.000 37.462 444 ASN A C 1
ATOM 3287 O O . ASN A 1 416 ? 26.682 35.970 -16.873 1.000 38.046 444 ASN A O 1
ATOM 3292 N N . GLY A 1 417 ? 24.534 35.794 -17.545 1.000 34.272 445 GLY A N 1
ATOM 3293 C CA . GLY A 1 417 ? 24.100 34.885 -16.497 1.000 30.221 445 GLY A CA 1
ATOM 3294 C C . GLY A 1 417 ? 23.911 35.566 -15.136 1.000 32.389 445 GLY A C 1
ATOM 3295 O O . GLY A 1 417 ? 23.537 34.893 -14.186 1.000 31.236 445 GLY A O 1
ATOM 3296 N N . TYR A 1 418 ? 24.153 36.884 -15.023 1.000 31.810 446 TYR A N 1
ATOM 3297 C CA . TYR A 1 418 ? 24.013 37.566 -13.736 1.000 34.156 446 TYR A CA 1
ATOM 3298 C C . TYR A 1 418 ? 22.636 38.232 -13.630 1.000 32.161 446 TYR A C 1
ATOM 3299 O O . TYR A 1 418 ? 22.118 38.745 -14.617 1.000 31.999 446 TYR A O 1
ATOM 3308 N N . PRO A 1 419 ? 21.975 38.210 -12.451 1.000 35.381 447 PRO A N 1
ATOM 3309 C CA . PRO A 1 419 ? 22.468 37.480 -11.277 1.000 36.003 447 PRO A CA 1
ATOM 3310 C C . PRO A 1 419 ? 22.159 35.988 -11.384 1.000 33.490 447 PRO A C 1
ATOM 3311 O O . PRO A 1 419 ? 21.165 35.595 -11.987 1.000 37.044 447 PRO A O 1
ATOM 3315 N N . MET A 1 420 ? 23.021 35.164 -10.779 1.000 31.842 448 MET A N 1
ATOM 3316 C CA . MET A 1 420 ? 22.969 33.721 -10.927 1.000 31.213 448 MET A CA 1
ATOM 3317 C C . MET A 1 420 ? 21.955 33.130 -9.949 1.000 29.268 448 MET A C 1
ATOM 3318 O O . MET A 1 420 ? 21.820 33.601 -8.817 1.000 32.019 448 MET A O 1
ATOM 3323 N N . GLN A 1 421 ? 21.237 32.106 -10.406 1.000 24.986 449 GLN A N 1
ATOM 3324 C CA . GLN A 1 421 ? 20.309 31.388 -9.554 1.000 25.798 449 GLN A CA 1
ATOM 3325 C C . GLN A 1 421 ? 21.110 30.721 -8.434 1.000 30.034 449 GLN A C 1
ATOM 3326 O O . GLN A 1 421 ? 22.142 30.115 -8.733 1.000 28.923 449 GLN A O 1
ATOM 3332 N N . ALA A 1 422 ? 20.638 30.817 -7.171 1.000 27.676 450 ALA A N 1
ATOM 3333 C CA . ALA A 1 422 ? 21.302 30.161 -6.041 1.000 29.480 450 ALA A CA 1
ATOM 3334 C C . ALA A 1 422 ? 20.381 29.093 -5.460 1.000 31.299 450 ALA A C 1
ATOM 3335 O O . ALA A 1 422 ? 19.160 29.310 -5.359 1.000 33.224 450 ALA A O 1
ATOM 3337 N N . ASN A 1 423 ? 20.970 27.953 -5.053 1.000 29.320 451 ASN A N 1
ATOM 3338 C CA . ASN A 1 423 ? 20.163 26.869 -4.512 1.000 32.730 451 ASN A CA 1
ATOM 3339 C C . ASN A 1 423 ? 20.988 26.029 -3.548 1.000 33.026 451 ASN A C 1
ATOM 3340 O O . ASN A 1 423 ? 22.096 26.423 -3.195 1.000 31.001 451 ASN A O 1
ATOM 3345 N N . GLN A 1 424 ? 20.433 24.866 -3.153 1.000 37.906 452 GLN A N 1
ATOM 3346 C CA . GLN A 1 424 ? 21.069 23.988 -2.181 1.000 40.621 452 GLN A CA 1
ATOM 3347 C C . GLN A 1 424 ? 22.529 23.742 -2.575 1.000 42.417 452 GLN A C 1
ATOM 3348 O O . GLN A 1 424 ? 23.394 23.702 -1.718 1.000 43.864 452 GLN A O 1
ATOM 3354 N N . THR A 1 425 ? 22.813 23.593 -3.873 1.000 41.639 453 THR A N 1
ATOM 3355 C CA . THR A 1 425 ? 24.118 23.072 -4.257 1.000 49.120 453 THR A CA 1
ATOM 3356 C C . THR A 1 425 ? 25.053 24.130 -4.840 1.000 41.783 453 THR A C 1
ATOM 3357 O O . THR A 1 425 ? 26.198 23.799 -5.107 1.000 48.304 453 THR A O 1
ATOM 3361 N N . GLN A 1 426 ? 24.598 25.378 -5.049 1.000 38.594 454 GLN A N 1
ATOM 3362 C CA . GLN A 1 426 ? 25.472 26.455 -5.520 1.000 37.226 454 GLN A CA 1
ATOM 3363 C C . GLN A 1 426 ? 24.941 27.811 -5.049 1.000 32.534 454 GLN A C 1
ATOM 3364 O O . GLN A 1 426 ? 23.721 28.026 -5.044 1.000 33.527 454 GLN A O 1
ATOM 3370 N N . GLY A 1 427 ? 25.864 28.713 -4.668 1.000 27.867 455 GLY A N 1
ATOM 3371 C CA . GLY A 1 427 ? 25.562 30.090 -4.269 1.000 30.048 455 GLY A CA 1
ATOM 3372 C C . GLY A 1 427 ? 24.940 30.269 -2.873 1.000 31.036 455 GLY A C 1
ATOM 3373 O O . GLY A 1 427 ? 24.558 31.391 -2.496 1.000 30.135 455 GLY A O 1
ATOM 3374 N N . HIS A 1 428 ? 24.871 29.169 -2.104 1.000 30.471 456 HIS A N 1
ATOM 3375 C CA . HIS A 1 428 ? 24.335 29.140 -0.750 1.000 30.554 456 HIS A CA 1
ATOM 3376 C C . HIS A 1 428 ? 22.875 29.584 -0.783 1.000 31.427 456 HIS A C 1
ATOM 3377 O O . HIS A 1 428 ? 22.463 30.430 -0.001 1.000 33.199 456 HIS A O 1
ATOM 3384 N N . GLY A 1 429 ? 22.113 29.036 -1.728 1.000 31.735 457 GLY A N 1
ATOM 3385 C CA . GLY A 1 429 ? 20.726 29.452 -1.890 1.000 32.203 457 GLY A CA 1
ATOM 3386 C C . GLY A 1 429 ? 19.848 28.837 -0.806 1.000 31.707 457 GLY A C 1
ATOM 3387 O O . GLY A 1 429 ? 20.184 27.777 -0.266 1.000 25.835 457 GLY A O 1
ATOM 3388 N N . PHE A 1 430 ? 18.776 29.557 -0.450 1.000 28.370 458 PHE A N 1
ATOM 3389 C CA . PHE A 1 430 ? 17.746 29.007 0.419 1.000 27.022 458 PHE A CA 1
ATOM 3390 C C . PHE A 1 430 ? 17.241 27.690 -0.175 1.000 29.289 458 PHE A C 1
ATOM 3391 O O . PHE A 1 430 ? 17.103 27.580 -1.390 1.000 28.100 458 PHE A O 1
ATOM 3399 N N . PHE A 1 431 ? 16.866 26.727 0.683 1.000 26.525 459 PHE A N 1
ATOM 3400 C CA . PHE A 1 431 ? 16.145 25.558 0.185 1.000 27.336 459 PHE A CA 1
ATOM 3401 C C . PHE A 1 431 ? 15.198 25.035 1.250 1.000 26.240 459 PHE A C 1
ATOM 3402 O O . PHE A 1 431 ? 15.542 25.013 2.427 1.000 29.193 459 PHE A O 1
ATOM 3410 N N . THR A 1 432 ? 13.969 24.699 0.840 1.000 24.423 460 THR A N 1
ATOM 3411 C CA . THR A 1 432 ? 13.048 24.006 1.720 1.000 25.943 460 THR A CA 1
ATOM 3412 C C . THR A 1 432 ? 13.647 22.645 2.112 1.000 27.729 460 THR A C 1
ATOM 3413 O O . THR A 1 432 ? 14.287 21.982 1.289 1.000 27.887 460 THR A O 1
ATOM 3417 N N . ALA A 1 433 ? 13.423 22.206 3.363 1.000 32.047 461 ALA A N 1
ATOM 3418 C CA . ALA A 1 433 ? 13.978 20.936 3.827 1.000 34.664 461 ALA A CA 1
ATOM 3419 C C . ALA A 1 433 ? 13.424 19.804 2.969 1.000 34.294 461 ALA A C 1
ATOM 3420 O O . ALA A 1 433 ? 12.210 19.589 2.906 1.000 31.309 461 ALA A O 1
ATOM 3422 N N . PRO A 1 434 ? 14.290 19.056 2.246 1.000 37.669 462 PRO A N 1
ATOM 3423 C CA . PRO A 1 434 ? 13.810 18.172 1.189 1.000 39.571 462 PRO A CA 1
ATOM 3424 C C . PRO A 1 434 ? 13.017 16.934 1.632 1.000 40.428 462 PRO A C 1
ATOM 3425 O O . PRO A 1 434 ? 12.302 16.340 0.825 1.000 49.336 462 PRO A O 1
ATOM 3429 N N . TYR A 1 435 ? 13.054 16.591 2.918 1.000 36.681 463 TYR A N 1
ATOM 3430 C CA . TYR A 1 435 ? 12.266 15.454 3.375 1.000 41.688 463 TYR A CA 1
ATOM 3431 C C . TYR A 1 435 ? 10.864 15.869 3.816 1.000 35.729 463 TYR A C 1
ATOM 3432 O O . TYR A 1 435 ? 10.002 15.023 4.040 1.000 34.036 463 TYR A O 1
ATOM 3441 N N . ARG A 1 436 ? 10.600 17.173 3.884 1.000 34.844 464 ARG A N 1
ATOM 3442 C CA . ARG A 1 436 ? 9.241 17.610 4.165 1.000 32.077 464 ARG A CA 1
ATOM 3443 C C . ARG A 1 436 ? 8.269 17.027 3.145 1.000 30.139 464 ARG A C 1
ATOM 3444 O O . ARG A 1 436 ? 8.577 16.956 1.961 1.000 33.663 464 ARG A O 1
ATOM 3452 N N . TYR A 1 437 ? 7.071 16.675 3.618 1.000 30.246 465 TYR A N 1
ATOM 3453 C CA . TYR A 1 437 ? 6.099 15.979 2.800 1.000 31.929 465 TYR A CA 1
ATOM 3454 C C . TYR A 1 437 ? 4.699 16.431 3.206 1.000 29.516 465 TYR A C 1
ATOM 3455 O O . TYR A 1 437 ? 4.460 16.745 4.355 1.000 31.569 465 TYR A O 1
ATOM 3464 N N . ALA A 1 438 ? 3.764 16.470 2.265 1.000 27.995 466 ALA A N 1
ATOM 3465 C CA . ALA A 1 438 ? 2.375 16.625 2.666 1.000 25.571 466 ALA A CA 1
ATOM 3466 C C . ALA A 1 438 ? 1.525 15.577 1.950 1.000 29.052 466 ALA A C 1
ATOM 3467 O O . ALA A 1 438 ? 1.850 15.179 0.840 1.000 33.424 466 ALA A O 1
ATOM 3469 N N . SER A 1 439 ? 0.377 15.238 2.546 1.000 28.648 467 SER A N 1
ATOM 3470 C CA . SER A 1 439 ? -0.530 14.253 1.988 1.000 33.573 467 SER A CA 1
ATOM 3471 C C . SER A 1 439 ? -1.910 14.424 2.620 1.000 30.895 467 SER A C 1
ATOM 3472 O O . SER A 1 439 ? -2.052 14.394 3.836 1.000 37.332 467 SER A O 1
ATOM 3475 N N . GLY A 1 440 ? -2.947 14.614 1.817 1.000 31.465 468 GLY A N 1
ATOM 3476 C CA . GLY A 1 440 ? -4.239 14.867 2.433 1.000 28.624 468 GLY A CA 1
ATOM 3477 C C . GLY A 1 440 ? -5.197 15.517 1.448 1.000 30.323 468 GLY A C 1
ATOM 3478 O O . GLY A 1 440 ? -4.751 16.019 0.421 1.000 29.828 468 GLY A O 1
ATOM 3479 N N . HIS A 1 441 ? -6.498 15.484 1.775 1.000 30.552 469 HIS A N 1
ATOM 3480 C CA . HIS A 1 441 ? -7.474 16.345 1.129 1.000 33.946 469 HIS A CA 1
ATOM 3481 C C . HIS A 1 441 ? -7.120 17.802 1.422 1.000 30.916 469 HIS A C 1
ATOM 3482 O O . HIS A 1 441 ? -6.391 18.095 2.373 1.000 29.214 469 HIS A O 1
ATOM 3489 N N . LEU A 1 442 ? -7.639 18.719 0.598 1.000 30.748 470 LEU A N 1
ATOM 3490 C CA . LEU A 1 442 ? -7.478 20.141 0.887 1.000 31.527 470 LEU A CA 1
ATOM 3491 C C . LEU A 1 442 ? -8.545 20.562 1.899 1.000 31.122 470 LEU A C 1
ATOM 3492 O O . LEU A 1 442 ? -9.709 20.742 1.549 1.000 28.460 470 LEU A O 1
ATOM 3497 N N . VAL A 1 443 ? -8.148 20.743 3.160 1.000 28.865 471 VAL A N 1
ATOM 3498 C CA . VAL A 1 443 ? -9.170 20.819 4.199 1.000 29.799 471 VAL A CA 1
ATOM 3499 C C . VAL A 1 443 ? -9.038 22.113 4.993 1.000 28.783 471 VAL A C 1
ATOM 3500 O O . VAL A 1 443 ? -7.935 22.573 5.249 1.000 26.164 471 VAL A O 1
ATOM 3504 N N . ARG A 1 444 ? -10.187 22.683 5.371 1.000 28.553 472 ARG A N 1
ATOM 3505 C CA . ARG A 1 444 ? -10.261 23.710 6.399 1.000 27.205 472 ARG A CA 1
ATOM 3506 C C . ARG A 1 444 ? -10.682 23.053 7.718 1.000 30.460 472 ARG A C 1
ATOM 3507 O O . ARG A 1 444 ? -11.736 23.361 8.281 1.000 28.874 472 ARG A O 1
ATOM 3515 N N . GLN A 1 445 ? -9.853 22.132 8.224 1.000 30.086 473 GLN A N 1
ATOM 3516 C CA . GLN A 1 445 ? -10.156 21.468 9.489 1.000 32.986 473 GLN A CA 1
ATOM 3517 C C . GLN A 1 445 ? -8.936 21.563 10.399 1.000 29.092 473 GLN A C 1
ATOM 3518 O O . GLN A 1 445 ? -7.809 21.418 9.924 1.000 30.518 473 GLN A O 1
ATOM 3524 N N . THR A 1 446 ? -9.198 21.723 11.705 1.000 28.678 474 THR A N 1
ATOM 3525 C CA . THR A 1 446 ? -8.209 21.665 12.773 1.000 32.912 474 THR A CA 1
ATOM 3526 C C . THR A 1 446 ? -7.791 20.219 13.043 1.000 32.153 474 THR A C 1
ATOM 3527 O O . THR A 1 446 ? -8.616 19.331 12.963 1.000 34.247 474 THR A O 1
ATOM 3531 N N . SER A 1 447 ? -6.501 19.993 13.345 1.000 31.242 475 SER A N 1
ATOM 3532 C CA . SER A 1 447 ? -5.997 18.686 13.726 1.000 31.993 475 SER A CA 1
ATOM 3533 C C . SER A 1 447 ? -6.526 18.294 15.112 1.000 34.655 475 SER A C 1
ATOM 3534 O O . SER A 1 447 ? -6.444 19.079 16.059 1.000 31.401 475 SER A O 1
ATOM 3537 N N . PRO A 1 448 ? -7.090 17.069 15.284 1.000 33.368 476 PRO A N 1
ATOM 3538 C CA . PRO A 1 448 ? -7.478 16.572 16.609 1.000 33.528 476 PRO A CA 1
ATOM 3539 C C . PRO A 1 448 ? -6.327 16.483 17.619 1.000 26.959 476 PRO A C 1
ATOM 3540 O O . PRO A 1 448 ? -6.564 16.537 18.821 1.000 27.785 476 PRO A O 1
ATOM 3544 N N . THR A 1 449 ? -5.076 16.391 17.147 1.000 26.540 477 THR A N 1
ATOM 3545 C CA . THR A 1 449 ? -3.932 16.470 18.043 1.000 26.447 477 THR A CA 1
ATOM 3546 C C . THR A 1 449 ? -3.878 17.820 18.767 1.000 26.152 477 THR A C 1
ATOM 3547 O O . THR A 1 449 ? -3.097 17.978 19.704 1.000 28.848 477 THR A O 1
ATOM 3551 N N . PHE A 1 450 ? -4.678 18.802 18.344 1.000 27.638 478 PHE A N 1
ATOM 3552 C CA . PHE A 1 450 ? -4.615 20.139 18.934 1.000 28.509 478 PHE A CA 1
ATOM 3553 C C . PHE A 1 450 ? -5.665 20.337 20.049 1.000 28.294 478 PHE A C 1
ATOM 3554 O O . PHE A 1 450 ? -5.776 21.436 20.597 1.000 30.202 478 PHE A O 1
ATOM 3562 N N . ASN A 1 451 ? -6.410 19.284 20.439 1.000 28.741 479 ASN A N 1
ATOM 3563 C CA . ASN A 1 451 ? -7.658 19.465 21.182 1.000 33.236 479 ASN A CA 1
ATOM 3564 C C . ASN A 1 451 ? -7.479 19.726 22.682 1.000 29.603 479 ASN A C 1
ATOM 3565 O O . ASN A 1 451 ? -8.415 20.186 23.319 1.000 30.741 479 ASN A O 1
ATOM 3570 N N . ASP A 1 452 ? -6.315 19.431 23.264 1.000 27.583 480 ASP A N 1
ATOM 3571 C CA . ASP A 1 452 ? -6.175 19.638 24.693 1.000 28.766 480 ASP A CA 1
ATOM 3572 C C . ASP A 1 452 ? -5.698 21.066 24.994 1.000 27.456 480 ASP A C 1
ATOM 3573 O O . ASP A 1 452 ? -4.511 21.382 24.896 1.000 24.105 480 ASP A O 1
ATOM 3578 N N . HIS A 1 453 ? -6.650 21.882 25.447 1.000 24.534 481 HIS A N 1
ATOM 3579 C CA . HIS A 1 453 ? -6.459 23.294 25.718 1.000 25.777 481 HIS A CA 1
ATOM 3580 C C . HIS A 1 453 ? -6.137 23.538 27.192 1.000 24.716 481 HIS A C 1
ATOM 3581 O O . HIS A 1 453 ? -5.829 24.675 27.531 1.000 24.757 481 HIS A O 1
ATOM 3588 N N . TRP A 1 454 ? -6.137 22.506 28.058 1.000 21.215 482 TRP A N 1
ATOM 3589 C CA . TRP A 1 454 ? -6.219 22.726 29.504 1.000 21.647 482 TRP A CA 1
ATOM 3590 C C . TRP A 1 454 ? -5.050 22.117 30.294 1.000 24.481 482 TRP A C 1
ATOM 3591 O O . TRP A 1 454 ? -4.650 22.650 31.334 1.000 24.900 482 TRP A O 1
ATOM 3602 N N . SER A 1 455 ? -4.476 21.017 29.804 1.000 25.953 483 SER A N 1
ATOM 3603 C CA . SER A 1 455 ? -3.433 20.339 30.549 1.000 25.897 483 SER A CA 1
ATOM 3604 C C . SER A 1 455 ? -2.215 21.229 30.737 1.000 27.577 483 SER A C 1
ATOM 3605 O O . SER A 1 455 ? -1.591 21.173 31.790 1.000 24.409 483 SER A O 1
ATOM 3608 N N . GLN A 1 456 ? -1.802 21.933 29.678 1.000 25.888 484 GLN A N 1
ATOM 3609 C CA . GLN A 1 456 ? -0.598 22.743 29.809 1.000 26.628 484 GLN A CA 1
ATOM 3610 C C . GLN A 1 456 ? -0.868 23.955 30.697 1.000 25.411 484 GLN A C 1
ATOM 3611 O O . GLN A 1 456 ? -0.008 24.338 31.501 1.000 24.921 484 GLN A O 1
ATOM 3617 N N . PRO A 1 457 ? -2.039 24.633 30.600 1.000 23.128 485 PRO A N 1
ATOM 3618 C CA . PRO A 1 457 ? -2.375 25.642 31.608 1.000 22.078 485 PRO A CA 1
ATOM 3619 C C . PRO A 1 457 ? -2.204 25.117 33.045 1.000 27.461 485 PRO A C 1
ATOM 3620 O O . PRO A 1 457 ? -1.765 25.861 33.903 1.000 23.243 485 PRO A O 1
ATOM 3624 N N . ALA A 1 458 ? -2.517 23.823 33.296 1.000 26.462 486 ALA A N 1
ATOM 3625 C CA . ALA A 1 458 ? -2.457 23.211 34.618 1.000 23.314 486 ALA A CA 1
ATOM 3626 C C . ALA A 1 458 ? -0.998 23.090 35.061 1.000 23.772 486 ALA A C 1
ATOM 3627 O O . ALA A 1 458 ? -0.674 23.430 36.196 1.000 26.993 486 ALA A O 1
ATOM 3629 N N . MET A 1 459 ? -0.142 22.645 34.136 1.000 24.458 487 MET A N 1
ATOM 3630 C CA . MET A 1 459 ? 1.290 22.534 34.375 1.000 28.391 487 MET A CA 1
ATOM 3631 C C . MET A 1 459 ? 1.871 23.896 34.740 1.000 26.302 487 MET A C 1
ATOM 3632 O O . MET A 1 459 ? 2.683 23.979 35.675 1.000 25.538 487 MET A O 1
ATOM 3637 N N . PHE A 1 460 ? 1.442 24.935 34.003 1.000 25.156 488 PHE A N 1
ATOM 3638 C CA . PHE A 1 460 ? 1.963 26.282 34.197 1.000 25.438 488 PHE A CA 1
ATOM 3639 C C . PHE A 1 460 ? 1.605 26.750 35.603 1.000 22.675 488 PHE A C 1
ATOM 3640 O O . PHE A 1 460 ? 2.462 27.218 36.357 1.000 22.492 488 PHE A O 1
ATOM 3648 N N . TRP A 1 461 ? 0.330 26.561 35.993 1.000 24.715 489 TRP A N 1
ATOM 3649 C CA . TRP A 1 461 ? -0.104 26.948 37.331 1.000 22.345 489 TRP A CA 1
ATOM 3650 C C . TRP A 1 461 ? 0.777 26.285 38.406 1.000 23.853 489 TRP A C 1
ATOM 3651 O O . TRP A 1 461 ? 1.187 26.942 39.388 1.000 23.723 489 TRP A O 1
ATOM 3662 N N . ASN A 1 462 ? 1.038 24.970 38.239 1.000 23.496 490 ASN A N 1
ATOM 3663 C CA . ASN A 1 462 ? 1.797 24.216 39.226 1.000 25.141 490 ASN A CA 1
ATOM 3664 C C . ASN A 1 462 ? 3.258 24.675 39.277 1.000 28.077 490 ASN A C 1
ATOM 3665 O O . ASN A 1 462 ? 4.008 24.234 40.148 1.000 27.366 490 ASN A O 1
ATOM 3670 N N . SER A 1 463 ? 3.643 25.551 38.347 1.000 25.834 491 SER A N 1
ATOM 3671 C CA . SER A 1 463 ? 5.034 25.908 38.110 1.000 24.432 491 SER A CA 1
ATOM 3672 C C . SER A 1 463 ? 5.373 27.234 38.791 1.000 26.052 491 SER A C 1
ATOM 3673 O O . SER A 1 463 ? 6.484 27.752 38.684 1.000 28.227 491 SER A O 1
ATOM 3676 N N . LEU A 1 464 ? 4.391 27.787 39.497 1.000 25.341 492 LEU A N 1
ATOM 3677 C CA . LEU A 1 464 ? 4.531 29.104 40.091 1.000 27.479 492 LEU A CA 1
ATOM 3678 C C . LEU A 1 464 ? 4.589 28.932 41.604 1.000 28.403 492 LEU A C 1
ATOM 3679 O O . LEU A 1 464 ? 3.809 28.144 42.140 1.000 26.714 492 LEU A O 1
ATOM 3684 N N . ILE A 1 465 ? 5.452 29.709 42.283 1.000 27.774 493 ILE A N 1
ATOM 3685 C CA . ILE A 1 465 ? 5.487 29.710 43.740 1.000 24.836 493 ILE A CA 1
ATOM 3686 C C . ILE A 1 465 ? 4.137 30.211 44.246 1.000 28.024 493 ILE A C 1
ATOM 3687 O O . ILE A 1 465 ? 3.396 30.889 43.511 1.000 27.356 493 ILE A O 1
ATOM 3692 N N . PRO A 1 466 ? 3.756 29.864 45.497 1.000 28.761 494 PRO A N 1
ATOM 3693 C CA . PRO A 1 466 ? 2.448 30.250 46.032 1.000 28.199 494 PRO A CA 1
ATOM 3694 C C . PRO A 1 466 ? 2.187 31.751 45.918 1.000 26.435 494 PRO A C 1
ATOM 3695 O O . PRO A 1 466 ? 1.091 32.142 45.557 1.000 29.741 494 PRO A O 1
ATOM 3699 N N . ALA A 1 467 ? 3.187 32.598 46.208 1.000 22.725 495 ALA A N 1
ATOM 3700 C CA . ALA A 1 467 ? 2.996 34.039 46.083 1.000 22.481 495 ALA A CA 1
ATOM 3701 C C . ALA A 1 467 ? 2.625 34.452 44.654 1.000 23.411 495 ALA A C 1
ATOM 3702 O O . ALA A 1 467 ? 1.803 35.349 44.478 1.000 22.545 495 ALA A O 1
ATOM 3704 N N . GLU A 1 468 ? 3.198 33.799 43.629 1.000 21.511 496 GLU A N 1
ATOM 3705 C CA . GLU A 1 468 ? 2.906 34.207 42.267 1.000 23.498 496 GLU A CA 1
ATOM 3706 C C . GLU A 1 468 ? 1.572 33.594 41.827 1.000 24.228 496 GLU A C 1
ATOM 3707 O O . GLU A 1 468 ? 0.909 34.134 40.947 1.000 23.612 496 GLU A O 1
ATOM 3713 N N . GLN A 1 469 ? 1.182 32.473 42.450 1.000 25.571 497 GLN A N 1
ATOM 3714 C CA . GLN A 1 469 ? -0.133 31.905 42.207 1.000 25.415 497 GLN A CA 1
ATOM 3715 C C . GLN A 1 469 ? -1.189 32.890 42.696 1.000 26.141 497 GLN A C 1
ATOM 3716 O O . GLN A 1 469 ? -2.200 33.089 42.018 1.000 27.051 497 GLN A O 1
ATOM 3722 N N . GLN A 1 470 ? -0.951 33.497 43.869 1.000 23.112 498 GLN A N 1
ATOM 3723 C CA . GLN A 1 470 ? -1.849 34.526 44.370 1.000 27.481 498 GLN A CA 1
ATOM 3724 C C . GLN A 1 470 ? -1.884 35.713 43.396 1.000 26.179 498 GLN A C 1
ATOM 3725 O O . GLN A 1 470 ? -2.959 36.284 43.156 1.000 27.193 498 GLN A O 1
ATOM 3731 N N . MET A 1 471 ? -0.716 36.074 42.834 1.000 25.960 499 MET A N 1
ATOM 3732 C CA . MET A 1 471 ? -0.675 37.168 41.866 1.000 23.557 499 MET A CA 1
ATOM 3733 C C . MET A 1 471 ? -1.563 36.878 40.654 1.000 24.716 499 MET A C 1
ATOM 3734 O O . MET A 1 471 ? -2.269 37.771 40.166 1.000 24.085 499 MET A O 1
ATOM 3739 N N . VAL A 1 472 ? -1.566 35.616 40.190 1.000 22.514 500 VAL A N 1
ATOM 3740 C CA . VAL A 1 472 ? -2.381 35.243 39.041 1.000 23.607 500 VAL A CA 1
ATOM 3741 C C . VAL A 1 472 ? -3.853 35.397 39.409 1.000 26.200 500 VAL A C 1
ATOM 3742 O O . VAL A 1 472 ? -4.637 35.904 38.602 1.000 25.574 500 VAL A O 1
ATOM 3746 N N . VAL A 1 473 ? -4.216 34.924 40.615 1.000 27.054 501 VAL A N 1
ATOM 3747 C CA . VAL A 1 473 ? -5.608 35.025 41.057 1.000 27.285 501 VAL A CA 1
ATOM 3748 C C . VAL A 1 473 ? -6.030 36.498 41.134 1.000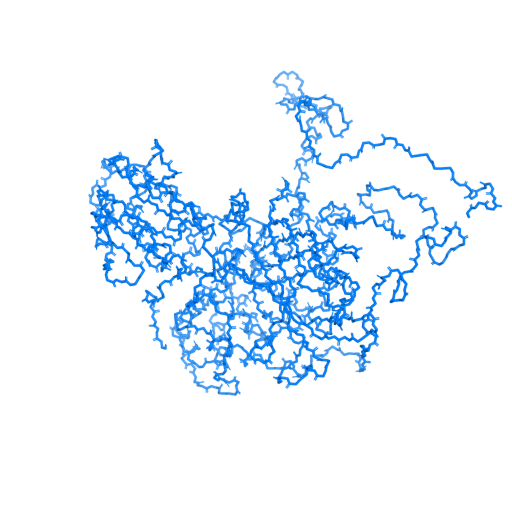 26.047 501 VAL A C 1
ATOM 3749 O O . VAL A 1 473 ? -7.120 36.880 40.677 1.000 26.499 501 VAL A O 1
ATOM 3753 N N . ASN A 1 474 ? -5.145 37.329 41.713 1.000 25.990 502 ASN A N 1
ATOM 3754 C CA . ASN A 1 474 ? -5.455 38.747 41.870 1.000 25.955 502 ASN A CA 1
ATOM 3755 C C . ASN A 1 474 ? -5.674 39.408 40.512 1.000 25.265 502 ASN A C 1
ATOM 3756 O O . ASN A 1 474 ? -6.616 40.189 40.369 1.000 24.146 502 ASN A O 1
ATOM 3761 N N . ALA A 1 475 ? -4.801 39.095 39.546 1.000 20.735 503 ALA A N 1
ATOM 3762 C CA . ALA A 1 475 ? -4.922 39.609 38.183 1.000 20.752 503 ALA A CA 1
ATOM 3763 C C . ALA A 1 475 ? -6.216 39.159 37.506 1.000 24.698 503 ALA A C 1
ATOM 3764 O O . ALA A 1 475 ? -6.953 39.974 36.931 1.000 23.241 503 ALA A O 1
ATOM 3766 N N . ILE A 1 476 ? -6.479 37.844 37.545 1.000 23.116 504 ILE A N 1
ATOM 3767 C CA . ILE A 1 476 ? -7.707 37.354 36.926 1.000 23.298 504 ILE A CA 1
ATOM 3768 C C . ILE A 1 476 ? -8.906 38.048 37.556 1.000 24.925 504 ILE A C 1
ATOM 3769 O O . ILE A 1 476 ? -9.805 38.481 36.832 1.000 25.495 504 ILE A O 1
ATOM 3774 N N . VAL A 1 477 ? -8.892 38.167 38.896 1.000 23.390 505 VAL A N 1
ATOM 3775 C CA . VAL A 1 477 ? -10.010 38.774 39.610 1.000 23.210 505 VAL A CA 1
ATOM 3776 C C . VAL A 1 477 ? -10.127 40.249 39.238 1.000 25.306 505 VAL A C 1
ATOM 3777 O O . VAL A 1 477 ? -11.241 40.700 38.990 1.000 25.864 505 VAL A O 1
ATOM 3781 N N . PHE A 1 478 ? -8.992 40.983 39.199 1.000 23.490 506 PHE A N 1
ATOM 3782 C CA . PHE A 1 478 ? -8.962 42.377 38.789 1.000 23.195 506 PHE A CA 1
ATOM 3783 C C . PHE A 1 478 ? -9.553 42.535 37.385 1.000 25.189 506 PHE A C 1
ATOM 3784 O O . PHE A 1 478 ? -10.461 43.356 37.169 1.000 29.100 506 PHE A O 1
ATOM 3792 N N . GLU A 1 479 ? -9.089 41.710 36.436 1.000 24.650 507 GLU A N 1
ATOM 3793 C CA . GLU A 1 479 ? -9.472 41.914 35.039 1.000 22.343 507 GLU A CA 1
ATOM 3794 C C . GLU A 1 479 ? -10.938 41.540 34.860 1.000 25.042 507 GLU A C 1
ATOM 3795 O O . GLU A 1 479 ? -11.657 42.219 34.126 1.000 26.519 507 GLU A O 1
ATOM 3801 N N . ASN A 1 480 ? -11.374 40.480 35.555 1.000 23.561 508 ASN A N 1
ATOM 3802 C CA . ASN A 1 480 ? -12.737 39.989 35.361 1.000 24.927 508 ASN A CA 1
ATOM 3803 C C . ASN A 1 480 ? -13.751 40.780 36.174 1.000 25.073 508 ASN A C 1
ATOM 3804 O O . ASN A 1 480 ? -14.950 40.661 35.912 1.000 25.596 508 ASN A O 1
ATOM 3809 N N . SER A 1 481 ? -13.265 41.585 37.143 1.000 23.902 509 SER A N 1
ATOM 3810 C CA . SER A 1 481 ? -14.121 42.578 37.801 1.000 25.728 509 SER A CA 1
ATOM 3811 C C . SER A 1 481 ? -14.352 43.791 36.894 1.000 22.635 509 SER A C 1
ATOM 3812 O O . SER A 1 481 ? -15.430 44.431 36.935 1.000 24.488 509 SER A O 1
ATOM 3815 N N . LYS A 1 482 ? -13.360 44.077 36.033 1.000 23.604 510 LYS A N 1
ATOM 3816 C CA . LYS A 1 482 ? -13.438 45.144 35.037 1.000 25.492 510 LYS A CA 1
ATOM 3817 C C . LYS A 1 482 ? -14.284 44.713 33.839 1.000 27.899 510 LYS A C 1
ATOM 3818 O O . LYS A 1 482 ? -15.001 45.527 33.255 1.000 27.362 510 LYS A O 1
ATOM 3824 N N . VAL A 1 483 ? -14.241 43.419 33.514 1.000 25.906 511 VAL A N 1
ATOM 3825 C CA . VAL A 1 483 ? -15.204 42.847 32.582 1.000 26.177 511 VAL A CA 1
ATOM 3826 C C . VAL A 1 483 ? -16.611 43.189 33.070 1.000 26.386 511 VAL A C 1
ATOM 3827 O O . VAL A 1 483 ? -16.925 42.963 34.225 1.000 26.833 511 VAL A O 1
ATOM 3831 N N . ASN A 1 484 ? -17.474 43.707 32.199 1.000 25.807 512 ASN A N 1
ATOM 3832 C CA . ASN A 1 484 ? -18.762 44.190 32.675 1.000 27.728 512 ASN A CA 1
ATOM 3833 C C . ASN A 1 484 ? -19.829 43.101 32.603 1.000 30.443 512 ASN A C 1
ATOM 3834 O O . ASN A 1 484 ? -20.896 43.275 33.181 1.000 35.949 512 ASN A O 1
ATOM 3839 N N . SER A 1 485 ? -19.553 41.981 31.926 1.000 28.684 513 SER A N 1
ATOM 3840 C CA . SER A 1 485 ? -20.584 40.991 31.635 1.000 29.783 513 SER A CA 1
ATOM 3841 C C . SER A 1 485 ? -20.527 39.812 32.605 1.000 31.458 513 SER A C 1
ATOM 3842 O O . SER A 1 485 ? -19.550 39.057 32.629 1.000 31.445 513 SER A O 1
ATOM 3845 N N . PRO A 1 486 ? -21.547 39.611 33.473 1.000 32.768 514 PRO A N 1
ATOM 3846 C CA . PRO A 1 486 ? -21.575 38.431 34.362 1.000 32.516 514 PRO A CA 1
ATOM 3847 C C . PRO A 1 486 ? -21.422 37.084 33.641 1.000 30.109 514 PRO A C 1
ATOM 3848 O O . PRO A 1 486 ? -20.725 36.163 34.120 1.000 26.228 514 PRO A O 1
ATOM 3852 N N . HIS A 1 487 ? -22.022 36.968 32.446 1.000 26.730 515 HIS A N 1
ATOM 3853 C CA . HIS A 1 487 ? -21.984 35.648 31.818 1.000 27.899 515 HIS A CA 1
ATOM 3854 C C . HIS A 1 487 ? -20.556 35.329 31.363 1.000 28.025 515 HIS A C 1
ATOM 3855 O O . HIS A 1 487 ? -20.174 34.155 31.313 1.000 22.782 515 HIS A O 1
ATOM 3862 N N . VAL A 1 488 ? -19.774 36.373 31.044 1.000 26.747 516 VAL A N 1
ATOM 3863 C CA . VAL A 1 488 ? -18.406 36.147 30.607 1.000 26.332 516 VAL A CA 1
ATOM 3864 C C . VAL A 1 488 ? -17.545 35.749 31.812 1.000 25.773 516 VAL A C 1
ATOM 3865 O O . VAL A 1 488 ? -16.746 34.814 31.736 1.000 26.614 516 VAL A O 1
ATOM 3869 N N . ARG A 1 489 ? -17.712 36.483 32.914 1.000 23.154 517 ARG A N 1
ATOM 3870 C CA . ARG A 1 489 ? -17.118 36.135 34.205 1.000 27.847 517 ARG A CA 1
ATOM 3871 C C . ARG A 1 489 ? -17.339 34.655 34.529 1.000 27.873 517 ARG A C 1
ATOM 3872 O O . ARG A 1 489 ? -16.406 33.934 34.882 1.000 24.322 517 ARG A O 1
ATOM 3880 N N . LYS A 1 490 ? -18.568 34.172 34.317 1.000 25.406 518 LYS A N 1
ATOM 3881 C CA . LYS A 1 490 ? -18.898 32.788 34.672 1.000 27.493 518 LYS A CA 1
ATOM 3882 C C . LYS A 1 490 ? -18.264 31.789 33.704 1.000 28.166 518 LYS A C 1
ATOM 3883 O O . LYS A 1 490 ? -17.817 30.720 34.115 1.000 25.899 518 LYS A O 1
ATOM 3889 N N . ASN A 1 491 ? -18.245 32.143 32.408 1.000 27.311 519 ASN A N 1
ATOM 3890 C CA . ASN A 1 491 ? -17.560 31.330 31.415 1.000 26.955 519 ASN A CA 1
ATOM 3891 C C . ASN A 1 491 ? -16.084 31.214 31.772 1.000 27.827 519 ASN A C 1
ATOM 3892 O O . ASN A 1 491 ? -15.496 30.137 31.611 1.000 27.956 519 ASN A O 1
ATOM 3897 N N . VAL A 1 492 ? -15.468 32.338 32.213 1.000 24.959 520 VAL A N 1
ATOM 3898 C CA . VAL A 1 492 ? -14.049 32.291 32.561 1.000 27.050 520 VAL A CA 1
ATOM 3899 C C . VAL A 1 492 ? -13.796 31.327 33.724 1.000 27.967 520 VAL A C 1
ATOM 3900 O O . VAL A 1 492 ? -12.852 30.512 33.723 1.000 27.450 520 VAL A O 1
ATOM 3904 N N . VAL A 1 493 ? -14.641 31.443 34.751 1.000 26.602 521 VAL A N 1
ATOM 3905 C CA . VAL A 1 493 ? -14.559 30.527 35.886 1.000 26.430 521 VAL A CA 1
ATOM 3906 C C . VAL A 1 493 ? -14.645 29.061 35.444 1.000 25.092 521 VAL A C 1
ATOM 3907 O O . VAL A 1 493 ? -13.853 28.210 35.883 1.000 26.741 521 VAL A O 1
ATOM 3911 N N . ASN A 1 494 ? -15.628 28.745 34.600 1.000 24.704 522 ASN A N 1
ATOM 3912 C CA . ASN A 1 494 ? -15.820 27.374 34.174 1.000 27.386 522 ASN A CA 1
ATOM 3913 C C . ASN A 1 494 ? -14.611 26.860 33.405 1.000 28.374 522 ASN A C 1
ATOM 3914 O O . ASN A 1 494 ? -14.256 25.691 33.553 1.000 28.089 522 ASN A O 1
ATOM 3919 N N . GLN A 1 495 ? -14.014 27.731 32.579 1.000 26.162 523 GLN A N 1
ATOM 3920 C CA . GLN A 1 495 ? -12.824 27.363 31.822 1.000 27.548 523 GLN A CA 1
ATOM 3921 C C . GLN A 1 495 ? -11.675 27.104 32.787 1.000 25.490 523 GLN A C 1
ATOM 3922 O O . GLN A 1 495 ? -10.930 26.119 32.634 1.000 25.601 523 GLN A O 1
ATOM 3928 N N . LEU A 1 496 ? -11.527 28.003 33.765 1.000 25.073 524 LEU A N 1
ATOM 3929 C CA . LEU A 1 496 ? -10.416 27.900 34.705 1.000 26.924 524 LEU A CA 1
ATOM 3930 C C . LEU A 1 496 ? -10.567 26.624 35.547 1.000 27.059 524 LEU A C 1
ATOM 3931 O O . LEU A 1 496 ? -9.586 25.999 35.957 1.000 24.036 524 LEU A O 1
ATOM 3936 N N . ASN A 1 497 ? -11.811 26.211 35.758 1.000 24.890 525 ASN A N 1
ATOM 3937 C CA . ASN A 1 497 ? -12.084 25.007 36.543 1.000 24.783 525 ASN A CA 1
ATOM 3938 C C . ASN A 1 497 ? -11.668 23.736 35.798 1.000 26.378 525 ASN A C 1
ATOM 3939 O O . ASN A 1 497 ? -11.497 22.682 36.409 1.000 26.311 525 ASN A O 1
ATOM 3944 N N . MET A 1 498 ? -11.518 23.824 34.476 1.000 25.170 526 MET A N 1
ATOM 3945 C CA . MET A 1 498 ? -11.035 22.683 33.710 1.000 25.452 526 MET A CA 1
ATOM 3946 C C . MET A 1 498 ? -9.518 22.569 33.843 1.000 25.838 526 MET A C 1
ATOM 3947 O O . MET A 1 498 ? -8.950 21.530 33.509 1.000 26.577 526 MET A O 1
ATOM 3952 N N . VAL A 1 499 ? -8.881 23.646 34.344 1.000 25.265 527 VAL A N 1
ATOM 3953 C CA . VAL A 1 499 ? -7.434 23.742 34.509 1.000 23.347 527 VAL A CA 1
ATOM 3954 C C . VAL A 1 499 ? -7.059 23.307 35.927 1.000 23.858 527 VAL A C 1
ATOM 3955 O O . VAL A 1 499 ? -6.206 22.431 36.126 1.000 25.899 527 VAL A O 1
ATOM 3959 N N . ASN A 1 500 ? -7.668 23.953 36.922 1.000 24.902 528 ASN A N 1
ATOM 3960 C CA . ASN A 1 500 ? -7.300 23.667 38.298 1.000 27.117 528 ASN A CA 1
ATOM 3961 C C . ASN A 1 500 ? -8.423 24.143 39.205 1.000 25.058 528 ASN A C 1
ATOM 3962 O O . ASN A 1 500 ? -8.831 25.298 39.102 1.000 23.340 528 ASN A O 1
ATOM 3967 N N . ASN A 1 501 ? -8.936 23.245 40.063 1.000 23.962 529 ASN A N 1
ATOM 3968 C CA . ASN A 1 501 ? -10.141 23.599 40.808 1.000 26.525 529 ASN A CA 1
ATOM 3969 C C . ASN A 1 501 ? -9.820 24.686 41.838 1.000 26.485 529 ASN A C 1
ATOM 3970 O O . ASN A 1 501 ? -10.604 25.619 42.028 1.000 27.725 529 ASN A O 1
ATOM 3975 N N . ASN A 1 502 ? -8.629 24.611 42.441 1.000 28.108 530 ASN A N 1
ATOM 3976 C CA . ASN A 1 502 ? -8.250 25.559 43.474 1.000 27.979 530 ASN A CA 1
ATOM 3977 C C . ASN A 1 502 ? -8.178 26.983 42.908 1.000 27.984 530 ASN A C 1
ATOM 3978 O O . ASN A 1 502 ? -8.663 27.928 43.545 1.000 28.944 530 ASN A O 1
ATOM 3983 N N . LEU A 1 503 ? -7.512 27.129 41.746 1.000 25.628 531 LEU A N 1
ATOM 3984 C CA . LEU A 1 503 ? -7.446 28.359 40.961 1.000 24.583 531 LEU A CA 1
ATOM 3985 C C . LEU A 1 503 ? -8.838 28.942 40.735 1.000 26.110 531 LEU A C 1
ATOM 3986 O O . LEU A 1 503 ? -9.098 30.098 41.069 1.000 26.156 531 LEU A O 1
ATOM 3991 N N . ALA A 1 504 ? -9.754 28.103 40.231 1.000 24.630 532 ALA A N 1
ATOM 3992 C CA . ALA A 1 504 ? -11.079 28.555 39.824 1.000 26.743 532 ALA A CA 1
ATOM 3993 C C . ALA A 1 504 ? -11.928 28.988 41.013 1.000 27.562 532 ALA A C 1
ATOM 3994 O O . ALA A 1 504 ? -12.760 29.886 40.873 1.000 29.742 532 ALA A O 1
ATOM 3996 N N . VAL A 1 505 ? -11.782 28.283 42.140 1.000 28.533 533 VAL A N 1
ATOM 3997 C CA . VAL A 1 505 ? -12.528 28.587 43.363 1.000 31.567 533 VAL A CA 1
ATOM 3998 C C . VAL A 1 505 ? -12.055 29.939 43.900 1.000 25.929 533 VAL A C 1
ATOM 3999 O O . VAL A 1 505 ? -12.852 30.817 44.276 1.000 26.768 533 VAL A O 1
ATOM 4003 N N . ARG A 1 506 ? -10.739 30.128 43.879 1.000 25.540 534 ARG A N 1
ATOM 4004 C CA . ARG A 1 506 ? -10.206 31.376 44.393 1.000 23.328 534 ARG A CA 1
ATOM 4005 C C . ARG A 1 506 ? -10.662 32.548 43.521 1.000 23.044 534 ARG A C 1
ATOM 4006 O O . ARG A 1 506 ? -10.956 33.631 44.034 1.000 26.093 534 ARG A O 1
ATOM 4014 N N . VAL A 1 507 ? -10.715 32.339 42.201 1.000 22.761 535 VAL A N 1
ATOM 4015 C CA . VAL A 1 507 ? -11.162 33.397 41.318 1.000 23.438 535 VAL A CA 1
ATOM 4016 C C . VAL A 1 507 ? -12.654 33.671 41.531 1.000 22.378 535 VAL A C 1
ATOM 4017 O O . VAL A 1 507 ? -13.084 34.817 41.647 1.000 24.493 535 VAL A O 1
ATOM 4021 N N . ALA A 1 508 ? -13.460 32.610 41.575 1.000 24.247 536 ALA A N 1
ATOM 4022 C CA . ALA A 1 508 ? -14.900 32.790 41.773 1.000 26.271 536 ALA A CA 1
ATOM 4023 C C . ALA A 1 508 ? -15.159 33.543 43.077 1.000 26.309 536 ALA A C 1
ATOM 4024 O O . ALA A 1 508 ? -16.040 34.414 43.123 1.000 27.344 536 ALA A O 1
ATOM 4026 N N . ARG A 1 509 ? -14.369 33.238 44.120 1.000 24.958 537 ARG A N 1
ATOM 4027 C CA . ARG A 1 509 ? -14.508 33.957 45.389 1.000 29.679 537 ARG A CA 1
ATOM 4028 C C . ARG A 1 509 ? -14.213 35.450 45.219 1.000 30.498 537 ARG A C 1
ATOM 4029 O O . ARG A 1 509 ? -14.959 36.297 45.723 1.000 27.693 537 ARG A O 1
ATOM 4037 N N . GLY A 1 510 ? -13.123 35.756 44.506 1.000 25.074 538 GLY A N 1
ATOM 4038 C CA . GLY A 1 510 ? -12.741 37.129 44.210 1.000 22.848 538 GLY A CA 1
ATOM 4039 C C . GLY A 1 510 ? -13.848 37.853 43.441 1.000 24.600 538 GLY A C 1
ATOM 4040 O O . GLY A 1 510 ? -13.967 39.069 43.566 1.000 24.307 538 GLY A O 1
ATOM 4041 N N . LEU A 1 511 ? -14.597 37.110 42.594 1.000 24.623 539 LEU A N 1
ATOM 4042 C CA . LEU A 1 511 ? -15.618 37.715 41.741 1.000 22.822 539 LEU A CA 1
ATOM 4043 C C . LEU A 1 511 ? -17.006 37.683 42.379 1.000 25.525 539 LEU A C 1
ATOM 4044 O O . LEU A 1 511 ? -17.962 38.172 41.775 1.000 27.533 539 LEU A O 1
ATOM 4049 N N . GLY A 1 512 ? -17.140 37.109 43.578 1.000 26.736 540 GLY A N 1
ATOM 4050 C CA . GLY A 1 512 ? -18.473 36.956 44.166 1.000 29.700 540 GLY A CA 1
ATOM 4051 C C . GLY A 1 512 ? -19.351 35.925 43.443 1.000 31.088 540 GLY A C 1
ATOM 4052 O O . GLY A 1 512 ? -20.590 36.049 43.398 1.000 27.923 540 GLY A O 1
ATOM 4053 N N . LEU A 1 513 ? -18.723 34.908 42.839 1.000 30.467 541 LEU A N 1
ATOM 4054 C CA . LEU A 1 513 ? -19.518 33.930 42.100 1.000 29.452 541 LEU A CA 1
ATOM 4055 C C . LEU A 1 513 ? -19.543 32.595 42.844 1.000 30.212 541 LEU A C 1
ATOM 4056 O O . LEU A 1 513 ? -18.701 32.345 43.707 1.000 27.074 541 LEU A O 1
ATOM 4061 N N . ASP A 1 514 ? -20.489 31.728 42.456 1.000 28.781 542 ASP A N 1
ATOM 4062 C CA . ASP A 1 514 ? -20.541 30.364 42.973 1.000 33.038 542 ASP A CA 1
ATOM 4063 C C . ASP A 1 514 ? -19.225 29.634 42.716 1.000 32.911 542 ASP A C 1
ATOM 4064 O O . ASP A 1 514 ? -18.635 29.767 41.638 1.000 31.800 542 ASP A O 1
ATOM 4069 N N . GLU A 1 515 ? -18.792 28.852 43.715 1.000 29.242 543 GLU A N 1
ATOM 4070 C CA . GLU A 1 515 ? -17.560 28.069 43.614 1.000 34.641 543 GLU A CA 1
ATOM 4071 C C . GLU A 1 515 ? -17.780 26.765 42.837 1.000 33.863 543 GLU A C 1
ATOM 4072 O O . GLU A 1 515 ? -18.620 25.934 43.197 1.000 33.710 543 GLU A O 1
ATOM 4078 N N . PRO A 1 516 ? -17.021 26.514 41.746 1.000 31.533 544 PRO A N 1
ATOM 4079 C CA . PRO A 1 516 ? -17.208 25.270 40.983 1.000 28.956 544 PRO A CA 1
ATOM 4080 C C . PRO A 1 516 ? -16.583 24.070 41.716 1.000 26.606 544 PRO A C 1
ATOM 4081 O O . PRO A 1 516 ? -15.838 24.261 42.676 1.000 27.096 544 PRO A O 1
ATOM 4085 N N . SER A 1 517 ? -16.887 22.844 41.243 1.000 26.261 545 SER A N 1
ATOM 4086 C CA . SER A 1 517 ? -16.426 21.618 41.876 1.000 26.045 545 SER A CA 1
ATOM 4087 C C . SER A 1 517 ? -15.429 20.948 40.953 1.000 25.656 545 SER A C 1
ATOM 4088 O O . SER A 1 517 ? -15.522 21.094 39.730 1.000 26.936 545 SER A O 1
ATOM 4091 N N . PRO A 1 518 ? -14.475 20.158 41.488 1.000 28.286 546 PRO A N 1
ATOM 4092 C CA . PRO A 1 518 ? -13.408 19.569 40.667 1.000 26.405 546 PRO A CA 1
ATOM 4093 C C . PRO A 1 518 ? -13.901 18.840 39.418 1.000 29.631 546 PRO A C 1
ATOM 4094 O O . PRO A 1 518 ? -14.880 18.082 39.447 1.000 30.047 546 PRO A O 1
ATOM 4098 N N . ASN A 1 519 ? -13.160 19.061 38.327 1.000 28.008 547 ASN A N 1
ATOM 4099 C CA . ASN A 1 519 ? -13.478 18.554 37.007 1.000 30.535 547 ASN A CA 1
ATOM 4100 C C . ASN A 1 519 ? -12.171 17.975 36.486 1.000 34.305 547 ASN A C 1
ATOM 4101 O O . ASN A 1 519 ? -11.417 18.643 35.774 1.000 32.949 547 ASN A O 1
ATOM 4106 N N . PRO A 1 520 ? -11.831 16.752 36.932 1.000 33.481 548 PRO A N 1
ATOM 4107 C CA . PRO A 1 520 ? -10.453 16.258 36.866 1.000 33.344 548 PRO A CA 1
ATOM 4108 C C . PRO A 1 520 ? -9.887 15.817 35.511 1.000 32.485 548 PRO A C 1
ATOM 4109 O O . PRO A 1 520 ? -8.696 15.499 35.442 1.000 29.782 548 PRO A O 1
ATOM 4113 N N . THR A 1 521 ? -10.698 15.846 34.436 1.000 28.741 549 THR A N 1
ATOM 4114 C CA . THR A 1 521 ? -10.272 15.317 33.138 1.000 32.126 549 THR A CA 1
ATOM 4115 C C . THR A 1 521 ? -8.857 15.746 32.747 1.000 30.167 549 THR A C 1
ATOM 4116 O O . THR A 1 521 ? -8.070 14.899 32.334 1.000 27.867 549 THR A O 1
ATOM 4120 N N . TYR A 1 522 ? -8.544 17.047 32.851 1.000 28.498 550 TYR A N 1
ATOM 4121 C CA . TYR A 1 522 ? -7.291 17.573 32.311 1.000 30.959 550 TYR A CA 1
ATOM 4122 C C . TYR A 1 522 ? -6.315 17.952 33.427 1.000 30.745 550 TYR A C 1
ATOM 4123 O O . TYR A 1 522 ? -5.277 18.527 33.150 1.000 33.270 550 TYR A O 1
ATOM 4132 N N . TYR A 1 523 ? -6.639 17.653 34.689 1.000 27.279 551 TYR A N 1
ATOM 4133 C CA . TYR A 1 523 ? -5.802 18.058 35.806 1.000 24.275 551 TYR A CA 1
ATOM 4134 C C . TYR A 1 523 ? -4.499 17.263 35.780 1.000 27.399 551 TYR A C 1
ATOM 4135 O O . TYR A 1 523 ? -4.454 16.143 35.278 1.000 27.021 551 TYR A O 1
ATOM 4144 N N . THR A 1 524 ? -3.456 17.848 36.367 1.000 28.156 552 THR A N 1
ATOM 4145 C CA . THR A 1 524 ? -2.154 17.211 36.443 1.000 30.454 552 THR A CA 1
ATOM 4146 C C . THR A 1 524 ? -1.412 17.815 37.633 1.000 31.456 552 THR A C 1
ATOM 4147 O O . THR A 1 524 ? -1.700 18.941 38.035 1.000 32.566 552 THR A O 1
ATOM 4151 N N . SER A 1 525 ? -0.441 17.067 38.158 1.000 32.107 553 SER A N 1
ATOM 4152 C CA . SER A 1 525 ? 0.493 17.582 39.153 1.000 32.787 553 SER A CA 1
ATOM 4153 C C . SER A 1 525 ? 1.805 18.024 38.514 1.000 29.848 553 SER A C 1
ATOM 4154 O O . SER A 1 525 ? 2.677 18.529 39.216 1.000 30.529 553 SER A O 1
ATOM 4157 N N . ASN A 1 526 ? 1.954 17.803 37.206 1.000 27.542 554 ASN A N 1
ATOM 4158 C CA . ASN A 1 526 ? 3.198 18.152 36.528 1.000 28.248 554 ASN A CA 1
ATOM 4159 C C . ASN A 1 526 ? 3.526 19.631 36.624 1.000 31.083 554 ASN A C 1
ATOM 4160 O O . ASN A 1 526 ? 2.630 20.482 36.663 1.000 27.693 554 ASN A O 1
ATOM 4165 N N . LYS A 1 527 ? 4.832 19.900 36.570 1.000 29.827 555 LYS A N 1
ATOM 4166 C CA . LYS A 1 527 ? 5.334 21.259 36.618 1.000 31.599 555 LYS A CA 1
ATOM 4167 C C . LYS A 1 527 ? 6.594 21.335 35.766 1.000 34.662 555 LYS A C 1
ATOM 4168 O O . LYS A 1 527 ? 7.171 20.310 35.430 1.000 29.565 555 LYS A O 1
ATOM 4174 N N . THR A 1 528 ? 7.008 22.567 35.441 1.000 32.671 556 THR A N 1
ATOM 4175 C CA . THR A 1 528 ? 8.206 22.782 34.650 1.000 36.294 556 THR A CA 1
ATOM 4176 C C . THR A 1 528 ? 8.952 23.947 35.283 1.000 33.786 556 THR A C 1
ATOM 4177 O O . THR A 1 528 ? 8.370 24.680 36.059 1.000 34.959 556 THR A O 1
ATOM 4181 N N . SER A 1 529 ? 10.236 24.106 34.967 1.000 36.984 557 SER A N 1
ATOM 4182 C CA . SER A 1 529 ? 11.014 25.166 35.600 1.000 31.506 557 SER A CA 1
ATOM 4183 C C . SER A 1 529 ? 11.180 26.358 34.647 1.000 29.190 557 SER A C 1
ATOM 4184 O O . SER A 1 529 ? 10.906 26.254 33.451 1.000 29.001 557 SER A O 1
ATOM 4187 N N . ASN A 1 530 ? 11.639 27.498 35.200 1.000 29.633 558 ASN A N 1
ATOM 4188 C CA . ASN A 1 530 ? 11.976 28.717 34.479 1.000 28.000 558 ASN A CA 1
ATOM 4189 C C . ASN A 1 530 ? 10.775 29.308 33.758 1.000 28.390 558 ASN A C 1
ATOM 4190 O O . ASN A 1 530 ? 10.912 29.797 32.646 1.000 31.007 558 ASN A O 1
ATOM 4195 N N . VAL A 1 531 ? 9.583 29.257 34.363 1.000 28.529 559 VAL A N 1
ATOM 4196 C CA . VAL A 1 531 ? 8.448 29.877 33.696 1.000 24.493 559 VAL A CA 1
ATOM 4197 C C . VAL A 1 531 ? 7.771 30.872 34.648 1.000 27.520 559 VAL A C 1
ATOM 4198 O O . VAL A 1 531 ? 6.777 31.483 34.301 1.000 26.494 559 VAL A O 1
ATOM 4202 N N . GLY A 1 532 ? 8.334 31.050 35.848 1.000 29.763 560 GLY A N 1
ATOM 4203 C CA . GLY A 1 532 ? 7.819 31.999 36.818 1.000 24.684 560 GLY A CA 1
ATOM 4204 C C . GLY A 1 532 ? 8.707 33.237 36.890 1.000 23.375 560 GLY A C 1
ATOM 4205 O O . GLY A 1 532 ? 9.711 33.329 36.178 1.000 24.089 560 GLY A O 1
ATOM 4206 N N . THR A 1 533 ? 8.300 34.212 37.711 1.000 25.645 561 THR A N 1
ATOM 4207 C CA . THR A 1 533 ? 9.048 35.461 37.736 1.000 24.905 561 THR A CA 1
ATOM 4208 C C . THR A 1 533 ? 9.381 35.921 39.156 1.000 26.417 561 THR A C 1
ATOM 4209 O O . THR A 1 533 ? 10.037 36.959 39.314 1.000 30.146 561 THR A O 1
ATOM 4213 N N . PHE A 1 534 ? 8.881 35.201 40.163 1.000 25.257 562 PHE A N 1
ATOM 4214 C CA . PHE A 1 534 ? 9.247 35.392 41.571 1.000 25.956 562 PHE A CA 1
ATOM 4215 C C . PHE A 1 534 ? 9.802 34.086 42.136 1.000 28.177 562 PHE A C 1
ATOM 4216 O O . PHE A 1 534 ? 9.342 33.010 41.744 1.000 26.335 562 PHE A O 1
ATOM 4224 N N . GLY A 1 535 ? 10.771 34.209 43.057 1.000 26.529 563 GLY A N 1
ATOM 4225 C CA . GLY A 1 535 ? 11.215 33.083 43.874 1.000 27.112 563 GLY A CA 1
ATOM 4226 C C . GLY A 1 535 ? 12.582 32.571 43.445 1.000 33.285 563 GLY A C 1
ATOM 4227 O O . GLY A 1 535 ? 13.109 31.602 44.001 1.000 38.046 563 GLY A O 1
ATOM 4228 N N . LYS A 1 536 ? 13.106 33.188 42.392 1.000 30.394 564 LYS A N 1
ATOM 4229 C CA . LYS A 1 536 ? 14.383 32.807 41.830 1.000 33.249 564 LYS A CA 1
ATOM 4230 C C . LYS A 1 536 ? 15.164 34.106 41.695 1.000 31.640 564 LYS A C 1
ATOM 4231 O O . LYS A 1 536 ? 14.615 35.082 41.199 1.000 33.096 564 LYS A O 1
ATOM 4237 N N . PRO A 1 537 ? 16.407 34.212 42.221 1.000 30.619 565 PRO A N 1
ATOM 4238 C CA . PRO A 1 537 ? 17.119 35.497 42.206 1.000 25.835 565 PRO A CA 1
ATOM 4239 C C . PRO A 1 537 ? 17.609 35.869 40.804 1.000 26.813 565 PRO A C 1
ATOM 4240 O O . PRO A 1 537 ? 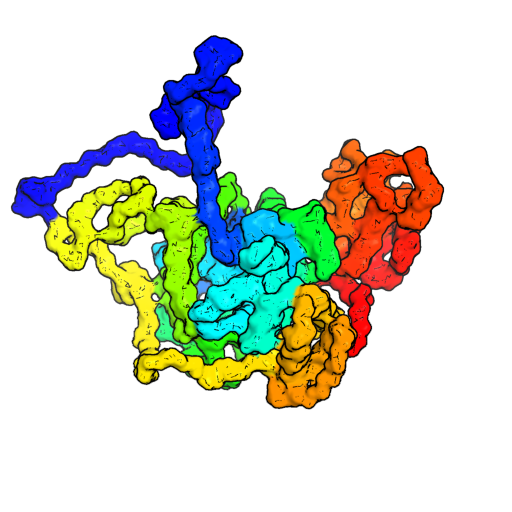17.617 35.052 39.887 1.000 25.880 565 PRO A O 1
ATOM 4244 N N . LEU A 1 538 ? 18.017 37.126 40.627 1.000 25.572 566 LEU A N 1
ATOM 4245 C CA . LEU A 1 538 ? 18.630 37.593 39.397 1.000 25.672 566 LEU A CA 1
ATOM 4246 C C . LEU A 1 538 ? 20.033 37.003 39.316 1.000 28.658 566 LEU A C 1
ATOM 4247 O O . LEU A 1 538 ? 20.542 36.545 40.347 1.000 24.178 566 LEU A O 1
ATOM 4252 N N . LEU A 1 539 ? 20.595 37.003 38.091 1.000 26.940 567 LEU A N 1
ATOM 4253 C CA . LEU A 1 539 ? 21.942 36.514 37.817 1.000 25.539 567 LEU A CA 1
ATOM 4254 C C . LEU A 1 539 ? 22.910 37.694 37.721 1.000 28.430 567 LEU A C 1
ATOM 4255 O O . LEU A 1 539 ? 24.115 37.489 37.849 1.000 30.328 567 LEU A O 1
ATOM 4260 N N . SER A 1 540 ? 22.384 38.922 37.550 1.000 23.618 568 SER A N 1
ATOM 4261 C CA . SER A 1 540 ? 23.187 40.146 37.500 1.000 25.18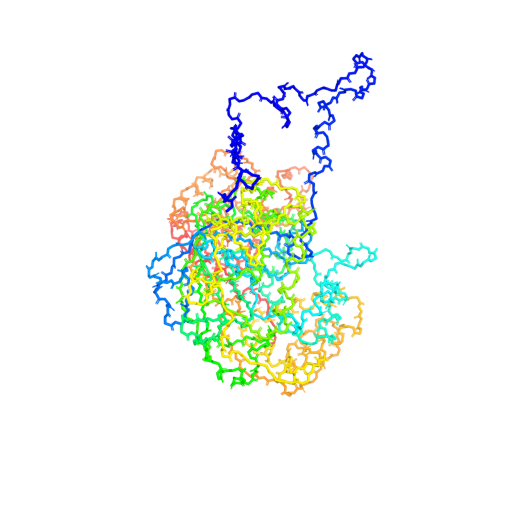9 568 SER A CA 1
ATOM 4262 C C . SER A 1 540 ? 22.361 41.328 38.005 1.000 26.624 568 SER A C 1
ATOM 4263 O O . SER A 1 540 ? 21.165 41.368 37.743 1.000 26.799 568 SER A O 1
ATOM 4266 N N . ILE A 1 541 ? 22.991 42.252 38.749 1.000 24.903 569 ILE A N 1
ATOM 4267 C CA . ILE A 1 541 ? 22.303 43.427 39.281 1.000 27.787 569 ILE A CA 1
ATOM 4268 C C . ILE A 1 541 ? 22.830 44.696 38.610 1.000 27.574 569 ILE A C 1
ATOM 4269 O O . ILE A 1 541 ? 22.476 45.813 39.004 1.000 28.890 569 ILE A O 1
ATOM 4274 N N . GLU A 1 542 ? 23.618 44.531 37.544 1.000 27.617 570 GLU A N 1
ATOM 4275 C CA . GLU A 1 542 ? 24.069 45.681 36.781 1.000 29.156 570 GLU A CA 1
ATOM 4276 C C . GLU A 1 542 ? 22.888 46.499 36.247 1.000 27.634 570 GLU A C 1
ATOM 4277 O O . GLU A 1 542 ? 21.926 45.941 35.736 1.000 30.096 570 GLU A O 1
ATOM 4283 N N . GLY A 1 543 ? 22.975 47.817 36.385 1.000 26.087 571 GLY A N 1
ATOM 4284 C CA . GLY A 1 543 ? 21.999 48.744 35.828 1.000 24.975 571 GLY A CA 1
ATOM 4285 C C . GLY A 1 543 ? 20.739 48.861 36.674 1.000 32.616 571 GLY A C 1
ATOM 4286 O O . GLY A 1 543 ? 19.770 49.481 36.232 1.000 32.886 571 GLY A O 1
ATOM 4287 N N . LEU A 1 544 ? 20.748 48.271 37.885 1.000 32.731 572 LEU A N 1
ATOM 4288 C CA . LEU A 1 544 ? 19.644 48.488 38.811 1.000 32.971 572 LEU A CA 1
ATOM 4289 C C . LEU A 1 544 ? 19.907 49.786 39.576 1.000 29.105 572 LEU A C 1
ATOM 4290 O O . LEU A 1 544 ? 21.013 50.326 39.542 1.000 30.357 572 LEU A O 1
ATOM 4295 N N . GLN A 1 545 ? 18.881 50.248 40.286 1.000 26.832 573 GLN A N 1
ATOM 4296 C CA . GLN A 1 545 ? 18.850 51.584 40.854 1.000 29.887 573 GLN A CA 1
ATOM 4297 C C . GLN A 1 545 ? 18.682 51.477 42.365 1.000 30.881 573 GLN A C 1
ATOM 4298 O O . GLN A 1 545 ? 17.835 50.708 42.848 1.000 29.536 573 GLN A O 1
ATOM 4304 N N . VAL A 1 546 ? 19.459 52.290 43.098 1.000 26.463 574 VAL A N 1
ATOM 4305 C CA . VAL A 1 546 ? 19.267 52.457 44.534 1.000 26.752 574 VAL A CA 1
ATOM 4306 C C . VAL A 1 546 ? 18.857 53.906 44.830 1.000 24.906 574 VAL A C 1
ATOM 4307 O O . VAL A 1 546 ? 19.526 54.832 44.404 1.000 29.296 574 VAL A O 1
ATOM 4311 N N . GLY A 1 547 ? 17.800 54.110 45.609 1.000 24.399 575 GLY A N 1
ATOM 4312 C CA . GLY A 1 547 ? 17.437 55.439 46.083 1.000 27.292 575 GLY A CA 1
ATOM 4313 C C . GLY A 1 547 ? 17.893 55.660 47.535 1.000 29.993 575 GLY A C 1
ATOM 4314 O O . GLY A 1 547 ? 17.520 54.903 48.434 1.000 28.556 575 GLY A O 1
ATOM 4315 N N . PHE A 1 548 ? 18.717 56.691 47.744 1.000 28.427 576 PHE A N 1
ATOM 4316 C CA . PHE A 1 548 ? 19.303 57.039 49.038 1.000 28.170 576 PHE A CA 1
ATOM 4317 C C . PHE A 1 548 ? 18.604 58.296 49.542 1.000 25.677 576 PHE A C 1
ATOM 4318 O O . PHE A 1 548 ? 18.850 59.389 49.028 1.000 28.893 576 PHE A O 1
ATOM 4326 N N . LEU A 1 549 ? 17.699 58.131 50.512 1.000 26.853 577 LEU A N 1
ATOM 4327 C CA . LEU A 1 549 ? 16.816 59.216 50.909 1.000 26.406 577 LEU A CA 1
ATOM 4328 C C . LEU A 1 549 ? 17.509 60.074 51.974 1.000 28.391 577 LEU A C 1
ATOM 4329 O O . LEU A 1 549 ? 17.767 59.624 53.093 1.000 25.410 577 LEU A O 1
ATOM 4334 N N . ALA A 1 550 ? 17.808 61.328 51.602 1.000 27.293 578 ALA A N 1
ATOM 4335 C CA . ALA A 1 550 ? 18.539 62.283 52.429 1.000 25.657 578 ALA A CA 1
ATOM 4336 C C . ALA A 1 550 ? 17.738 63.582 52.600 1.000 27.625 578 ALA A C 1
ATOM 4337 O O . ALA A 1 550 ? 16.561 63.648 52.253 1.000 24.385 578 ALA A O 1
ATOM 4339 N N . SER A 1 551 ? 18.358 64.619 53.181 1.000 28.111 579 SER A N 1
ATOM 4340 C CA . SER A 1 551 ? 17.678 65.896 53.341 1.000 27.925 579 SER A CA 1
ATOM 4341 C C . SER A 1 551 ? 18.688 67.032 53.274 1.000 31.538 579 SER A C 1
ATOM 4342 O O . SER A 1 551 ? 19.742 66.936 53.892 1.000 30.365 579 SER A O 1
ATOM 4345 N N . ASN A 1 552 ? 18.298 68.149 52.641 1.000 32.153 580 ASN A N 1
ATOM 4346 C CA . ASN A 1 552 ? 19.118 69.354 52.677 1.000 33.133 580 ASN A CA 1
ATOM 4347 C C . ASN A 1 552 ? 19.170 69.941 54.085 1.000 35.351 580 ASN A C 1
ATOM 4348 O O . ASN A 1 552 ? 20.067 70.726 54.385 1.000 39.031 580 ASN A O 1
ATOM 4353 N N . SER A 1 553 ? 18.201 69.590 54.935 1.000 36.466 581 SER A N 1
ATOM 4354 C CA . SER A 1 553 ? 18.180 70.208 56.247 1.000 42.685 581 SER A CA 1
ATOM 4355 C C . SER A 1 553 ? 19.112 69.463 57.209 1.000 43.444 581 SER A C 1
ATOM 4356 O O . SER A 1 553 ? 19.321 69.914 58.330 1.000 47.768 581 SER A O 1
ATOM 4359 N N . HIS A 1 554 ? 19.712 68.351 56.751 1.000 38.127 582 HIS A N 1
ATOM 4360 C CA . HIS A 1 554 ? 20.725 67.604 57.492 1.000 37.732 582 HIS A CA 1
ATOM 4361 C C . HIS A 1 554 ? 21.877 67.310 56.539 1.000 34.443 582 HIS A C 1
ATOM 4362 O O . HIS A 1 554 ? 21.987 66.233 55.958 1.000 33.352 582 HIS A O 1
ATOM 4369 N N . PRO A 1 555 ? 22.756 68.307 56.302 1.000 39.717 583 PRO A N 1
ATOM 4370 C CA . PRO A 1 555 ? 23.774 68.203 55.253 1.000 37.575 583 PRO A CA 1
ATOM 4371 C C . PRO A 1 555 ? 24.685 66.974 55.277 1.000 35.294 583 PRO A C 1
ATOM 4372 O O . PRO A 1 555 ? 25.082 66.492 54.224 1.000 33.521 583 PRO A O 1
ATOM 4376 N N . GLU A 1 556 ? 24.998 66.447 56.468 1.000 38.146 584 GLU A N 1
ATOM 4377 C CA . GLU A 1 556 ? 25.801 65.223 56.571 1.000 43.783 584 GLU A CA 1
ATOM 4378 C C . GLU A 1 556 ? 25.125 64.028 55.878 1.000 37.200 584 GLU A C 1
ATOM 4379 O O . GLU A 1 556 ? 25.817 63.120 55.420 1.000 37.833 584 GLU A O 1
ATOM 4385 N N . SER A 1 557 ? 23.781 64.030 55.772 1.000 32.461 585 SER A N 1
ATOM 4386 C CA . SER A 1 557 ? 23.083 62.942 55.087 1.000 32.119 585 SER A CA 1
ATOM 4387 C C . SER A 1 557 ? 23.525 62.846 53.629 1.000 35.135 585 SER A C 1
ATOM 4388 O O . SER A 1 557 ? 23.682 61.735 53.116 1.000 31.880 585 SER A O 1
ATOM 4391 N N . ILE A 1 558 ? 23.713 63.996 52.955 1.000 30.738 586 ILE A N 1
ATOM 4392 C CA . ILE A 1 558 ? 24.162 63.911 51.572 1.000 30.224 586 ILE A CA 1
ATOM 4393 C C . ILE A 1 558 ? 25.538 63.240 51.533 1.000 33.494 586 ILE A C 1
ATOM 4394 O O . ILE A 1 558 ? 25.815 62.340 50.712 1.000 31.602 586 ILE A O 1
ATOM 4399 N N . LYS A 1 559 ? 26.409 63.665 52.448 1.000 32.243 587 LYS A N 1
ATOM 4400 C CA . LYS A 1 559 ? 27.777 63.154 52.435 1.000 33.018 587 LYS A CA 1
ATOM 4401 C C . LYS A 1 559 ? 27.738 61.655 52.728 1.000 32.405 587 LYS A C 1
ATOM 4402 O O . LYS A 1 559 ? 28.478 60.886 52.132 1.000 34.040 587 LYS A O 1
ATOM 4408 N N . GLN A 1 560 ? 26.809 61.226 53.597 1.000 31.995 588 GLN A N 1
ATOM 4409 C CA . GLN A 1 560 ? 26.706 59.802 53.904 1.000 33.018 588 GLN A CA 1
ATOM 4410 C C . GLN A 1 560 ? 26.358 59.030 52.622 1.000 36.069 588 GLN A C 1
ATOM 4411 O O . GLN A 1 560 ? 26.975 58.011 52.305 1.000 33.356 588 GLN A O 1
ATOM 4417 N N . GLY A 1 561 ? 25.378 59.544 51.869 1.000 36.307 589 GLY A N 1
ATOM 4418 C CA . GLY A 1 561 ? 25.001 58.964 50.588 1.000 34.450 589 GLY A CA 1
ATOM 4419 C C . GLY A 1 561 ? 26.210 58.837 49.680 1.000 32.515 589 GLY A C 1
ATOM 4420 O O . GLY A 1 561 ? 26.462 57.759 49.161 1.000 33.897 589 GLY A O 1
ATOM 4421 N N . GLN A 1 562 ? 26.995 59.923 49.579 1.000 29.490 590 GLN A N 1
ATOM 4422 C CA . GLN A 1 562 ? 28.058 60.010 48.593 1.000 33.169 590 GLN A CA 1
ATOM 4423 C C . GLN A 1 562 ? 29.162 59.005 48.905 1.000 36.054 590 GLN A C 1
ATOM 4424 O O . GLN A 1 562 ? 29.833 58.542 47.989 1.000 33.692 590 GLN A O 1
ATOM 4430 N N . ALA A 1 563 ? 29.374 58.713 50.191 1.000 38.043 591 ALA A N 1
ATOM 4431 C CA . ALA A 1 563 ? 30.452 57.812 50.582 1.000 38.341 591 ALA A CA 1
ATOM 4432 C C . ALA A 1 563 ? 30.077 56.356 50.289 1.000 43.844 591 ALA A C 1
ATOM 4433 O O . ALA A 1 563 ? 30.935 55.470 50.306 1.000 40.024 591 ALA A O 1
ATOM 4435 N N . MET A 1 564 ? 28.798 56.097 49.973 1.000 39.268 592 MET A N 1
ATOM 4436 C CA . MET A 1 564 ? 28.403 54.741 49.594 1.000 45.686 592 MET A CA 1
ATOM 4437 C C . MET A 1 564 ? 28.492 54.530 48.083 1.000 48.418 592 MET A C 1
ATOM 4438 O O . MET A 1 564 ? 28.335 53.408 47.605 1.000 46.963 592 MET A O 1
ATOM 4443 N N . ALA A 1 565 ? 28.728 55.612 47.336 1.000 47.585 593 ALA A N 1
ATOM 4444 C CA . ALA A 1 565 ? 28.481 55.587 45.908 1.000 45.951 593 ALA A CA 1
ATOM 4445 C C . ALA A 1 565 ? 29.509 54.696 45.214 1.000 48.165 593 ALA A C 1
ATOM 4446 O O . ALA A 1 565 ? 29.146 53.904 44.343 1.000 44.651 593 ALA A O 1
ATOM 4448 N N . ALA A 1 566 ? 30.772 54.790 45.646 1.000 46.410 594 ALA A N 1
ATOM 4449 C CA . ALA A 1 566 ? 31.849 53.984 45.083 1.000 43.375 594 ALA A CA 1
ATOM 4450 C C . ALA A 1 566 ? 31.498 52.495 45.097 1.000 40.618 594 ALA A C 1
ATOM 4451 O O . ALA A 1 566 ? 31.824 51.796 44.143 1.000 39.709 594 ALA A O 1
ATOM 4453 N N . GLN A 1 567 ? 30.842 52.004 46.160 1.000 36.503 595 GLN A N 1
ATOM 4454 C CA . GLN A 1 567 ? 30.590 50.569 46.228 1.000 45.276 595 GLN A CA 1
ATOM 4455 C C . GLN A 1 567 ? 29.525 50.133 45.228 1.000 42.690 595 GLN A C 1
ATOM 4456 O O . GLN A 1 567 ? 29.666 49.093 44.588 1.000 41.346 595 GLN A O 1
ATOM 4462 N N . PHE A 1 568 ? 28.444 50.914 45.143 1.000 34.268 596 PHE A N 1
ATOM 4463 C CA . PHE A 1 568 ? 27.406 50.630 44.166 1.000 31.763 596 PHE A CA 1
ATOM 4464 C C . PHE A 1 568 ? 27.966 50.732 42.744 1.000 35.369 596 PHE A C 1
ATOM 4465 O O . PHE A 1 568 ? 27.744 49.827 41.956 1.000 38.045 596 PHE A O 1
ATOM 4473 N N . SER A 1 569 ? 28.725 51.807 42.444 1.000 37.262 597 SER A N 1
ATOM 4474 C CA . SER A 1 569 ? 29.292 52.028 41.116 1.000 40.829 597 SER A CA 1
ATOM 4475 C C . SER A 1 569 ? 30.092 50.805 40.696 1.000 39.925 597 SER A C 1
ATOM 4476 O O . SER A 1 569 ? 30.023 50.389 39.541 1.000 40.797 597 SER A O 1
ATOM 4479 N N . ALA A 1 570 ? 30.819 50.232 41.657 1.000 34.777 598 ALA A N 1
ATOM 4480 C CA . ALA A 1 570 ? 31.690 49.108 41.349 1.000 37.643 598 ALA A CA 1
ATOM 4481 C C . ALA A 1 570 ? 30.871 47.858 40.997 1.000 40.515 598 ALA A C 1
ATOM 4482 O O . ALA A 1 570 ? 31.357 46.976 40.289 1.000 38.956 598 ALA A O 1
ATOM 4484 N N . ALA A 1 571 ? 29.611 47.794 41.450 1.000 36.142 599 ALA A N 1
ATOM 4485 C CA . ALA A 1 571 ? 28.720 46.690 41.090 1.000 34.934 599 ALA A CA 1
ATOM 4486 C C . ALA A 1 571 ? 27.888 47.025 39.850 1.000 33.086 599 ALA A C 1
ATOM 4487 O O . ALA A 1 571 ? 27.072 46.219 39.415 1.000 32.488 599 ALA A O 1
ATOM 4489 N N . GLY A 1 572 ? 28.081 48.230 39.291 1.000 33.786 600 GLY A N 1
ATOM 4490 C CA . GLY A 1 572 ? 27.283 48.669 38.158 1.000 31.016 600 GLY A CA 1
ATOM 4491 C C . GLY A 1 572 ? 25.871 49.068 38.580 1.000 34.912 600 GLY A C 1
ATOM 4492 O O . GLY A 1 572 ? 24.962 49.057 37.749 1.000 34.310 600 GLY A O 1
ATOM 4493 N N . VAL A 1 573 ? 25.716 49.431 39.862 1.000 31.640 601 VAL A N 1
ATOM 4494 C CA . VAL A 1 573 ? 24.447 49.891 40.406 1.000 33.969 601 VAL A CA 1
ATOM 4495 C C . VAL A 1 573 ? 24.500 51.417 40.587 1.000 34.841 601 VAL A C 1
ATOM 4496 O O . VAL A 1 573 ? 25.478 51.989 41.076 1.000 34.013 601 VAL A O 1
ATOM 4500 N N . ASP A 1 574 ? 23.447 52.097 40.133 1.000 34.224 602 ASP A N 1
ATOM 4501 C CA . ASP A 1 574 ? 23.364 53.545 40.257 1.000 35.075 602 ASP A CA 1
ATOM 4502 C C . ASP A 1 574 ? 22.804 53.929 41.622 1.000 32.044 602 ASP A C 1
ATOM 4503 O O . ASP A 1 574 ? 21.671 53.580 41.955 1.000 30.799 602 ASP A O 1
ATOM 4508 N N . LEU A 1 575 ? 23.590 54.684 42.402 1.000 30.754 603 LEU A N 1
ATOM 4509 C CA . LEU A 1 575 ? 23.096 55.249 43.646 1.000 31.407 603 LEU A CA 1
ATOM 4510 C C . LEU A 1 575 ? 22.552 56.663 43.411 1.000 33.631 603 LEU A C 1
ATOM 4511 O O . LEU A 1 575 ? 23.265 57.535 42.939 1.000 34.542 603 LEU A O 1
ATOM 4516 N N . ASN A 1 576 ? 21.265 56.866 43.710 1.000 29.841 604 ASN A N 1
ATOM 4517 C CA . ASN A 1 576 ? 20.636 58.164 43.509 1.000 33.586 604 ASN A CA 1
ATOM 4518 C C . ASN A 1 576 ? 20.357 58.818 44.861 1.000 30.538 604 ASN A C 1
ATOM 4519 O O . ASN A 1 576 ? 19.496 58.334 45.594 1.000 28.098 604 ASN A O 1
ATOM 4524 N N . ILE A 1 577 ? 21.063 59.924 45.169 1.000 27.054 605 ILE A N 1
ATOM 4525 C CA . ILE A 1 577 ? 20.818 60.679 46.392 1.000 28.118 605 ILE A CA 1
ATOM 4526 C C . ILE A 1 577 ? 19.648 61.638 46.155 1.000 29.215 605 ILE A C 1
ATOM 4527 O O . ILE A 1 577 ? 19.691 62.448 45.230 1.000 33.247 605 ILE A O 1
ATOM 4532 N N . VAL A 1 578 ? 18.641 61.575 47.030 1.000 26.715 606 VAL A N 1
ATOM 4533 C CA . VAL A 1 578 ? 17.373 62.261 46.833 1.000 25.942 606 VAL A CA 1
ATOM 4534 C C . VAL A 1 578 ? 17.232 63.291 47.946 1.000 26.700 606 VAL A C 1
ATOM 4535 O O . VAL A 1 578 ? 17.331 62.908 49.108 1.000 28.819 606 VAL A O 1
ATOM 4539 N N . THR A 1 579 ? 16.980 64.569 47.619 1.000 23.244 607 THR A N 1
ATOM 4540 C CA . THR A 1 579 ? 16.606 65.475 48.699 1.000 24.717 607 THR A CA 1
ATOM 4541 C C . THR A 1 579 ? 15.407 66.307 48.254 1.000 27.917 607 THR A C 1
ATOM 4542 O O . THR A 1 579 ? 14.785 65.983 47.239 1.000 24.882 607 THR A O 1
ATOM 4546 N N . GLU A 1 580 ? 15.122 67.396 48.984 1.000 26.432 608 GLU A N 1
ATOM 4547 C CA . GLU A 1 580 ? 13.987 68.257 48.659 1.000 29.506 608 GLU A CA 1
ATOM 4548 C C . GLU A 1 580 ? 14.235 69.062 47.378 1.000 30.995 608 GLU A C 1
ATOM 4549 O O . GLU A 1 580 ? 13.297 69.449 46.674 1.000 28.880 608 GLU A O 1
ATOM 4555 N N . ALA A 1 581 ? 15.505 69.358 47.087 1.000 28.723 609 ALA A N 1
ATOM 4556 C CA . ALA A 1 581 ? 15.818 70.270 46.000 1.000 26.795 609 ALA A CA 1
ATOM 4557 C C . ALA A 1 581 ? 17.284 70.083 45.649 1.000 26.811 609 ALA A C 1
ATOM 4558 O O . ALA A 1 581 ? 18.058 69.731 46.517 1.000 27.726 609 ALA A O 1
ATOM 4560 N N . TYR A 1 582 ? 17.663 70.436 44.429 1.000 28.465 610 TYR A N 1
ATOM 4561 C CA . TYR A 1 582 ? 19.031 70.226 43.990 1.000 32.155 610 TYR A CA 1
ATOM 4562 C C . TYR A 1 582 ? 19.992 71.032 44.855 1.000 34.591 610 TYR A C 1
ATOM 4563 O O . TYR A 1 582 ? 19.693 72.122 45.334 1.000 30.751 610 TYR A O 1
ATOM 4572 N N . ALA A 1 583 ? 21.163 70.444 45.043 1.000 33.630 611 ALA A N 1
ATOM 4573 C CA . ALA A 1 583 ? 22.198 71.074 45.831 1.000 31.573 611 ALA A CA 1
ATOM 4574 C C . ALA A 1 583 ? 23.444 70.269 45.550 1.000 29.474 611 ALA A C 1
ATOM 4575 O O . ALA A 1 583 ? 23.365 69.251 44.870 1.000 30.412 611 ALA A O 1
ATOM 4577 N N . ASP A 1 584 ? 24.578 70.737 46.077 1.000 32.697 612 ASP A N 1
ATOM 4578 C CA . ASP A 1 584 ? 25.845 70.035 45.949 1.000 35.929 612 ASP A CA 1
ATOM 4579 C C . ASP A 1 584 ? 25.639 68.564 46.325 1.000 30.042 612 ASP A C 1
ATOM 4580 O O . ASP A 1 584 ? 25.220 68.262 47.443 1.000 29.173 612 ASP A O 1
ATOM 4585 N N . GLY A 1 585 ? 25.875 67.666 45.362 1.000 29.824 613 GLY A N 1
ATOM 4586 C CA . GLY A 1 585 ? 25.874 66.225 45.587 1.000 30.809 613 GLY A CA 1
ATOM 4587 C C . GLY A 1 585 ? 24.500 65.552 45.466 1.000 33.388 613 GLY A C 1
ATOM 4588 O O . GLY A 1 585 ? 24.417 64.331 45.609 1.000 33.118 613 GLY A O 1
ATOM 4589 N N . VAL A 1 586 ? 23.439 66.328 45.203 1.000 31.030 614 VAL A N 1
ATOM 4590 C CA . VAL A 1 586 ? 22.088 65.775 45.122 1.000 34.242 614 VAL A CA 1
ATOM 4591 C C . VAL A 1 586 ? 21.830 65.303 43.683 1.000 36.959 614 VAL A C 1
ATOM 4592 O O . VAL A 1 586 ? 22.215 65.993 42.739 1.000 36.606 614 VAL A O 1
ATOM 4596 N N . ASN A 1 587 ? 21.161 64.147 43.512 1.000 31.857 615 ASN A N 1
ATOM 4597 C CA . ASN A 1 587 ? 20.911 63.585 42.185 1.000 28.145 615 ASN A CA 1
ATOM 4598 C C . ASN A 1 587 ? 19.462 63.801 41.751 1.000 25.494 615 ASN A C 1
ATOM 4599 O O . ASN A 1 587 ? 19.177 63.903 40.558 1.000 29.662 615 ASN A O 1
ATOM 4604 N N . THR A 1 588 ? 18.535 63.736 42.697 1.000 23.399 616 THR A N 1
ATOM 4605 C CA . THR A 1 588 ? 17.137 63.844 42.291 1.000 28.181 616 THR A CA 1
ATOM 4606 C C . THR A 1 588 ? 16.340 64.332 43.489 1.000 26.550 616 THR A C 1
ATOM 4607 O O . THR A 1 588 ? 16.927 64.554 44.540 1.000 28.475 616 THR A O 1
ATOM 4611 N N . THR A 1 589 ? 15.027 64.537 43.324 1.000 24.828 617 THR A N 1
ATOM 4612 C CA . THR A 1 589 ? 14.266 65.174 44.388 1.000 25.708 617 THR A CA 1
ATOM 4613 C C . THR A 1 589 ? 13.025 64.352 44.770 1.000 26.321 617 THR A C 1
ATOM 4614 O O . THR A 1 589 ? 12.499 63.567 43.968 1.000 26.660 617 THR A O 1
ATOM 4618 N N . TYR A 1 590 ? 12.534 64.583 45.997 1.000 23.399 618 TYR A N 1
ATOM 4619 C CA . TYR A 1 590 ? 11.288 63.984 46.472 1.000 24.963 618 TYR A CA 1
ATOM 4620 C C . TYR A 1 590 ? 10.172 64.197 45.454 1.000 25.317 618 TYR A C 1
ATOM 4621 O O . TYR A 1 590 ? 9.421 63.270 45.125 1.000 25.955 618 TYR A O 1
ATOM 4630 N N . ALA A 1 591 ? 10.089 65.414 44.903 1.000 25.510 619 ALA A N 1
ATOM 4631 C CA . ALA A 1 591 ? 8.951 65.727 44.047 1.000 26.703 619 ALA A CA 1
ATOM 4632 C C . ALA A 1 591 ? 9.002 64.883 42.771 1.000 28.526 619 ALA A C 1
ATOM 4633 O O . ALA A 1 591 ? 7.948 64.522 42.235 1.000 25.418 619 ALA A O 1
ATOM 4635 N N . LEU A 1 592 ? 10.222 64.557 42.317 1.000 25.905 620 LEU A N 1
ATOM 4636 C CA . LEU A 1 592 ? 10.424 63.755 41.110 1.000 26.487 620 LEU A CA 1
ATOM 4637 C C . LEU A 1 592 ? 10.391 62.269 41.424 1.000 29.938 620 LEU A C 1
ATOM 4638 O O . LEU A 1 592 ? 10.514 61.483 40.480 1.000 31.067 620 LEU A O 1
ATOM 4643 N N . SER A 1 593 ? 10.339 61.881 42.720 1.000 29.073 621 SER A N 1
ATOM 4644 C CA . SER A 1 593 ? 10.662 60.499 43.052 1.000 26.204 621 SER A CA 1
ATOM 4645 C C . SER A 1 593 ? 9.421 59.706 43.443 1.000 27.010 621 SER A C 1
ATOM 4646 O O . SER A 1 593 ? 8.414 60.284 43.840 1.000 25.406 621 SER A O 1
ATOM 4649 N N . ASP A 1 594 ? 9.539 58.381 43.288 1.000 25.306 622 ASP A N 1
ATOM 4650 C CA . ASP A 1 594 ? 8.539 57.405 43.696 1.000 23.841 622 ASP A CA 1
ATOM 4651 C C . ASP A 1 594 ? 9.297 56.105 43.965 1.000 25.444 622 ASP A C 1
ATOM 4652 O O . ASP A 1 594 ? 10.433 55.943 43.505 1.000 25.880 622 ASP A O 1
ATOM 4657 N N . ALA A 1 595 ? 8.646 55.160 44.654 1.000 24.606 623 ALA A N 1
ATOM 4658 C CA . ALA A 1 595 ? 9.205 53.831 44.873 1.000 25.543 623 ALA A CA 1
ATOM 4659 C C . ALA A 1 595 ? 9.612 53.154 43.555 1.000 27.291 623 ALA A C 1
ATOM 4660 O O . ALA A 1 595 ? 10.630 52.454 43.492 1.000 28.060 623 ALA A O 1
ATOM 4662 N N . ILE A 1 596 ? 8.865 53.398 42.471 1.000 28.508 624 ILE A N 1
ATOM 4663 C CA . ILE A 1 596 ? 9.114 52.655 41.233 1.000 22.671 624 ILE A CA 1
ATOM 4664 C C . ILE A 1 596 ? 10.471 53.048 40.643 1.000 24.006 624 ILE A C 1
ATOM 4665 O O . ILE A 1 596 ? 11.019 52.324 39.825 1.000 25.310 624 ILE A O 1
ATOM 4670 N N . ASP A 1 597 ? 11.034 54.181 41.074 1.000 26.324 625 ASP A N 1
ATOM 4671 C CA . ASP A 1 597 ? 12.291 54.651 40.511 1.000 25.102 625 ASP A CA 1
ATOM 4672 C C . ASP A 1 597 ? 13.493 53.891 41.044 1.000 26.068 625 ASP A C 1
ATOM 4673 O O . ASP A 1 597 ? 14.556 54.035 40.444 1.000 22.026 625 ASP A O 1
ATOM 4678 N N . PHE A 1 598 ? 13.328 53.125 42.142 1.000 25.018 626 PHE A N 1
ATOM 4679 C CA . PHE A 1 598 ? 14.470 52.467 42.784 1.000 29.001 626 PHE A CA 1
ATOM 4680 C C . PHE A 1 598 ? 14.203 50.970 42.934 1.000 26.963 626 PHE A C 1
ATOM 4681 O O . PHE A 1 598 ? 13.073 50.564 43.183 1.000 25.668 626 PHE A O 1
ATOM 4689 N N . ASP A 1 599 ? 15.256 50.151 42.831 1.000 23.741 627 ASP A N 1
ATOM 4690 C CA . ASP A 1 599 ? 15.127 48.722 43.099 1.000 26.979 627 ASP A CA 1
ATOM 4691 C C . ASP A 1 599 ? 15.390 48.356 44.572 1.000 27.861 627 ASP A C 1
ATOM 4692 O O . ASP A 1 599 ? 15.041 47.256 45.017 1.000 26.821 627 ASP A O 1
ATOM 4697 N N . ALA A 1 600 ? 16.029 49.278 45.308 1.000 29.075 628 ALA A N 1
ATOM 4698 C CA . ALA A 1 600 ? 16.272 49.194 46.748 1.000 28.149 628 ALA A CA 1
ATOM 4699 C C . ALA A 1 600 ? 16.289 50.621 47.283 1.000 26.412 628 ALA A C 1
ATOM 4700 O O . ALA A 1 600 ? 16.641 51.550 46.547 1.000 24.537 628 ALA A O 1
ATOM 4702 N N . LEU A 1 601 ? 15.967 50.780 48.568 1.000 27.832 629 LEU A N 1
ATOM 4703 C CA . LEU A 1 601 ? 15.863 52.089 49.193 1.000 30.906 629 LEU A CA 1
ATOM 4704 C C . LEU A 1 601 ? 16.731 52.116 50.457 1.000 29.751 629 LEU A C 1
ATOM 4705 O O . LEU A 1 601 ? 16.809 51.120 51.177 1.000 27.957 629 LEU A O 1
ATOM 4710 N N . ILE A 1 602 ? 17.502 53.196 50.671 1.000 29.974 630 ILE A N 1
ATOM 4711 C CA . ILE A 1 602 ? 18.292 53.341 51.891 1.000 26.749 630 ILE A CA 1
ATOM 4712 C C . ILE A 1 602 ? 17.856 54.644 52.552 1.000 29.295 630 ILE A C 1
ATOM 4713 O O . ILE A 1 602 ? 17.858 55.669 51.889 1.000 30.149 630 ILE A O 1
ATOM 4718 N N . ILE A 1 603 ? 17.492 54.609 53.843 1.000 27.488 631 ILE A N 1
ATOM 4719 C CA . ILE A 1 603 ? 17.204 55.832 54.582 1.000 27.825 631 ILE A CA 1
ATOM 4720 C C . ILE A 1 603 ? 18.469 56.265 55.333 1.000 28.965 631 ILE A C 1
ATOM 4721 O O . ILE A 1 603 ? 19.068 55.465 56.051 1.000 30.712 631 ILE A O 1
ATOM 4726 N N . ALA A 1 604 ? 18.885 57.527 55.134 1.000 28.758 632 ALA A N 1
ATOM 4727 C CA . ALA A 1 604 ? 20.077 58.105 55.758 1.000 32.061 632 ALA A CA 1
ATOM 4728 C C . ALA A 1 604 ? 19.891 58.290 57.264 1.000 30.271 632 ALA A C 1
ATOM 4729 O O . ALA A 1 604 ? 18.771 58.396 57.752 1.000 32.052 632 ALA A O 1
ATOM 4731 N N . ASP A 1 605 ? 21.021 58.410 57.978 1.000 33.710 633 ASP A N 1
ATOM 4732 C CA . ASP A 1 605 ? 21.023 58.796 59.386 1.000 33.572 633 ASP A CA 1
ATOM 4733 C C . ASP A 1 605 ? 20.543 60.245 59.523 1.000 33.287 633 ASP A C 1
ATOM 4734 O O . ASP A 1 605 ? 20.872 61.082 58.692 1.000 35.373 633 ASP A O 1
ATOM 4739 N N . GLY A 1 606 ? 19.674 60.483 60.516 1.000 32.841 634 GLY A N 1
ATOM 4740 C CA . GLY A 1 606 ? 19.327 61.799 61.020 1.000 30.743 634 GLY A CA 1
ATOM 4741 C C . GLY A 1 606 ? 18.229 62.516 60.231 1.000 37.007 634 GLY A C 1
ATOM 4742 O O . GLY A 1 606 ? 18.026 63.715 60.443 1.000 38.813 634 GLY A O 1
ATOM 4743 N N . VAL A 1 607 ? 17.486 61.800 59.373 1.000 32.107 635 VAL A N 1
ATOM 4744 C CA . VAL A 1 607 ? 16.491 62.461 58.530 1.000 36.693 635 VAL A CA 1
ATOM 4745 C C . VAL A 1 607 ? 15.083 61.975 58.868 1.000 39.116 635 VAL A C 1
ATOM 4746 O O . VAL A 1 607 ? 14.140 62.222 58.098 1.000 38.364 635 VAL A O 1
ATOM 4750 N N . GLN A 1 608 ? 14.947 61.314 60.026 1.000 35.785 636 GLN A N 1
ATOM 4751 C CA . GLN A 1 608 ? 13.714 60.597 60.321 1.000 39.155 636 GLN A CA 1
ATOM 4752 C C . GLN A 1 608 ? 12.510 61.537 60.254 1.000 37.127 636 GLN A C 1
ATOM 4753 O O . GLN A 1 608 ? 11.409 61.085 59.951 1.000 37.723 636 GLN A O 1
ATOM 4759 N N . SER A 1 609 ? 12.728 62.844 60.438 1.000 38.870 637 SER A N 1
ATOM 4760 C CA . SER A 1 609 ? 11.611 63.777 60.551 1.000 39.880 637 SER A CA 1
ATOM 4761 C C . SER A 1 609 ? 10.900 64.021 59.209 1.000 42.611 637 SER A C 1
ATOM 4762 O O . SER A 1 609 ? 9.800 64.584 59.171 1.000 43.415 637 SER A O 1
ATOM 4765 N N . LEU A 1 610 ? 11.546 63.649 58.097 1.000 32.687 638 LEU A N 1
ATOM 4766 C CA . LEU A 1 610 ? 10.924 63.723 56.781 1.000 35.052 638 LEU A CA 1
ATOM 4767 C C . LEU A 1 610 ? 9.795 62.706 56.628 1.000 35.277 638 LEU A C 1
ATOM 4768 O O . LEU A 1 610 ? 8.941 62.881 55.756 1.000 33.581 638 LEU A O 1
ATOM 4773 N N . PHE A 1 611 ? 9.827 61.648 57.449 1.000 30.086 639 PHE A N 1
ATOM 4774 C CA . PHE A 1 611 ? 9.077 60.438 57.164 1.000 33.137 639 PHE A CA 1
ATOM 4775 C C . PHE A 1 611 ? 7.775 60.387 57.939 1.000 37.652 639 PHE A C 1
ATOM 4776 O O . PHE A 1 611 ? 7.274 59.295 58.203 1.000 40.081 639 PHE A O 1
ATOM 4784 N N . ALA A 1 612 ? 7.249 61.580 58.256 1.000 36.481 640 ALA A N 1
ATOM 4785 C CA . ALA A 1 612 ? 5.908 61.763 58.798 1.000 40.755 640 ALA A CA 1
ATOM 4786 C C . ALA A 1 612 ? 4.866 60.991 57.980 1.000 35.948 640 ALA A C 1
ATOM 4787 O O . ALA A 1 612 ? 4.818 61.108 56.754 1.000 36.370 640 ALA A O 1
ATOM 4789 N N . SER A 1 613 ? 3.980 60.273 58.674 1.000 39.950 641 SER A N 1
ATOM 4790 C CA . SER A 1 613 ? 2.888 59.566 58.020 1.000 41.538 641 SER A CA 1
ATOM 4791 C C . SER A 1 613 ? 1.809 60.551 57.555 1.000 43.658 641 SER A C 1
ATOM 4792 O O . SER A 1 613 ? 1.746 61.688 58.019 1.000 41.298 641 SER A O 1
ATOM 4795 N N . PRO A 1 614 ? 0.954 60.164 56.575 1.000 38.729 642 PRO A N 1
ATOM 4796 C CA . PRO A 1 614 ? -0.108 61.042 56.089 1.000 39.820 642 PRO A CA 1
ATOM 4797 C C . PRO A 1 614 ? -0.966 61.613 57.214 1.000 45.363 642 PRO A C 1
ATOM 4798 O O . PRO A 1 614 ? -1.417 62.753 57.123 1.000 48.975 642 PRO A O 1
ATOM 4802 N N . ALA A 1 615 ? -1.152 60.822 58.280 1.000 41.974 643 ALA A N 1
ATOM 4803 C CA . ALA A 1 615 ? -1.949 61.231 59.422 1.000 46.129 643 ALA A CA 1
ATOM 4804 C C . ALA A 1 615 ? -1.307 62.433 60.105 1.000 53.941 643 ALA A C 1
ATOM 4805 O O . ALA A 1 615 ? -1.982 63.437 60.341 1.000 58.867 643 ALA A O 1
ATOM 4807 N N . LEU A 1 616 ? 0.006 62.332 60.375 1.000 57.014 644 LEU A N 1
ATOM 4808 C CA . LEU A 1 616 ? 0.776 63.432 60.942 1.000 56.486 644 LEU A CA 1
ATOM 4809 C C . LEU A 1 616 ? 0.750 64.638 60.007 1.000 53.185 644 LEU A C 1
ATOM 4810 O O . LEU A 1 616 ? 0.491 65.753 60.458 1.000 54.803 644 LEU A O 1
ATOM 4815 N N . ALA A 1 617 ? 1.002 64.411 58.707 1.000 55.700 645 ALA A N 1
ATOM 4816 C CA . ALA A 1 617 ? 0.912 65.489 57.729 1.000 51.280 645 ALA A CA 1
ATOM 4817 C C . ALA A 1 617 ? -0.420 66.234 57.865 1.000 52.758 645 ALA A C 1
ATOM 4818 O O . ALA A 1 617 ? -0.441 67.453 57.739 1.000 57.022 645 ALA A O 1
ATOM 4820 N N . ASN A 1 618 ? -1.520 65.523 58.163 1.000 49.082 646 ASN A N 1
ATOM 4821 C CA . ASN A 1 618 ? -2.847 66.118 58.039 1.000 50.103 646 ASN A CA 1
ATOM 4822 C C . ASN A 1 618 ? -3.178 67.130 59.143 1.000 57.558 646 ASN A C 1
ATOM 4823 O O . ASN A 1 618 ? -4.103 67.927 58.971 1.000 68.104 646 ASN A O 1
ATOM 4828 N N . GLN A 1 619 ? -2.439 67.101 60.262 1.000 66.602 647 GLN A N 1
ATOM 4829 C CA . GLN A 1 619 ? -2.708 67.958 61.411 1.000 80.250 647 GLN A CA 1
ATOM 4830 C C . GLN A 1 619 ? -2.369 69.422 61.123 1.000 94.506 647 GLN A C 1
ATOM 4831 O O . GLN A 1 619 ? -3.155 70.311 61.448 1.000 99.720 647 GLN A O 1
ATOM 4837 N N . MET A 1 620 ? -1.207 69.660 60.502 1.000 99.713 648 MET A N 1
ATOM 4838 C CA . MET A 1 620 ? -0.524 70.946 60.559 1.000 105.749 648 MET A CA 1
ATOM 4839 C C . MET A 1 620 ? -0.719 71.752 59.270 1.000 114.792 648 MET A C 1
ATOM 4840 O O . MET A 1 620 ? -0.000 72.724 59.046 1.000 113.863 648 MET A O 1
ATOM 4845 N N . ASN A 1 621 ? -1.721 71.377 58.459 1.000 127.461 649 ASN A N 1
ATOM 4846 C CA . ASN A 1 621 ? -1.856 71.788 57.064 1.000 140.175 649 ASN A CA 1
ATOM 4847 C C . ASN A 1 621 ? -1.821 73.305 56.880 1.000 138.242 649 ASN A C 1
ATOM 4848 O O . ASN A 1 621 ? -2.135 74.055 57.804 1.000 143.924 649 ASN A O 1
ATOM 4853 N N . SER A 1 622 ? -1.437 73.716 55.658 1.000 130.021 650 SER A N 1
ATOM 4854 C CA . SER A 1 622 ? -1.615 75.049 55.088 1.000 120.454 650 SER A CA 1
ATOM 4855 C C . SER A 1 622 ? -0.331 75.883 55.171 1.000 120.851 650 SER A C 1
ATOM 4856 O O . SER A 1 622 ? 0.380 76.027 54.178 1.000 103.860 650 SER A O 1
ATOM 4859 N N . THR A 1 623 ? -0.048 76.455 56.349 1.000 133.295 651 THR A N 1
ATOM 4860 C CA . THR A 1 623 ? 1.234 77.103 56.598 1.000 123.105 651 THR A CA 1
ATOM 4861 C C . THR A 1 623 ? 2.217 76.060 57.142 1.000 111.731 651 THR A C 1
ATOM 4862 O O . THR A 1 623 ? 1.800 75.066 57.738 1.000 115.333 651 THR A O 1
ATOM 4866 N N . ALA A 1 624 ? 3.514 76.278 56.874 1.000 99.489 652 ALA A N 1
ATOM 4867 C CA . ALA A 1 624 ? 4.641 75.557 57.461 1.000 91.744 652 ALA A CA 1
ATOM 4868 C C . ALA A 1 624 ? 4.686 74.065 57.096 1.000 91.403 652 ALA A C 1
ATOM 4869 O O . ALA A 1 624 ? 5.552 73.348 57.608 1.000 86.244 652 ALA A O 1
ATOM 4871 N N . THR A 1 625 ? 3.770 73.602 56.219 1.000 72.347 653 THR A N 1
ATOM 4872 C CA . THR A 1 625 ? 3.929 72.336 55.502 1.000 62.454 653 THR A CA 1
ATOM 4873 C C . THR A 1 625 ? 4.805 72.598 54.273 1.000 56.010 653 THR A C 1
ATOM 4874 O O . THR A 1 625 ? 4.606 73.602 53.586 1.000 50.816 653 THR A O 1
ATOM 4878 N N . SER A 1 626 ? 5.760 71.695 53.984 1.000 48.951 654 SER A N 1
ATOM 4879 C CA . SER A 1 626 ? 6.647 71.886 52.840 1.000 43.266 654 SER A CA 1
ATOM 4880 C C . SER A 1 626 ? 5.884 72.030 51.517 1.000 38.983 654 SER A C 1
ATOM 4881 O O . SER A 1 626 ? 4.977 71.252 51.212 1.000 40.120 654 SER A O 1
ATOM 4884 N N . THR A 1 627 ? 6.284 73.016 50.706 1.000 32.592 655 THR A N 1
ATOM 4885 C CA . THR A 1 627 ? 5.739 73.123 49.365 1.000 32.118 655 THR A CA 1
ATOM 4886 C C . THR A 1 627 ? 6.568 72.292 48.389 1.000 30.308 655 THR A C 1
ATOM 4887 O O . THR A 1 627 ? 6.155 72.147 47.249 1.000 30.099 655 THR A O 1
ATOM 4891 N N . LEU A 1 628 ? 7.731 71.780 48.830 1.000 29.102 656 LEU A N 1
ATOM 4892 C CA . LEU A 1 628 ? 8.699 71.202 47.906 1.000 29.006 656 LEU A CA 1
ATOM 4893 C C . LEU A 1 628 ? 8.313 69.795 47.440 1.000 30.247 656 LEU A C 1
ATOM 4894 O O . LEU A 1 628 ? 8.935 69.286 46.500 1.000 27.103 656 LEU A O 1
ATOM 4899 N N . TYR A 1 629 ? 7.331 69.158 48.103 1.000 24.922 657 TYR A N 1
ATOM 4900 C CA . TYR A 1 629 ? 6.871 67.869 47.611 1.000 26.357 657 TYR A CA 1
ATOM 4901 C C . TYR A 1 629 ? 5.498 67.640 48.188 1.000 25.878 657 TYR A C 1
ATOM 4902 O O . TYR A 1 629 ? 5.182 68.241 49.212 1.000 28.113 657 TYR A O 1
ATOM 4911 N N . PRO A 1 630 ? 4.640 66.794 47.576 1.000 25.416 658 PRO A N 1
ATOM 4912 C CA . PRO A 1 630 ? 3.316 66.533 48.167 1.000 27.694 658 PRO A CA 1
ATOM 4913 C C . PRO A 1 630 ? 3.414 65.956 49.577 1.000 26.753 658 PRO A C 1
ATOM 4914 O O . PRO A 1 630 ? 4.357 65.207 49.892 1.000 25.546 658 PRO A O 1
ATOM 4918 N N . PRO A 1 631 ? 2.431 66.252 50.468 1.000 29.602 659 PRO A N 1
ATOM 4919 C CA . PRO A 1 631 ? 2.426 65.708 51.838 1.000 27.766 659 PRO A CA 1
ATOM 4920 C C . PRO A 1 631 ? 2.711 64.200 51.949 1.000 31.869 659 PRO A C 1
ATOM 4921 O O . PRO A 1 631 ? 2.068 63.403 51.266 1.000 29.163 659 PRO A O 1
ATOM 4925 N N . ALA A 1 632 ? 3.699 63.840 52.795 1.000 29.989 660 ALA A N 1
ATOM 4926 C CA . ALA A 1 632 ? 4.105 62.475 53.146 1.000 30.860 660 ALA A CA 1
ATOM 4927 C C . ALA A 1 632 ? 4.726 61.701 51.979 1.000 26.801 660 ALA A C 1
ATOM 4928 O O . ALA A 1 632 ? 4.697 60.482 51.980 1.000 26.697 660 ALA A O 1
ATOM 4930 N N . ARG A 1 633 ? 5.299 62.416 51.005 1.000 23.981 661 ARG A N 1
ATOM 4931 C CA . ARG A 1 633 ? 5.973 61.803 49.874 1.000 25.171 661 ARG A CA 1
ATOM 4932 C C . ARG A 1 633 ? 7.098 60.857 50.336 1.000 30.711 661 ARG A C 1
ATOM 4933 O O . ARG A 1 633 ? 7.155 59.725 49.857 1.000 30.658 661 ARG A O 1
ATOM 4941 N N . PRO A 1 634 ? 8.042 61.274 51.228 1.000 29.056 662 PRO A N 1
ATOM 4942 C CA . PRO A 1 634 ? 9.106 60.375 51.708 1.000 29.399 662 PRO A CA 1
ATOM 4943 C C . PRO A 1 634 ? 8.566 59.094 52.358 1.000 27.997 662 PRO A C 1
ATOM 4944 O O . PRO A 1 634 ? 8.979 57.976 52.002 1.000 26.993 662 PRO A O 1
ATOM 4948 N N . PHE A 1 635 ? 7.596 59.265 53.263 1.000 24.794 663 PHE A N 1
ATOM 4949 C CA . PHE A 1 635 ? 6.916 58.134 53.876 1.000 29.375 663 PHE A CA 1
ATOM 4950 C C . PHE A 1 635 ? 6.349 57.203 52.804 1.000 25.692 663 PHE A C 1
ATOM 4951 O O . PHE A 1 635 ? 6.547 55.992 52.866 1.000 30.045 663 PHE A O 1
ATOM 4959 N N . GLN A 1 636 ? 5.665 57.774 51.814 1.000 27.111 664 GLN A N 1
ATOM 4960 C CA . GLN A 1 636 ? 5.010 56.958 50.803 1.000 28.606 664 GLN A CA 1
ATOM 4961 C C . GLN A 1 636 ? 6.052 56.162 50.011 1.000 26.535 664 GLN A C 1
ATOM 4962 O O . GLN A 1 636 ? 5.819 55.005 49.662 1.000 25.352 664 GLN A O 1
ATOM 4968 N N . ILE A 1 637 ? 7.207 56.773 49.720 1.000 26.451 665 ILE A N 1
ATOM 4969 C CA . ILE A 1 637 ? 8.213 56.035 48.964 1.000 25.235 665 ILE A CA 1
ATOM 4970 C C . ILE A 1 637 ? 8.583 54.781 49.759 1.000 27.487 665 ILE A C 1
ATOM 4971 O O . ILE A 1 637 ? 8.707 53.667 49.219 1.000 29.333 665 ILE A O 1
ATOM 4976 N N . LEU A 1 638 ? 8.742 54.960 51.070 1.000 24.874 666 LEU A N 1
ATOM 4977 C CA . LEU A 1 638 ? 9.184 53.878 51.941 1.000 24.792 666 LEU A CA 1
ATOM 4978 C C . LEU A 1 638 ? 8.127 52.768 52.013 1.000 23.089 666 LEU A C 1
ATOM 4979 O O . LEU A 1 638 ? 8.428 51.592 51.860 1.000 26.755 666 LEU A O 1
ATOM 4984 N N . VAL A 1 639 ? 6.890 53.161 52.295 1.000 22.505 667 VAL A N 1
ATOM 4985 C CA . VAL A 1 639 ? 5.796 52.225 52.479 1.000 27.744 667 VAL A CA 1
ATOM 4986 C C . VAL A 1 639 ? 5.573 51.467 51.173 1.000 28.523 667 VAL A C 1
ATOM 4987 O O . VAL A 1 639 ? 5.376 50.247 51.182 1.000 28.627 667 VAL A O 1
ATOM 4991 N N . ASP A 1 640 ? 5.567 52.203 50.047 1.000 28.422 668 ASP A N 1
ATOM 4992 C CA . ASP A 1 640 ? 5.417 51.542 48.757 1.000 26.955 668 ASP A CA 1
ATOM 4993 C C . ASP A 1 640 ? 6.553 50.552 48.520 1.000 26.928 668 ASP A C 1
ATOM 4994 O O . ASP A 1 640 ? 6.278 49.438 48.115 1.000 26.208 668 ASP A O 1
ATOM 4999 N N . SER A 1 641 ? 7.818 50.967 48.678 1.000 23.396 669 SER A N 1
ATOM 5000 C CA . SER A 1 641 ? 8.934 50.068 48.428 1.000 24.009 669 SER A CA 1
ATOM 5001 C C . SER A 1 641 ? 8.801 48.764 49.220 1.000 27.039 669 SER A C 1
ATOM 5002 O O . SER A 1 641 ? 9.084 47.676 48.698 1.000 28.112 669 SER A O 1
ATOM 5005 N N . PHE A 1 642 ? 8.420 48.890 50.497 1.000 26.086 670 PHE A N 1
ATOM 5006 C CA . PHE A 1 642 ? 8.251 47.729 51.354 1.000 27.055 670 PHE A CA 1
ATOM 5007 C C . PHE A 1 642 ? 7.106 46.849 50.840 1.000 23.539 670 PHE A C 1
ATOM 5008 O O . PHE A 1 642 ? 7.270 45.640 50.660 1.000 25.043 670 PHE A O 1
ATOM 5016 N N . ARG A 1 643 ? 5.966 47.479 50.527 1.000 24.302 671 ARG A N 1
ATOM 5017 C CA . ARG A 1 643 ? 4.814 46.720 50.066 1.000 26.597 671 ARG A CA 1
ATOM 5018 C C . ARG A 1 643 ? 5.155 45.900 48.824 1.000 26.051 671 ARG A C 1
ATOM 5019 O O . ARG A 1 643 ? 4.650 44.779 48.666 1.000 26.226 671 ARG A O 1
ATOM 5027 N N . TYR A 1 644 ? 5.928 46.483 47.898 1.000 21.953 672 TYR A N 1
ATOM 5028 C CA . TYR A 1 644 ? 6.251 45.855 46.618 1.000 23.708 672 TYR A CA 1
ATOM 5029 C C . TYR A 1 644 ? 7.256 44.712 46.760 1.000 25.658 672 TYR A C 1
ATOM 5030 O O . TYR A 1 644 ? 7.456 43.912 45.833 1.000 26.660 672 TYR A O 1
ATOM 5039 N N . GLY A 1 645 ? 7.922 44.654 47.905 1.000 24.276 673 GLY A N 1
ATOM 5040 C CA . GLY A 1 645 ? 8.795 43.520 48.147 1.000 23.686 673 GLY A CA 1
ATOM 5041 C C . GLY A 1 645 ? 10.260 43.862 47.935 1.000 23.892 673 GLY A C 1
ATOM 5042 O O . GLY A 1 645 ? 11.081 42.954 47.963 1.000 24.683 673 GLY A O 1
ATOM 5043 N N . LYS A 1 646 ? 10.595 45.161 47.818 1.000 23.207 674 LYS A N 1
ATOM 5044 C CA . LYS A 1 646 ? 11.960 45.577 47.512 1.000 24.604 674 LYS A CA 1
ATOM 5045 C C . LYS A 1 646 ? 12.833 45.587 48.772 1.000 25.103 674 LYS A C 1
ATOM 5046 O O . LYS A 1 646 ? 12.359 45.832 49.873 1.000 23.905 674 LYS A O 1
ATOM 5052 N N . PRO A 1 647 ? 14.155 45.323 48.659 1.000 26.026 675 PRO A N 1
ATOM 5053 C CA . PRO A 1 647 ? 15.054 45.505 49.803 1.000 27.612 675 PRO A CA 1
ATOM 5054 C C . PRO A 1 647 ? 15.040 46.951 50.308 1.000 28.993 675 PRO A C 1
ATOM 5055 O O . PRO A 1 647 ? 15.051 47.903 49.518 1.000 26.948 675 PRO A O 1
ATOM 5059 N N . VAL A 1 648 ? 14.980 47.119 51.637 1.000 31.191 676 VAL A N 1
ATOM 5060 C CA . VAL A 1 648 ? 15.062 48.438 52.249 1.000 28.262 676 VAL A CA 1
ATOM 5061 C C . VAL A 1 648 ? 16.081 48.378 53.389 1.000 28.773 676 VAL A C 1
ATOM 5062 O O . VAL A 1 648 ? 16.066 47.453 54.207 1.000 27.558 676 VAL A O 1
ATOM 5066 N N . ALA A 1 649 ? 16.933 49.411 53.455 1.000 27.692 677 ALA A N 1
ATOM 5067 C CA . ALA A 1 649 ? 17.951 49.549 54.487 1.000 24.823 677 ALA A CA 1
ATOM 5068 C C . ALA A 1 649 ? 17.794 50.907 55.172 1.000 28.694 677 ALA A C 1
ATOM 5069 O O . ALA A 1 649 ? 17.221 51.850 54.618 1.000 26.652 677 ALA A O 1
ATOM 5071 N N . ALA A 1 650 ? 18.274 51.004 56.414 1.000 26.588 678 ALA A N 1
ATOM 5072 C CA . ALA A 1 650 ? 18.209 52.259 57.156 1.000 28.059 678 ALA A CA 1
ATOM 5073 C C . ALA A 1 650 ? 19.486 52.405 57.981 1.000 32.454 678 ALA A C 1
ATOM 5074 O O . ALA A 1 650 ? 19.919 51.464 58.645 1.000 32.593 678 ALA A O 1
ATOM 5076 N N . VAL A 1 651 ? 20.119 53.572 57.872 1.000 31.792 679 VAL A N 1
ATOM 5077 C CA . VAL A 1 651 ? 21.310 53.865 58.653 1.000 30.731 679 VAL A CA 1
ATOM 5078 C C . VAL A 1 651 ? 20.902 54.694 59.877 1.000 30.826 679 VAL A C 1
ATOM 5079 O O . VAL A 1 651 ? 20.114 55.643 59.787 1.000 28.967 679 VAL A O 1
ATOM 5083 N N . GLY A 1 652 ? 21.428 54.308 61.048 1.000 32.280 680 GLY A N 1
ATOM 5084 C CA . GLY A 1 652 ? 21.270 55.095 62.251 1.000 30.606 680 GLY A CA 1
ATOM 5085 C C . GLY A 1 652 ? 19.806 55.304 62.586 1.000 31.153 680 GLY A C 1
ATOM 5086 O O . GLY A 1 652 ? 19.021 54.363 62.554 1.000 33.420 680 GLY A O 1
ATOM 5087 N N . SER A 1 653 ? 19.442 56.574 62.819 1.000 33.252 681 SER A N 1
ATOM 5088 C CA . SER A 1 653 ? 18.086 56.958 63.200 1.000 35.003 681 SER A CA 1
ATOM 5089 C C . SER A 1 653 ? 17.106 56.767 62.038 1.000 30.323 681 SER A C 1
ATOM 5090 O O . SER A 1 653 ? 15.904 57.020 62.172 1.000 33.113 681 SER A O 1
ATOM 5093 N N . GLY A 1 654 ? 17.636 56.386 60.876 1.000 32.897 682 GLY A N 1
ATOM 5094 C CA . GLY A 1 654 ? 16.786 55.935 59.787 1.000 31.101 682 GLY A CA 1
ATOM 5095 C C . GLY A 1 654 ? 15.837 54.839 60.255 1.000 32.522 682 GLY A C 1
ATOM 5096 O O . GLY A 1 654 ? 14.701 54.773 59.805 1.000 32.543 682 GLY A O 1
ATOM 5097 N N . SER A 1 655 ? 16.291 53.996 61.191 1.000 34.519 683 SER A N 1
ATOM 5098 C CA . SER A 1 655 ? 15.428 52.946 61.724 1.000 36.719 683 SER A CA 1
ATOM 5099 C C . SER A 1 655 ? 14.143 53.518 62.338 1.000 38.536 683 SER A C 1
ATOM 5100 O O . SER A 1 655 ? 13.164 52.792 62.433 1.000 39.319 683 SER A O 1
ATOM 5103 N N . VAL A 1 656 ? 14.120 54.818 62.705 1.000 39.139 684 VAL A N 1
ATOM 5104 C CA . VAL A 1 656 ? 12.918 55.459 63.241 1.000 36.909 684 VAL A CA 1
ATOM 5105 C C . VAL A 1 656 ? 11.857 55.540 62.149 1.000 35.662 684 VAL A C 1
ATOM 5106 O O . VAL A 1 656 ? 10.669 55.312 62.396 1.000 32.923 684 VAL A O 1
ATOM 5110 N N . ALA A 1 657 ? 12.310 55.870 60.934 1.000 36.098 685 ALA A N 1
ATOM 5111 C CA . ALA A 1 657 ? 11.439 55.845 59.770 1.000 35.793 685 ALA A CA 1
ATOM 5112 C C . ALA A 1 657 ? 10.832 54.447 59.562 1.000 32.426 685 ALA A C 1
ATOM 5113 O O . ALA A 1 657 ? 9.629 54.306 59.332 1.000 31.358 685 ALA A O 1
ATOM 5115 N N . LEU A 1 658 ? 11.654 53.402 59.678 1.000 28.511 686 LEU A N 1
ATOM 5116 C CA . LEU A 1 658 ? 11.164 52.036 59.508 1.000 36.241 686 LEU A CA 1
ATOM 5117 C C . LEU A 1 658 ? 10.039 51.735 60.488 1.000 36.024 686 LEU A C 1
ATOM 5118 O O . LEU A 1 658 ? 9.007 51.217 60.088 1.000 35.210 686 LEU A O 1
ATOM 5123 N N . LYS A 1 659 ? 10.259 52.041 61.772 1.000 42.850 687 LYS A N 1
ATOM 5124 C CA . LYS A 1 659 ? 9.251 51.829 62.802 1.000 45.393 687 LYS A CA 1
ATOM 5125 C C . LYS A 1 659 ? 7.977 52.598 62.467 1.000 44.856 687 LYS A C 1
ATOM 5126 O O . LYS A 1 659 ? 6.900 52.022 62.522 1.000 46.373 687 LYS A O 1
ATOM 5132 N N . ASN A 1 660 ? 8.096 53.878 62.091 1.000 40.968 688 ASN A N 1
ATOM 5133 C CA . ASN A 1 660 ? 6.939 54.683 61.705 1.000 44.093 688 ASN A CA 1
ATOM 5134 C C . ASN A 1 660 ? 6.092 53.992 60.632 1.000 44.391 688 ASN A C 1
ATOM 5135 O O . ASN A 1 660 ? 4.882 54.206 60.549 1.000 47.158 688 ASN A O 1
ATOM 5140 N N . ALA A 1 661 ? 6.753 53.178 59.801 1.000 40.191 689 ALA A N 1
ATOM 5141 C CA . ALA A 1 661 ? 6.150 52.528 58.655 1.000 37.226 689 ALA A CA 1
ATOM 5142 C C . ALA A 1 661 ? 5.674 51.124 59.019 1.000 36.421 689 ALA A C 1
ATOM 5143 O O . ALA A 1 661 ? 5.138 50.422 58.168 1.000 37.518 689 ALA A O 1
ATOM 5145 N N . GLY A 1 662 ? 5.883 50.715 60.276 1.000 37.909 690 GLY A N 1
ATOM 5146 C CA . GLY A 1 662 ? 5.474 49.399 60.740 1.000 39.312 690 GLY A CA 1
ATOM 5147 C C . GLY A 1 662 ? 6.340 48.282 60.154 1.000 39.819 690 GLY A C 1
ATOM 5148 O O . GLY A 1 662 ? 5.904 47.142 60.033 1.000 47.916 690 GLY A O 1
ATOM 5149 N N . ILE A 1 663 ? 7.571 48.620 59.796 1.000 32.682 691 ILE A N 1
ATOM 5150 C CA . ILE A 1 663 ? 8.502 47.665 59.225 1.000 34.131 691 ILE A CA 1
ATOM 5151 C C . ILE A 1 663 ? 9.477 47.251 60.324 1.000 32.674 691 ILE A C 1
ATOM 5152 O O . ILE A 1 663 ? 10.291 48.075 60.733 1.000 31.933 691 ILE A O 1
ATOM 5157 N N . ASP A 1 664 ? 9.394 45.996 60.800 1.000 38.640 692 ASP A N 1
ATOM 5158 C CA . ASP A 1 664 ? 10.297 45.482 61.838 1.000 40.605 692 ASP A CA 1
ATOM 5159 C C . ASP A 1 664 ? 11.659 45.202 61.216 1.000 36.745 692 ASP A C 1
ATOM 5160 O O . ASP A 1 664 ? 11.733 44.675 60.112 1.000 38.030 692 ASP A O 1
ATOM 5165 N N . SER A 1 665 ? 12.737 45.541 61.932 1.000 40.280 693 SER A N 1
ATOM 5166 C CA . SER A 1 665 ? 14.082 45.288 61.430 1.000 40.724 693 SER A CA 1
ATOM 5167 C C . SER A 1 665 ? 14.395 43.786 61.353 1.000 40.378 693 SER A C 1
ATOM 5168 O O . SER A 1 665 ? 15.410 43.373 60.810 1.000 43.435 693 SER A O 1
ATOM 5171 N N . SER A 1 666 ? 13.476 42.945 61.829 1.000 43.905 694 SER A N 1
ATOM 5172 C CA . SER A 1 666 ? 13.653 41.500 61.754 1.000 46.541 694 SER A CA 1
ATOM 5173 C C . SER A 1 666 ? 13.166 40.895 60.426 1.000 45.699 694 SER A C 1
ATOM 5174 O O . SER A 1 666 ? 13.399 39.709 60.189 1.000 45.934 694 SER A O 1
ATOM 5177 N N . ARG A 1 667 ? 12.450 41.660 59.582 1.000 39.443 695 ARG A N 1
ATOM 5178 C CA . ARG A 1 667 ? 11.912 41.126 58.331 1.000 37.714 695 ARG A CA 1
ATOM 5179 C C . ARG A 1 667 ? 13.041 40.829 57.346 1.000 34.484 695 ARG A C 1
ATOM 5180 O O . ARG A 1 667 ? 14.079 41.503 57.319 1.000 31.815 695 ARG A O 1
ATOM 5188 N N . SER A 1 668 ? 12.830 39.810 56.515 1.000 33.118 696 SER A N 1
ATOM 5189 C CA . SER A 1 668 ? 13.755 39.541 55.429 1.000 29.643 696 SER A CA 1
ATOM 5190 C C . SER A 1 668 ? 13.788 40.736 54.476 1.000 31.776 696 SER A C 1
ATOM 5191 O O . SER A 1 668 ? 12.774 41.397 54.236 1.000 31.505 696 SER A O 1
ATOM 5194 N N . GLY A 1 669 ? 14.987 41.042 53.981 1.000 29.855 697 GLY A N 1
ATOM 5195 C CA . GLY A 1 669 ? 15.177 42.130 53.037 1.000 31.163 697 GLY A CA 1
ATOM 5196 C C . GLY A 1 669 ? 15.024 43.514 53.673 1.000 29.077 697 GLY A C 1
ATOM 5197 O O . GLY A 1 669 ? 14.711 44.468 52.958 1.000 25.953 697 GLY A O 1
ATOM 5198 N N . VAL A 1 670 ? 15.231 43.596 55.000 1.000 26.282 698 VAL A N 1
ATOM 5199 C CA . VAL A 1 670 ? 15.341 44.838 55.746 1.000 31.873 698 VAL A CA 1
ATOM 5200 C C . VAL A 1 670 ? 16.724 44.884 56.399 1.000 32.079 698 VAL A C 1
ATOM 5201 O O . VAL A 1 670 ? 17.101 43.958 57.104 1.000 32.588 698 VAL A O 1
ATOM 5205 N N . TYR A 1 671 ? 17.534 45.890 56.075 1.000 30.860 699 TYR A N 1
ATOM 5206 C CA . TYR A 1 671 ? 18.886 45.914 56.627 1.000 32.855 699 TYR A CA 1
ATOM 5207 C C . TYR A 1 671 ? 19.029 47.160 57.485 1.000 33.017 699 TYR A C 1
ATOM 5208 O O . TYR A 1 671 ? 18.598 48.238 57.075 1.000 36.152 699 TYR A O 1
ATOM 5217 N N . THR A 1 672 ? 19.565 47.013 58.702 1.000 30.812 700 THR A N 1
ATOM 5218 C CA . THR A 1 672 ? 19.846 48.176 59.535 1.000 35.576 700 THR A CA 1
ATOM 5219 C C . THR A 1 672 ? 21.271 48.087 60.085 1.000 37.005 700 THR A C 1
ATOM 5220 O O . THR A 1 672 ? 21.834 46.997 60.209 1.000 30.488 700 THR A O 1
ATOM 5224 N N . GLY A 1 673 ? 21.833 49.258 60.400 1.000 37.171 701 GLY A N 1
ATOM 5225 C CA . GLY A 1 673 ? 23.202 49.387 60.883 1.000 37.309 701 GLY A CA 1
ATOM 5226 C C . GLY A 1 673 ? 23.435 50.808 61.394 1.000 39.187 701 GLY A C 1
ATOM 5227 O O . GLY A 1 673 ? 22.662 51.720 61.093 1.000 35.773 701 GLY A O 1
ATOM 5228 N N . SER A 1 674 ? 24.468 50.991 62.221 1.000 37.508 702 SER A N 1
ATOM 5229 C CA . SER A 1 674 ? 24.823 52.337 62.646 1.000 34.512 702 SER A CA 1
ATOM 5230 C C . SER A 1 674 ? 25.557 53.005 61.486 1.000 33.967 702 SER A C 1
ATOM 5231 O O . SER A 1 674 ? 25.955 52.317 60.532 1.000 32.190 702 SER A O 1
ATOM 5234 N N . SER A 1 675 ? 25.835 54.312 61.654 1.000 34.018 703 SER A N 1
ATOM 5235 C CA . SER A 1 675 ? 26.554 55.138 60.695 1.000 32.704 703 SER A CA 1
ATOM 5236 C C . SER A 1 675 ? 27.981 54.637 60.477 1.000 34.456 703 SER A C 1
ATOM 5237 O O . SER A 1 675 ? 28.608 54.952 59.466 1.000 35.220 703 SER A O 1
ATOM 5240 N N . GLU A 1 676 ? 28.474 53.809 61.396 1.000 35.354 704 GLU A N 1
ATOM 5241 C CA . GLU A 1 676 ? 29.833 53.300 61.277 1.000 42.220 704 GLU A CA 1
ATOM 5242 C C . GLU A 1 676 ? 29.864 52.014 60.447 1.000 39.492 704 GLU A C 1
ATOM 5243 O O . GLU A 1 676 ? 30.947 51.509 60.161 1.000 45.608 704 GLU A O 1
ATOM 5249 N N . THR A 1 677 ? 28.702 51.479 60.048 1.000 34.380 705 THR A N 1
ATOM 5250 C CA . THR A 1 677 ? 28.729 50.197 59.349 1.000 40.549 705 THR A CA 1
ATOM 5251 C C . THR A 1 677 ? 28.176 50.304 57.923 1.000 42.186 705 THR A C 1
ATOM 5252 O O . THR A 1 677 ? 27.706 49.298 57.397 1.000 34.428 705 THR A O 1
ATOM 5256 N N . THR A 1 678 ? 28.216 51.504 57.303 1.000 43.505 706 THR A N 1
ATOM 5257 C CA . THR A 1 678 ? 27.560 51.765 56.014 1.000 38.197 706 THR A CA 1
ATOM 5258 C C . THR A 1 678 ? 28.107 50.842 54.915 1.000 39.816 706 THR A C 1
ATOM 5259 O O . THR A 1 678 ? 27.390 50.454 53.998 1.000 40.991 706 THR A O 1
ATOM 5263 N N . GLU A 1 679 ? 29.383 50.468 55.025 1.000 35.171 707 GLU A N 1
ATOM 5264 C CA . GLU A 1 679 ? 30.013 49.588 54.057 1.000 37.620 707 GLU A CA 1
ATOM 5265 C C . GLU A 1 679 ? 29.328 48.214 54.041 1.000 40.081 707 GLU A C 1
ATOM 5266 O O . GLU A 1 679 ? 29.035 47.674 52.967 1.000 36.030 707 GLU A O 1
ATOM 5272 N N . LYS A 1 680 ? 29.053 47.667 55.233 1.000 34.444 708 LYS A N 1
ATOM 5273 C CA . LYS A 1 680 ? 28.359 46.402 55.376 1.000 33.854 708 LYS A CA 1
ATOM 5274 C C . LYS A 1 680 ? 26.887 46.538 54.961 1.000 32.974 708 LYS A C 1
ATOM 5275 O O . LYS A 1 680 ? 26.328 45.626 54.344 1.000 32.980 708 LYS A O 1
ATOM 5281 N N . ILE A 1 681 ? 26.263 47.680 55.266 1.000 29.923 709 ILE A N 1
ATOM 5282 C CA . ILE A 1 681 ? 24.886 47.917 54.854 1.000 30.016 709 ILE A CA 1
ATOM 5283 C C . ILE A 1 681 ? 24.817 47.900 53.328 1.000 27.887 709 ILE A C 1
ATOM 5284 O O . ILE A 1 681 ? 23.912 47.305 52.769 1.000 26.064 709 ILE A O 1
ATOM 5289 N N . ALA A 1 682 ? 25.816 48.484 52.658 1.000 29.471 710 ALA A N 1
ATOM 5290 C CA . ALA A 1 682 ? 25.821 48.478 51.210 1.000 30.496 710 ALA A CA 1
ATOM 5291 C C . ALA A 1 682 ? 25.834 47.052 50.671 1.000 30.254 710 ALA A C 1
ATOM 5292 O O . ALA A 1 682 ? 25.150 46.765 49.680 1.000 29.722 710 ALA A O 1
ATOM 5294 N N . LYS A 1 683 ? 26.646 46.173 51.289 1.000 28.134 711 LYS A N 1
ATOM 5295 C CA . LYS A 1 683 ? 26.846 44.856 50.704 1.000 26.866 711 LYS A CA 1
ATOM 5296 C C . LYS A 1 683 ? 25.579 44.028 50.921 1.000 26.809 711 LYS A C 1
ATOM 5297 O O . LYS A 1 683 ? 25.275 43.151 50.115 1.000 31.735 711 LYS A O 1
ATOM 5303 N N . GLU A 1 684 ? 24.841 44.335 52.004 1.000 25.742 712 GLU A N 1
ATOM 5304 C CA . GLU A 1 684 ? 23.584 43.647 52.263 1.000 27.515 712 GLU A CA 1
ATOM 5305 C C . GLU A 1 684 ? 22.554 44.108 51.242 1.000 28.782 712 GLU A C 1
ATOM 5306 O O . GLU A 1 684 ? 21.746 43.307 50.785 1.000 27.877 712 GLU A O 1
ATOM 5312 N N . VAL A 1 685 ? 22.576 45.403 50.918 1.000 30.612 713 VAL A N 1
ATOM 5313 C CA . VAL A 1 685 ? 21.730 45.916 49.843 1.000 30.610 713 VAL A CA 1
ATOM 5314 C C . VAL A 1 685 ? 22.079 45.218 48.508 1.000 30.375 713 VAL A C 1
ATOM 5315 O O . VAL A 1 685 ? 21.183 44.826 47.753 1.000 24.327 713 VAL A O 1
ATOM 5319 N N . LEU A 1 686 ? 23.376 45.034 48.191 1.000 25.903 714 LEU A N 1
ATOM 5320 C CA . LEU A 1 686 ? 23.737 44.272 47.007 1.000 28.419 714 LEU A CA 1
ATOM 5321 C C . LEU A 1 686 ? 23.128 42.875 47.092 1.000 27.178 714 LEU A C 1
ATOM 5322 O O . LEU A 1 686 ? 22.587 42.370 46.113 1.000 27.169 714 LEU A O 1
ATOM 5327 N N . GLU A 1 687 ? 23.246 42.240 48.251 1.000 26.866 715 GLU A N 1
ATOM 5328 C CA . GLU A 1 687 ? 22.623 40.936 48.460 1.000 26.158 715 GLU A CA 1
ATOM 5329 C C . GLU A 1 687 ? 21.125 40.979 48.102 1.000 26.561 715 GLU A C 1
ATOM 5330 O O . GLU A 1 687 ? 20.634 40.100 47.396 1.000 26.249 715 GLU A O 1
ATOM 5336 N N . GLY A 1 688 ? 20.390 41.937 48.683 1.000 26.003 716 GLY A N 1
ATOM 5337 C CA . GLY A 1 688 ? 18.949 42.068 48.493 1.000 27.060 716 GLY A CA 1
ATOM 5338 C C . GLY A 1 688 ? 18.558 42.358 47.039 1.000 27.816 716 GLY A C 1
ATOM 5339 O O . GLY A 1 688 ? 17.491 41.944 46.557 1.000 24.443 716 GLY A O 1
ATOM 5340 N N . LEU A 1 689 ? 19.434 43.066 46.318 1.000 25.014 717 LEU A N 1
ATOM 5341 C CA . LEU A 1 689 ? 19.146 43.360 44.918 1.000 26.214 717 LEU A CA 1
ATOM 5342 C C . LEU A 1 689 ? 19.116 42.074 44.097 1.000 25.955 717 LEU A C 1
ATOM 5343 O O . LEU A 1 689 ? 18.329 41.976 43.155 1.000 25.073 717 LEU A O 1
ATOM 5348 N N . TYR A 1 690 ? 20.010 41.121 44.422 1.000 24.231 718 TYR A N 1
ATOM 5349 C CA . TYR A 1 690 ? 20.011 39.857 43.706 1.000 24.339 718 TYR A CA 1
ATOM 5350 C C . TYR A 1 690 ? 18.744 39.068 44.017 1.000 25.102 718 TYR A C 1
ATOM 5351 O O . TYR A 1 690 ? 18.157 38.532 43.085 1.000 28.521 718 TYR A O 1
ATOM 5360 N N . THR A 1 691 ? 18.341 38.989 45.298 1.000 24.629 719 THR A N 1
ATOM 5361 C CA . THR A 1 691 ? 17.110 38.278 45.666 1.000 25.479 719 THR A CA 1
ATOM 5362 C C . THR A 1 691 ? 15.918 38.957 44.967 1.000 25.763 719 THR A C 1
ATOM 5363 O O . THR A 1 691 ? 14.939 38.308 44.600 1.000 23.224 719 THR A O 1
ATOM 5367 N N . PHE A 1 692 ? 15.982 40.289 44.938 1.000 24.774 720 PHE A N 1
ATOM 5368 C CA . PHE A 1 692 ? 15.171 41.193 44.130 1.000 24.579 720 PHE A CA 1
ATOM 5369 C C . PHE A 1 692 ? 13.811 41.425 44.778 1.000 26.340 720 PHE A C 1
ATOM 5370 O O . PHE A 1 692 ? 13.461 42.573 45.059 1.000 25.345 720 PHE A O 1
ATOM 5378 N N . ARG A 1 693 ? 13.030 40.361 45.028 1.000 23.663 721 ARG A N 1
ATOM 5379 C CA . ARG A 1 693 ? 11.808 40.599 45.800 1.000 25.201 721 ARG A CA 1
ATOM 5380 C C . ARG A 1 693 ? 11.689 39.607 46.961 1.000 26.530 721 ARG A C 1
ATOM 5381 O O . ARG A 1 693 ? 12.110 38.453 46.844 1.000 26.080 721 ARG A O 1
ATOM 5389 N N . PHE A 1 694 ? 11.156 40.103 48.091 1.000 28.551 722 PHE A N 1
ATOM 5390 C CA . PHE A 1 694 ? 10.977 39.366 49.339 1.000 26.976 722 PHE A CA 1
ATOM 5391 C C . PHE A 1 694 ? 9.516 38.924 49.433 1.000 27.039 722 PHE A C 1
ATOM 5392 O O . PHE A 1 694 ? 8.646 39.678 49.888 1.000 28.133 722 PHE A O 1
ATOM 5400 N N . VAL A 1 695 ? 9.254 37.704 48.956 1.000 27.001 723 VAL A N 1
ATOM 5401 C CA . VAL A 1 695 ? 7.881 37.277 48.716 1.000 26.874 723 VAL A CA 1
ATOM 5402 C C . VAL A 1 695 ? 7.151 36.982 50.021 1.000 31.099 723 VAL A C 1
ATOM 5403 O O . VAL A 1 695 ? 5.923 36.847 50.021 1.000 33.407 723 VAL A O 1
ATOM 5407 N N . ASP A 1 696 ? 7.898 36.872 51.134 1.000 32.437 724 ASP A N 1
ATOM 5408 C CA . ASP A 1 696 ? 7.243 36.692 52.421 1.000 34.148 724 ASP A CA 1
ATOM 5409 C C . ASP A 1 696 ? 6.331 37.868 52.752 1.000 32.343 724 ASP A C 1
ATOM 5410 O O . ASP A 1 696 ? 5.531 37.743 53.665 1.000 31.277 724 ASP A O 1
ATOM 5415 N N . ARG A 1 697 ? 6.455 39.001 52.036 1.000 33.836 725 ARG A N 1
ATOM 5416 C CA . ARG A 1 697 ? 5.574 40.140 52.294 1.000 32.425 725 ARG A CA 1
ATOM 5417 C C . ARG A 1 697 ? 4.233 40.035 51.564 1.000 35.317 725 ARG A C 1
ATOM 5418 O O . ARG A 1 697 ? 3.362 40.862 51.828 1.000 41.202 725 ARG A O 1
ATOM 5426 N N . PHE A 1 698 ? 4.036 39.043 50.675 1.000 34.938 726 PHE A N 1
ATOM 5427 C CA . PHE A 1 698 ? 2.822 39.021 49.854 1.000 38.267 726 PHE A CA 1
ATOM 5428 C C . PHE A 1 698 ? 1.739 38.124 50.468 1.000 43.138 726 PHE A C 1
ATOM 5429 O O . PHE A 1 698 ? 1.991 36.952 50.739 1.000 36.925 726 PHE A O 1
ATOM 5437 N N . ALA A 1 699 ? 0.518 38.665 50.627 1.000 36.096 727 ALA A N 1
ATOM 5438 C CA . ALA A 1 699 ? -0.569 37.930 51.260 1.000 41.755 727 ALA A CA 1
ATOM 5439 C C . ALA A 1 699 ? -0.914 36.672 50.463 1.000 42.843 727 ALA A C 1
ATOM 5440 O O . ALA A 1 699 ? -1.023 36.749 49.243 1.000 42.610 727 ALA A O 1
ATOM 5442 N N . LEU A 1 700 ? -1.112 35.534 51.160 1.000 40.950 728 LEU A N 1
ATOM 5443 C CA . LEU A 1 700 ? -1.418 34.246 50.540 1.000 43.967 728 LEU A CA 1
ATOM 5444 C C . LEU A 1 700 ? -2.806 33.756 50.934 1.000 43.224 728 LEU A C 1
ATOM 5445 O O . LEU A 1 700 ? -3.256 33.995 52.044 1.000 42.941 728 LEU A O 1
ATOM 5450 N N . ASP A 1 701 ? -3.457 33.011 50.040 1.000 50.624 729 ASP A N 1
ATOM 5451 C CA . ASP A 1 701 ? -4.707 32.362 50.406 1.000 66.704 729 ASP A CA 1
ATOM 5452 C C . ASP A 1 701 ? -4.486 30.857 50.586 1.000 73.698 729 ASP A C 1
ATOM 5453 O O . ASP A 1 701 ? -3.900 30.454 51.592 1.000 68.849 729 ASP A O 1
ATOM 5458 N N . GLU A 1 702 ? -4.941 30.050 49.604 1.000 90.453 730 GLU A N 1
ATOM 5459 C CA . GLU A 1 702 ? -5.056 28.593 49.712 1.000 89.060 730 GLU A CA 1
ATOM 5460 C C . GLU A 1 702 ? -3.885 27.865 49.027 1.000 93.777 730 GLU A C 1
ATOM 5461 O O . GLU A 1 702 ? -2.795 28.485 48.897 1.000 94.242 730 GLU A O 1
#